Protein AF-A0A9D5D7T6-F1 (afdb_monomer_lite)

pLDDT: mean 80.76, std 10.68, range [31.17, 95.69]

InterPro domains:
  IPR004648 Tetrapeptide transporter, OPT1/isp4 [PTHR22601] (1-317)
  IPR004813 Oligopeptide transporter, OPT superfamily [PF03169] (2-299)
  IPR004813 Oligopeptide transporter, OPT superfamily [PF03169] (346-567)
  IPR004813 Oligopeptide transporter, OPT superfamily [TIGR00728] (2-317)
  IPR004813 Oligopeptide transporter, OPT superfamily [TIGR00728] (330-561)

Secondary structure (DSSP, 8-state):
-HHHIIIIIIIHHHHHHTTGGGGGGS-SS-SSEE-TTSSBP-GGGTB-TTT--B-HHHHHTT---EE-HHHHHHHHHHHHHHHHHHHHIIIIIHHHHHHHHHHHHHT----HHHHHHTTSPPPPHHHHHHHHHHHHHHHHHHHHSTTTTT---HHHHHHHHHHHHHHHHHHHHHHHHHS-----HHHHHHHHHHHSTT-HHHHHHHHHHHHHHHHHHHHHHHHHHHHHHHT--HHHHHHHHHHHHHHHHHHHHHHHHHHHHHSTTTT-TTTSPTT-S---HHHHHHHHHHIIIIII-HHHHHSTTSTTGGGGGGGG---------SS-HHHHHHS-S---TTS--S-HHHHHHHHHHHHHHHHHHHHHHTSSS-----HHHHHHHHHHHHHHHHHHS---EEEPTTSS-EEES--SS--HHHHHHHHHHHT----THHHHHHIIIIIS-----HHHHHHHHHHHHHHHHHHHHHHHHHHTS-SS---HHHHHHHHHHHHHHSPP-PPTTSPPHHHHHHHHHHHHHHHHHIIIII-GGGGG-BHHHHH-TT-HHHHHHH-TTTS--TTBS--

Structure (mmCIF, N/CA/C/O backbone):
data_AF-A0A9D5D7T6-F1
#
_entry.id   AF-A0A9D5D7T6-F1
#
loop_
_atom_site.group_PDB
_atom_site.id
_atom_site.type_symbol
_atom_site.label_atom_id
_atom_site.label_alt_id
_atom_site.label_comp_id
_atom_site.label_asym_id
_atom_site.label_entity_id
_atom_site.label_seq_id
_atom_site.pdbx_PDB_ins_code
_atom_site.Cartn_x
_atom_site.Cartn_y
_atom_site.Cartn_z
_atom_site.occupancy
_atom_site.B_iso_or_equiv
_atom_site.auth_seq_id
_atom_site.auth_comp_id
_atom_site.auth_asym_id
_atom_site.auth_atom_id
_atom_site.pdbx_PDB_model_num
ATOM 1 N N . MET A 1 1 ? 3.610 -22.141 -1.947 1.00 58.44 1 MET A N 1
ATOM 2 C CA . MET A 1 1 ? 4.982 -22.700 -2.086 1.00 58.44 1 MET A CA 1
ATOM 3 C C . MET A 1 1 ? 5.173 -23.552 -3.341 1.00 58.44 1 MET A C 1
ATOM 5 O O . MET A 1 1 ? 6.182 -23.364 -4.003 1.00 58.44 1 MET A O 1
ATOM 9 N N . ILE A 1 2 ? 4.242 -24.441 -3.713 1.00 73.94 2 ILE A N 1
ATOM 10 C CA . ILE A 1 2 ? 4.387 -25.305 -4.907 1.00 73.94 2 ILE A CA 1
ATOM 11 C C . ILE A 1 2 ? 4.622 -24.488 -6.192 1.00 73.94 2 ILE A C 1
ATOM 13 O O . ILE A 1 2 ? 5.580 -24.748 -6.914 1.00 73.94 2 ILE A O 1
ATOM 17 N N . GLY A 1 3 ? 3.829 -23.435 -6.426 1.00 74.00 3 GLY A N 1
ATOM 18 C CA . GLY A 1 3 ? 4.012 -22.554 -7.588 1.00 74.00 3 GLY A CA 1
ATOM 19 C C . GLY A 1 3 ? 5.385 -21.871 -7.646 1.00 74.00 3 GLY A C 1
ATOM 20 O O . GLY A 1 3 ? 5.964 -21.753 -8.721 1.00 74.00 3 GLY A O 1
ATOM 21 N N . PHE A 1 4 ? 5.956 -21.500 -6.493 1.00 75.00 4 PHE A N 1
ATOM 22 C CA . PHE A 1 4 ? 7.307 -20.931 -6.418 1.00 75.00 4 PHE A CA 1
ATOM 23 C C . PHE A 1 4 ? 8.368 -21.944 -6.865 1.00 75.00 4 PHE A C 1
ATOM 25 O O . PHE A 1 4 ? 9.220 -21.609 -7.680 1.00 75.00 4 PHE A O 1
ATOM 32 N N . ILE A 1 5 ? 8.277 -23.193 -6.396 1.00 79.00 5 ILE A N 1
ATOM 33 C CA . ILE A 1 5 ? 9.196 -24.271 -6.795 1.00 79.00 5 ILE A CA 1
ATOM 34 C C . ILE A 1 5 ? 9.110 -24.506 -8.307 1.00 79.00 5 ILE A C 1
ATOM 36 O O . ILE A 1 5 ? 10.134 -24.555 -8.983 1.00 79.00 5 ILE A O 1
ATOM 40 N N . ILE A 1 6 ? 7.897 -24.594 -8.856 1.00 82.31 6 ILE A N 1
ATOM 41 C CA . ILE A 1 6 ? 7.699 -24.829 -10.290 1.00 82.31 6 ILE A CA 1
ATOM 42 C C . ILE A 1 6 ? 8.279 -23.676 -11.120 1.00 82.31 6 ILE A C 1
ATOM 44 O O . ILE A 1 6 ? 9.035 -23.909 -12.059 1.00 82.31 6 ILE A O 1
ATOM 48 N N . LEU A 1 7 ? 7.980 -22.424 -10.777 1.00 78.69 7 LEU A N 1
ATOM 49 C CA . LEU A 1 7 ? 8.418 -21.279 -11.579 1.00 78.69 7 LEU A CA 1
ATOM 50 C C . LEU A 1 7 ? 9.917 -21.002 -11.444 1.00 78.69 7 LEU A C 1
ATOM 52 O O . LEU A 1 7 ? 10.622 -20.840 -12.443 1.00 78.69 7 LEU A O 1
ATOM 56 N N . VAL A 1 8 ? 10.408 -20.936 -10.210 1.00 79.94 8 VAL A N 1
ATOM 57 C CA . VAL A 1 8 ? 11.763 -20.463 -9.916 1.00 79.94 8 VAL A CA 1
ATOM 58 C C . VAL A 1 8 ? 12.787 -21.591 -10.007 1.00 79.94 8 VAL A C 1
ATOM 60 O O . VAL A 1 8 ? 13.888 -21.357 -10.495 1.00 79.94 8 VAL A O 1
ATOM 63 N N . TYR A 1 9 ? 12.445 -22.815 -9.590 1.00 78.94 9 TYR A N 1
ATOM 64 C CA . TYR A 1 9 ? 13.394 -23.936 -9.571 1.00 78.94 9 TYR A CA 1
ATOM 65 C C . TYR A 1 9 ? 13.268 -24.890 -10.760 1.00 78.94 9 TYR A C 1
ATOM 67 O O . TYR A 1 9 ? 14.207 -25.643 -11.007 1.00 78.94 9 TYR A O 1
ATOM 75 N N . ILE A 1 10 ? 12.163 -24.859 -11.512 1.00 83.88 10 ILE A N 1
ATOM 76 C CA . ILE A 1 10 ? 11.979 -25.724 -12.688 1.00 83.88 10 ILE A CA 1
ATOM 77 C C . ILE A 1 10 ? 11.969 -24.891 -13.975 1.00 83.88 10 ILE A C 1
ATOM 79 O O . ILE A 1 10 ? 12.885 -25.007 -14.786 1.00 83.88 10 ILE A O 1
ATOM 83 N N . ILE A 1 11 ? 10.977 -24.015 -14.157 1.00 86.12 11 ILE A N 1
ATOM 84 C CA . ILE A 1 11 ? 10.759 -23.293 -15.422 1.00 86.12 11 ILE A CA 1
ATOM 85 C C . ILE A 1 11 ? 11.903 -22.320 -15.723 1.00 86.12 11 ILE A C 1
ATOM 87 O O . ILE A 1 11 ? 12.458 -22.354 -16.821 1.00 86.12 11 ILE A O 1
ATOM 91 N N . THR A 1 12 ? 12.290 -21.476 -14.762 1.00 85.50 12 THR A N 1
ATOM 92 C CA . THR A 1 12 ? 13.326 -20.449 -14.978 1.00 85.50 12 THR A CA 1
ATOM 93 C C . THR A 1 12 ? 14.675 -21.072 -15.385 1.00 85.50 12 THR A C 1
ATOM 95 O O . THR A 1 12 ? 15.209 -20.675 -16.423 1.00 85.50 12 THR A O 1
ATOM 98 N N . PRO A 1 13 ? 15.201 -22.089 -14.667 1.00 84.38 13 PRO A N 1
ATOM 99 C CA . PRO A 1 13 ? 16.330 -22.905 -15.105 1.00 84.38 13 PRO A CA 1
ATOM 100 C C . PRO A 1 13 ? 16.214 -23.440 -16.530 1.00 84.38 13 PRO A C 1
ATOM 102 O O . PRO A 1 13 ? 17.063 -23.138 -17.368 1.00 84.38 13 PRO A O 1
ATOM 105 N N . ILE A 1 14 ? 15.170 -24.225 -16.814 1.00 87.19 14 ILE A N 1
ATOM 106 C CA . ILE A 1 14 ? 15.025 -24.920 -18.099 1.00 87.19 14 ILE A CA 1
ATOM 107 C C . ILE A 1 14 ? 15.088 -23.917 -19.250 1.00 87.19 14 ILE A C 1
ATOM 109 O O . ILE A 1 14 ? 15.861 -24.115 -20.181 1.00 87.19 14 ILE A O 1
ATOM 113 N N . SER A 1 15 ? 14.359 -22.812 -19.118 1.00 85.88 15 SER A N 1
ATOM 114 C CA . SER A 1 15 ? 14.234 -21.780 -20.151 1.00 85.88 15 SER A CA 1
ATOM 115 C C . SER A 1 15 ? 15.538 -21.001 -20.359 1.00 85.88 15 SER A C 1
ATOM 117 O O . SER A 1 15 ? 15.887 -20.648 -21.486 1.00 85.88 15 SER A O 1
ATOM 119 N N . TYR A 1 16 ? 16.304 -20.767 -19.284 1.00 85.06 16 TYR A N 1
ATOM 120 C CA . TYR A 1 16 ? 17.612 -20.118 -19.380 1.00 85.06 16 TYR A CA 1
ATOM 121 C C . TYR A 1 16 ? 18.643 -21.002 -20.096 1.00 85.06 16 TYR A C 1
ATOM 123 O O . TYR A 1 16 ? 19.351 -20.543 -20.998 1.00 85.06 16 TYR A O 1
ATOM 131 N N . TRP A 1 17 ? 18.723 -22.282 -19.719 1.00 84.75 17 TRP A N 1
ATOM 132 C CA . TRP A 1 17 ? 19.686 -23.223 -20.297 1.00 84.75 17 TRP A CA 1
ATOM 133 C C . TRP A 1 17 ? 19.292 -23.713 -21.694 1.00 84.75 17 TRP A C 1
ATOM 135 O O . TRP A 1 17 ? 20.184 -23.992 -22.492 1.00 84.75 17 TRP A O 1
ATOM 145 N N . SER A 1 18 ? 18.003 -23.714 -22.044 1.00 86.38 18 SER A N 1
ATOM 146 C CA . SER A 1 18 ? 17.534 -23.921 -23.421 1.00 86.38 18 SER A CA 1
ATOM 147 C C . SER A 1 18 ? 17.729 -22.697 -24.326 1.00 86.38 18 SER A C 1
ATOM 149 O O . SER A 1 18 ? 17.362 -22.750 -25.499 1.00 86.38 18 SER A O 1
ATOM 151 N N . ASN A 1 19 ? 18.306 -21.608 -23.800 1.00 85.56 19 ASN A N 1
ATOM 152 C CA . ASN A 1 19 ? 18.523 -20.337 -24.492 1.00 85.56 19 ASN A CA 1
ATOM 153 C C . ASN A 1 19 ? 17.232 -19.737 -25.081 1.00 85.56 19 ASN A C 1
ATOM 155 O O . ASN A 1 19 ? 17.234 -19.146 -26.166 1.00 85.56 19 ASN A O 1
ATOM 159 N N . GLU A 1 20 ? 16.111 -19.891 -24.373 1.00 82.75 20 GLU A N 1
ATOM 160 C CA . GLU A 1 20 ? 14.858 -19.264 -24.777 1.00 82.75 20 GLU A CA 1
ATOM 161 C C . GLU A 1 20 ? 14.982 -17.733 -24.661 1.00 82.75 20 GLU A C 1
ATOM 163 O O . GLU A 1 20 ? 15.614 -17.209 -23.748 1.00 82.75 20 GLU A O 1
ATOM 168 N N . PHE A 1 21 ? 14.430 -16.986 -25.622 1.00 82.56 21 PHE A N 1
ATOM 169 C CA . PHE A 1 21 ? 14.551 -15.518 -25.696 1.00 82.56 21 PHE A CA 1
ATOM 170 C C . PHE A 1 21 ? 15.993 -14.970 -25.777 1.00 82.56 21 PHE A C 1
ATOM 172 O O . PHE A 1 21 ? 16.219 -13.807 -25.446 1.00 82.56 21 PHE A O 1
ATOM 179 N N . ASN A 1 22 ? 16.969 -15.773 -26.231 1.00 83.56 22 ASN A N 1
ATOM 180 C CA . ASN A 1 22 ? 18.402 -15.425 -26.224 1.00 83.56 22 ASN A CA 1
ATOM 181 C C . ASN A 1 22 ? 18.936 -15.089 -24.818 1.00 83.56 22 ASN A C 1
ATOM 183 O O . ASN A 1 22 ? 19.819 -14.243 -24.653 1.00 83.56 22 ASN A O 1
ATOM 187 N N . SER A 1 23 ? 18.392 -15.759 -23.802 1.00 81.12 23 SER A N 1
ATOM 188 C CA . SER A 1 23 ? 18.611 -15.448 -22.394 1.00 81.12 23 SER A CA 1
ATOM 189 C C . SER A 1 23 ? 20.041 -15.550 -21.893 1.00 81.12 23 SER A C 1
ATOM 191 O O . SER A 1 23 ? 20.399 -14.872 -20.935 1.00 81.12 23 SER A O 1
ATOM 193 N N . GLN A 1 24 ? 20.874 -16.383 -22.519 1.00 83.19 24 GLN A N 1
ATOM 194 C CA . GLN A 1 24 ? 22.235 -16.648 -22.041 1.00 83.19 24 GLN A CA 1
ATOM 195 C C . GLN A 1 24 ? 23.164 -15.428 -22.128 1.00 83.19 24 GLN A C 1
ATOM 197 O O . GLN A 1 24 ? 24.239 -15.427 -21.534 1.00 83.19 24 GLN A O 1
ATOM 202 N N . ARG A 1 25 ? 22.756 -14.377 -22.852 1.00 82.81 25 ARG A N 1
ATOM 203 C CA . ARG A 1 25 ? 23.530 -13.136 -23.013 1.00 82.81 25 ARG A CA 1
ATOM 204 C C . ARG A 1 25 ? 23.470 -12.217 -21.793 1.00 82.81 25 ARG A C 1
ATOM 206 O O . ARG A 1 25 ? 24.279 -11.302 -21.691 1.00 82.81 25 ARG A O 1
ATOM 213 N N . PHE A 1 26 ? 22.526 -12.439 -20.882 1.00 82.31 26 PHE A N 1
ATOM 214 C CA . PHE A 1 26 ? 22.301 -11.595 -19.710 1.00 82.31 26 PHE A CA 1
ATOM 215 C C . PHE A 1 26 ? 22.081 -12.438 -18.438 1.00 82.31 26 PHE A C 1
ATOM 217 O O . PHE A 1 26 ? 21.927 -13.662 -18.510 1.00 82.31 26 PHE A O 1
ATOM 224 N N . PRO A 1 27 ? 22.123 -11.819 -17.242 1.00 81.19 27 PRO A N 1
ATOM 225 C CA . PRO A 1 27 ? 21.933 -12.531 -15.981 1.00 81.19 27 PRO A CA 1
ATOM 226 C C . PRO A 1 27 ? 20.563 -13.221 -15.880 1.00 81.19 27 PRO A C 1
ATOM 228 O O . PRO A 1 27 ? 19.553 -12.681 -16.333 1.00 81.19 27 PRO A O 1
ATOM 231 N N . ILE A 1 28 ? 20.516 -14.381 -15.208 1.00 78.44 28 ILE A N 1
ATOM 232 C CA . ILE A 1 28 ? 19.266 -15.117 -14.915 1.00 78.44 28 ILE A CA 1
ATOM 233 C C . ILE A 1 28 ? 18.291 -14.227 -14.124 1.00 78.44 28 ILE A C 1
ATOM 235 O O . ILE A 1 28 ? 17.088 -14.204 -14.402 1.00 78.44 28 ILE A O 1
ATOM 239 N N . PHE A 1 29 ? 18.829 -13.462 -13.166 1.00 75.00 29 PHE A N 1
ATOM 240 C CA . PHE A 1 29 ? 18.102 -12.520 -12.319 1.00 75.00 29 PHE A CA 1
ATOM 241 C C . PHE A 1 29 ? 18.517 -11.089 -12.638 1.00 75.00 29 PHE A C 1
ATOM 243 O O . PHE A 1 29 ? 19.684 -10.723 -12.514 1.00 75.00 29 PHE A O 1
ATOM 250 N N . GLY A 1 30 ? 17.543 -10.264 -13.001 1.00 71.19 30 GLY A N 1
ATOM 251 C CA . GLY A 1 30 ? 17.748 -8.838 -13.208 1.00 71.19 30 GLY A CA 1
ATOM 252 C C . GLY A 1 30 ? 16.435 -8.143 -13.527 1.00 71.19 30 GLY A C 1
ATOM 253 O O . GLY A 1 30 ? 15.628 -8.666 -14.290 1.00 71.19 30 GLY A O 1
ATOM 254 N N . THR A 1 31 ? 16.219 -6.967 -12.947 1.00 69.50 31 THR A N 1
ATOM 255 C CA . THR A 1 31 ? 15.055 -6.106 -13.225 1.00 69.50 31 THR A CA 1
ATOM 256 C C . THR A 1 31 ? 15.332 -5.062 -14.311 1.00 69.50 31 THR A C 1
ATOM 258 O O . THR A 1 31 ? 14.450 -4.272 -14.637 1.00 69.50 31 THR A O 1
ATOM 261 N N . GLY A 1 32 ? 16.560 -5.032 -14.841 1.00 70.75 32 GLY A N 1
ATOM 262 C CA . GLY A 1 32 ? 16.986 -4.107 -15.887 1.00 70.75 32 GLY A CA 1
ATOM 263 C C . GLY A 1 32 ? 16.596 -4.560 -17.295 1.00 70.75 32 GLY A C 1
ATOM 264 O O . GLY A 1 32 ? 16.201 -5.705 -17.520 1.00 70.75 32 GLY A O 1
ATOM 265 N N . LEU A 1 33 ? 16.737 -3.634 -18.243 1.00 81.69 33 LEU A N 1
ATOM 266 C CA .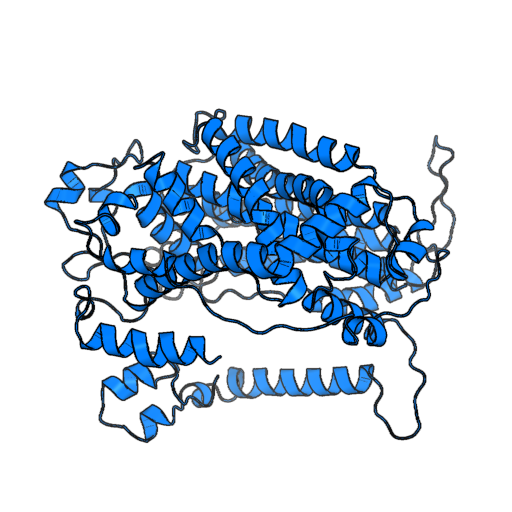 LEU A 1 33 ? 16.546 -3.862 -19.675 1.00 81.69 33 LEU A CA 1
ATOM 267 C C . LEU A 1 33 ? 17.905 -4.068 -20.355 1.00 81.69 33 LEU A C 1
ATOM 269 O O . LEU A 1 33 ? 18.861 -3.352 -20.041 1.00 81.69 33 LEU A O 1
ATOM 273 N N . TYR A 1 34 ? 17.970 -4.992 -21.313 1.00 85.00 34 TYR A N 1
ATOM 274 C CA . TYR A 1 34 ? 19.192 -5.348 -22.037 1.00 85.00 34 TYR A CA 1
ATOM 275 C C . TYR A 1 34 ? 19.049 -5.131 -23.545 1.00 85.00 34 TYR A C 1
ATOM 277 O O . TYR A 1 34 ? 17.950 -5.229 -24.098 1.00 85.00 34 TYR A O 1
ATOM 285 N N . ASP A 1 35 ? 20.164 -4.829 -24.207 1.00 85.69 35 ASP A N 1
ATOM 286 C CA . ASP A 1 35 ? 20.267 -4.836 -25.666 1.00 85.69 35 ASP A CA 1
ATOM 287 C C . ASP A 1 35 ? 20.676 -6.219 -26.207 1.00 85.69 35 ASP A C 1
ATOM 289 O O . ASP A 1 35 ? 20.935 -7.162 -25.458 1.00 85.69 35 ASP A O 1
ATOM 293 N N . GLU A 1 36 ? 20.727 -6.357 -27.531 1.00 85.00 36 GLU A N 1
ATOM 294 C CA . GLU A 1 36 ? 21.096 -7.606 -28.209 1.00 85.00 36 GLU A CA 1
ATOM 295 C C . GLU A 1 36 ? 22.495 -8.127 -27.840 1.00 85.00 36 GLU A C 1
ATOM 297 O O . GLU A 1 36 ? 22.731 -9.337 -27.902 1.00 85.00 36 GLU A O 1
ATOM 302 N N . ASN A 1 37 ? 23.401 -7.244 -27.409 1.00 83.31 37 ASN A N 1
ATOM 303 C CA . ASN A 1 37 ? 24.762 -7.588 -27.001 1.00 83.31 37 ASN A CA 1
ATOM 304 C C . ASN A 1 37 ? 24.863 -7.932 -25.503 1.00 83.31 37 ASN A C 1
ATOM 306 O O . ASN A 1 37 ? 25.960 -8.209 -25.016 1.00 83.31 37 ASN A O 1
ATOM 310 N N . GLY A 1 38 ? 23.745 -7.911 -24.768 1.00 77.62 38 GLY A N 1
ATOM 311 C CA . GLY A 1 38 ? 23.696 -8.182 -23.330 1.00 77.62 38 GLY A CA 1
ATOM 312 C C . GLY A 1 38 ? 24.135 -7.004 -22.454 1.00 77.62 38 GLY A C 1
ATOM 313 O O . GLY A 1 38 ? 24.317 -7.176 -21.249 1.00 77.62 38 GLY A O 1
ATOM 314 N N . GLN A 1 39 ? 24.309 -5.808 -23.025 1.00 83.81 39 GLN A N 1
ATOM 315 C CA . GLN A 1 39 ? 24.634 -4.597 -22.271 1.00 83.81 39 GLN A CA 1
ATOM 316 C C . GLN A 1 39 ? 23.362 -3.920 -21.752 1.00 83.81 39 GLN A C 1
ATOM 318 O O . GLN A 1 39 ? 22.258 -4.174 -22.235 1.00 83.81 39 GLN A O 1
ATOM 323 N N . ALA A 1 40 ? 23.513 -3.046 -20.753 1.00 79.00 40 ALA A N 1
ATOM 324 C CA . ALA A 1 40 ? 22.400 -2.252 -20.240 1.00 79.00 40 ALA A CA 1
ATOM 325 C C . ALA A 1 40 ? 21.807 -1.367 -21.351 1.00 79.00 40 ALA A C 1
ATOM 327 O O . ALA A 1 40 ? 22.533 -0.657 -22.051 1.00 79.00 40 ALA A O 1
ATOM 328 N N . TYR A 1 41 ? 20.483 -1.403 -21.502 1.00 80.94 41 TYR A N 1
ATOM 329 C CA . TYR A 1 41 ? 19.794 -0.746 -22.608 1.00 80.94 41 TYR A CA 1
ATOM 330 C C . TYR A 1 41 ? 19.918 0.784 -22.542 1.00 80.94 41 TYR A C 1
ATOM 332 O O . TYR A 1 41 ? 19.482 1.422 -21.579 1.00 80.94 41 TYR A O 1
ATOM 340 N N . ASN A 1 42 ? 20.483 1.399 -23.586 1.00 78.56 42 ASN A N 1
ATOM 341 C CA . ASN A 1 42 ? 20.706 2.844 -23.607 1.00 78.56 42 ASN A CA 1
ATOM 342 C C . ASN A 1 42 ? 19.439 3.625 -24.009 1.00 78.56 42 ASN A C 1
ATOM 344 O O . ASN A 1 42 ? 19.134 3.804 -25.191 1.00 78.56 42 ASN A O 1
ATOM 348 N N . LEU A 1 43 ? 18.732 4.146 -23.003 1.00 74.00 43 LEU A N 1
ATOM 349 C CA . LEU A 1 43 ? 17.485 4.899 -23.171 1.00 74.00 43 LEU A CA 1
ATOM 350 C C . LEU A 1 43 ? 17.653 6.207 -23.966 1.00 74.00 43 LEU A C 1
ATOM 352 O O . LEU A 1 43 ? 16.747 6.582 -24.712 1.00 74.00 43 LEU A O 1
ATOM 356 N N . SER A 1 44 ? 18.808 6.877 -23.890 1.00 72.81 44 SER A N 1
ATOM 357 C CA . SER A 1 44 ? 19.055 8.151 -24.590 1.00 72.81 44 SER A CA 1
ATOM 358 C C . SER A 1 44 ? 19.051 8.016 -26.116 1.00 72.81 44 SER A C 1
ATOM 360 O O . SER A 1 44 ? 18.790 8.985 -26.824 1.00 72.81 44 SER A O 1
ATOM 362 N N . ARG A 1 45 ? 19.298 6.811 -26.651 1.00 74.44 45 ARG A N 1
ATOM 363 C CA . ARG A 1 45 ? 19.226 6.547 -28.101 1.00 74.44 45 ARG A CA 1
ATOM 364 C C . ARG A 1 45 ? 17.789 6.455 -28.620 1.00 74.44 45 ARG A C 1
ATOM 366 O O . ARG A 1 45 ? 17.539 6.718 -29.793 1.00 74.44 45 ARG A O 1
ATOM 373 N N . VAL A 1 46 ? 16.850 6.119 -27.738 1.00 74.06 46 VAL A N 1
ATOM 374 C CA . VAL A 1 46 ? 15.452 5.803 -28.072 1.00 74.06 46 VAL A CA 1
ATOM 375 C C . VAL A 1 46 ? 14.490 6.914 -27.633 1.00 74.06 46 VAL A C 1
ATOM 377 O O . VAL A 1 46 ? 13.364 6.997 -28.119 1.00 74.06 46 VAL A O 1
ATOM 380 N N . LEU A 1 47 ? 14.939 7.823 -26.765 1.00 73.69 47 LEU A N 1
ATOM 381 C CA . LEU A 1 47 ? 14.194 9.002 -26.324 1.00 73.69 47 LEU A CA 1
ATOM 382 C C . LEU A 1 47 ? 14.683 10.279 -27.013 1.00 73.69 47 LEU A C 1
ATOM 384 O O . LEU A 1 47 ? 15.852 10.442 -27.363 1.00 73.69 47 LEU A O 1
ATOM 388 N N . LYS A 1 48 ? 13.780 11.239 -27.206 1.00 71.75 48 LYS A N 1
ATOM 389 C CA . LYS A 1 48 ? 14.155 12.629 -27.491 1.00 71.75 48 LYS A CA 1
ATOM 390 C C . LYS A 1 48 ? 14.453 13.350 -26.174 1.00 71.75 48 LYS A C 1
ATOM 392 O O . LYS A 1 48 ? 13.538 13.559 -25.379 1.00 71.75 48 LYS A O 1
ATOM 397 N N . ASP A 1 49 ? 15.692 13.808 -25.986 1.00 62.38 49 ASP A N 1
ATOM 398 C CA . ASP A 1 49 ? 16.167 14.453 -24.742 1.00 62.38 49 ASP A CA 1
ATOM 399 C C . ASP A 1 49 ? 15.243 15.573 -24.225 1.00 62.38 49 ASP A C 1
ATOM 401 O O . ASP A 1 49 ? 15.030 15.737 -23.021 1.00 62.38 49 ASP A O 1
ATOM 405 N N . LYS A 1 50 ? 14.646 16.356 -25.136 1.00 59.47 50 LYS A N 1
ATOM 406 C CA . LYS A 1 50 ? 13.835 17.528 -24.777 1.00 59.47 50 LYS A CA 1
ATOM 407 C C . LYS A 1 50 ? 12.335 17.266 -24.595 1.00 59.47 50 LYS A C 1
ATOM 409 O O . LYS A 1 50 ? 11.726 18.030 -23.847 1.00 59.47 50 LYS A O 1
ATOM 414 N N . SER A 1 51 ? 11.751 16.228 -25.193 1.00 58.59 51 SER A N 1
ATOM 415 C CA . SER A 1 51 ? 10.303 15.953 -25.097 1.00 58.59 51 SER A CA 1
ATOM 416 C C . SER A 1 51 ? 9.950 14.663 -24.347 1.00 58.59 51 SER A C 1
ATOM 418 O O . SER A 1 51 ? 8.784 14.479 -24.008 1.00 58.59 51 SER A O 1
ATOM 420 N N . LEU A 1 52 ? 10.935 13.804 -24.034 1.00 66.56 52 LEU A N 1
ATOM 421 C CA . LEU A 1 52 ? 10.721 12.448 -23.493 1.00 66.56 52 LEU A CA 1
ATOM 422 C C . LEU A 1 52 ? 9.791 11.592 -24.370 1.00 66.56 52 LEU A C 1
ATOM 424 O O . LEU A 1 52 ? 9.176 10.643 -23.897 1.00 66.56 52 LEU A O 1
ATOM 428 N N . GLU A 1 53 ? 9.702 11.929 -25.654 1.00 71.25 53 GLU A N 1
ATOM 429 C CA . GLU A 1 53 ? 8.946 11.162 -26.634 1.00 71.25 53 GLU A CA 1
ATOM 430 C C . GLU A 1 53 ? 9.822 10.071 -27.242 1.00 71.25 53 GLU A C 1
ATOM 432 O O . GLU A 1 53 ? 11.023 10.261 -27.476 1.00 71.25 53 GLU A O 1
ATOM 437 N N . PHE A 1 54 ? 9.188 8.942 -27.538 1.00 76.94 54 PHE A N 1
ATOM 438 C CA . PHE A 1 54 ? 9.804 7.821 -28.235 1.00 76.94 54 PHE A CA 1
ATOM 439 C C . PHE A 1 54 ? 10.246 8.192 -29.662 1.00 76.94 54 PHE A C 1
ATOM 441 O O . PHE A 1 54 ? 9.522 8.854 -30.411 1.00 76.94 54 PHE A O 1
ATOM 448 N N . ARG A 1 55 ? 11.442 7.739 -30.055 1.00 74.56 55 ARG A N 1
ATOM 449 C CA . ARG A 1 55 ? 12.031 7.909 -31.390 1.00 74.56 55 ARG A CA 1
ATOM 450 C C . ARG A 1 55 ? 12.125 6.552 -32.088 1.00 74.56 55 ARG A C 1
ATOM 452 O O . ARG A 1 55 ? 12.951 5.727 -31.708 1.00 74.56 55 ARG A O 1
ATOM 459 N N . LEU A 1 56 ? 11.310 6.347 -33.125 1.00 76.81 56 LEU A N 1
ATOM 460 C CA . LEU A 1 56 ? 11.235 5.071 -33.847 1.00 76.81 56 LEU A CA 1
ATOM 461 C C . LEU A 1 56 ? 12.550 4.727 -34.568 1.00 76.81 56 LEU A C 1
ATOM 463 O O . LEU A 1 56 ? 13.069 3.633 -34.378 1.00 76.81 56 LEU A O 1
ATOM 467 N N . ASP A 1 57 ? 13.148 5.685 -35.280 1.00 75.81 57 ASP A N 1
ATOM 468 C CA . ASP A 1 57 ? 14.388 5.466 -36.046 1.00 75.81 57 ASP A CA 1
ATOM 469 C C . ASP A 1 57 ? 15.564 5.037 -35.151 1.00 75.81 57 ASP A C 1
ATOM 471 O O . ASP A 1 57 ? 16.398 4.214 -35.528 1.00 75.81 57 ASP A O 1
ATOM 475 N N . GLY A 1 58 ? 15.619 5.578 -33.928 1.00 72.56 58 GLY A N 1
ATOM 476 C CA . GLY A 1 58 ? 16.640 5.234 -32.936 1.00 72.56 58 GLY A CA 1
ATOM 477 C C . GLY A 1 58 ? 16.437 3.852 -32.313 1.00 72.56 58 GLY A C 1
ATOM 478 O O . GLY A 1 58 ? 17.397 3.253 -31.844 1.00 72.56 58 GLY A O 1
ATOM 479 N N . TYR A 1 59 ? 15.206 3.335 -32.320 1.00 79.81 59 TYR A N 1
ATOM 480 C CA . TYR A 1 59 ? 14.889 1.985 -31.856 1.00 79.81 59 TYR A CA 1
ATOM 481 C C . TYR A 1 59 ? 15.253 0.936 -32.909 1.00 79.81 59 TYR A C 1
ATOM 483 O O . TYR A 1 59 ? 15.970 -0.014 -32.604 1.00 79.81 59 TYR A O 1
ATOM 491 N N . GLU A 1 60 ? 14.809 1.135 -34.153 1.00 80.50 60 GLU A N 1
ATOM 492 C CA . GLU A 1 60 ? 15.035 0.179 -35.245 1.00 80.50 60 GLU A CA 1
ATOM 493 C C . GLU A 1 60 ? 16.516 0.050 -35.621 1.00 80.50 60 GLU A C 1
ATOM 495 O O . GLU A 1 60 ? 16.964 -1.040 -35.966 1.00 80.50 60 GLU A O 1
ATOM 500 N N . SER A 1 61 ? 17.291 1.134 -35.503 1.00 82.19 61 SER A N 1
ATOM 501 C CA . SER A 1 61 ? 18.733 1.126 -35.787 1.00 82.19 61 SER A CA 1
ATOM 502 C C . SER A 1 61 ? 19.612 0.641 -34.630 1.00 82.19 61 SER A C 1
ATOM 504 O O . SER A 1 61 ? 20.777 0.317 -34.862 1.00 82.19 61 SER A O 1
ATOM 506 N N . TYR A 1 62 ? 19.101 0.618 -33.392 1.00 81.44 62 TYR A N 1
ATOM 507 C CA . TYR A 1 62 ? 19.894 0.254 -32.215 1.00 81.44 62 TYR A CA 1
ATOM 508 C C . TYR A 1 62 ? 19.742 -1.219 -31.846 1.00 81.44 62 TYR A C 1
ATOM 510 O O . TYR A 1 62 ? 20.694 -1.980 -31.997 1.00 81.44 62 TYR A O 1
ATOM 518 N N . SER A 1 63 ? 18.593 -1.610 -31.291 1.00 80.62 63 SER A N 1
ATOM 519 C CA . SER A 1 63 ? 18.370 -2.978 -30.826 1.00 80.62 63 SER A CA 1
ATOM 520 C C . SER A 1 63 ? 16.933 -3.202 -30.359 1.00 80.62 63 SER A C 1
ATOM 522 O O . SER A 1 63 ? 16.278 -2.288 -29.855 1.00 80.62 63 SER A O 1
ATOM 524 N N . LYS A 1 64 ? 16.471 -4.457 -30.437 1.00 82.38 64 LYS A N 1
ATOM 525 C CA . LYS A 1 64 ? 15.283 -4.901 -29.696 1.00 82.38 64 LYS A CA 1
ATOM 526 C C . LYS A 1 64 ? 15.596 -4.958 -28.198 1.00 82.38 64 LYS A C 1
ATOM 528 O O . LYS A 1 64 ? 16.745 -5.084 -27.788 1.00 82.38 64 LYS A O 1
ATOM 533 N N . VAL A 1 65 ? 14.551 -4.883 -27.381 1.00 83.75 65 VAL A N 1
ATOM 534 C CA . VAL A 1 65 ? 14.688 -4.908 -25.919 1.00 83.75 65 VAL A CA 1
ATOM 535 C C . VAL A 1 65 ? 14.594 -6.341 -25.432 1.00 83.75 65 VAL A C 1
ATOM 537 O O . VAL A 1 65 ? 13.641 -7.048 -25.765 1.00 83.75 65 VAL A O 1
ATOM 540 N N . TYR A 1 66 ? 15.562 -6.732 -24.615 1.00 84.69 66 TYR A N 1
ATOM 541 C CA . TYR A 1 66 ? 15.624 -8.031 -23.968 1.00 84.69 66 TYR A CA 1
ATOM 542 C C . TYR A 1 66 ? 15.469 -7.883 -22.451 1.00 84.69 66 TYR A C 1
ATOM 544 O O . TYR A 1 66 ? 15.915 -6.914 -21.834 1.00 84.69 66 TYR A O 1
ATOM 552 N N . LEU A 1 67 ? 14.798 -8.859 -21.856 1.00 85.00 67 LEU A N 1
ATOM 553 C CA . LEU A 1 67 ? 14.476 -8.979 -20.440 1.00 85.00 67 LEU A CA 1
ATOM 554 C C . LEU A 1 67 ? 15.109 -10.259 -19.899 1.00 85.00 67 LEU A C 1
ATOM 556 O O . LEU A 1 67 ? 15.132 -11.274 -20.599 1.00 85.00 67 LEU A O 1
ATOM 560 N N . SER A 1 68 ? 15.542 -10.238 -18.635 1.00 84.56 68 SER A N 1
ATOM 561 C CA . SER A 1 68 ? 15.958 -11.469 -17.953 1.00 84.56 68 SER A CA 1
ATOM 562 C C . SER A 1 68 ? 14.819 -12.497 -17.934 1.00 84.56 68 SER A C 1
ATOM 564 O O . SER A 1 68 ? 13.640 -12.136 -17.909 1.00 84.56 68 SER A O 1
ATOM 566 N N . VAL A 1 69 ? 15.161 -13.788 -17.917 1.00 84.81 69 VAL A N 1
ATOM 567 C CA . VAL A 1 69 ? 14.174 -14.888 -17.940 1.00 84.81 69 VAL A CA 1
ATOM 568 C C . VAL A 1 69 ? 13.233 -14.805 -16.745 1.00 84.81 69 VAL A C 1
ATOM 570 O O . VAL A 1 69 ? 12.018 -14.911 -16.898 1.00 84.81 69 VAL A O 1
ATOM 573 N N . THR A 1 70 ? 13.786 -14.532 -15.562 1.00 82.62 70 THR A N 1
ATOM 574 C CA . THR A 1 70 ? 12.996 -14.361 -14.337 1.00 82.62 70 THR A CA 1
ATOM 575 C C . THR A 1 70 ? 12.016 -13.200 -14.472 1.00 82.62 70 THR A C 1
ATOM 577 O O . THR A 1 70 ? 10.846 -13.321 -14.111 1.00 82.62 70 THR A O 1
ATOM 580 N N . PHE A 1 71 ? 12.472 -12.073 -15.025 1.00 82.00 71 PHE A N 1
ATOM 581 C CA . PHE A 1 71 ? 11.622 -10.905 -15.205 1.00 82.00 71 PHE A CA 1
ATOM 582 C C . PHE A 1 71 ? 10.536 -11.166 -16.252 1.00 82.00 71 PHE A C 1
ATOM 584 O O . PHE A 1 71 ? 9.386 -10.805 -16.031 1.00 82.00 71 PHE A O 1
ATOM 591 N N . ALA A 1 72 ? 10.849 -11.861 -17.345 1.00 84.12 72 ALA A N 1
ATOM 592 C CA . ALA A 1 72 ? 9.877 -12.239 -18.365 1.00 84.12 72 ALA A CA 1
ATOM 593 C C . ALA A 1 72 ? 8.759 -13.143 -17.798 1.00 84.12 72 ALA A C 1
ATOM 595 O O . ALA A 1 72 ? 7.578 -12.825 -17.951 1.00 84.12 72 ALA A O 1
ATOM 596 N N . TYR A 1 73 ? 9.102 -14.210 -17.064 1.00 84.75 73 TYR A N 1
ATOM 597 C CA . TYR A 1 73 ? 8.100 -15.091 -16.443 1.00 84.75 73 TYR A CA 1
ATOM 598 C C . TYR A 1 73 ? 7.302 -14.425 -15.326 1.00 84.75 73 TYR A C 1
ATOM 600 O O . TYR A 1 73 ? 6.116 -14.717 -15.175 1.00 84.75 73 TYR A O 1
ATOM 608 N N . GLN A 1 74 ? 7.908 -13.500 -14.576 1.00 82.19 74 GLN A N 1
ATOM 609 C CA . GLN A 1 74 ? 7.174 -12.694 -13.604 1.00 82.19 74 GLN A CA 1
ATOM 610 C C . GLN A 1 74 ? 6.012 -11.940 -14.273 1.00 82.19 74 GLN A C 1
ATOM 612 O O . GLN A 1 74 ? 4.905 -11.943 -13.740 1.00 82.19 74 GLN A O 1
ATOM 617 N N . HIS A 1 75 ? 6.228 -11.351 -15.455 1.00 82.19 75 HIS A N 1
ATOM 618 C CA . HIS A 1 75 ? 5.155 -10.678 -16.195 1.00 82.19 75 HIS A CA 1
ATOM 619 C C . HIS A 1 75 ? 4.090 -11.657 -16.691 1.00 82.19 75 HIS A C 1
ATOM 621 O O . HIS A 1 75 ? 2.901 -11.391 -16.531 1.00 82.19 75 HIS A O 1
ATOM 627 N N . ALA A 1 76 ? 4.507 -12.802 -17.235 1.00 82.19 76 ALA A N 1
ATOM 628 C CA . ALA A 1 76 ? 3.588 -13.837 -17.707 1.00 82.19 76 ALA A CA 1
ATOM 629 C C . ALA A 1 76 ? 2.643 -14.322 -16.593 1.00 82.19 76 ALA A C 1
ATOM 631 O O . ALA A 1 76 ? 1.437 -14.448 -16.802 1.00 82.19 76 ALA A O 1
ATOM 632 N N . PHE A 1 77 ? 3.174 -14.529 -15.385 1.00 80.88 77 PHE A N 1
ATOM 633 C CA . PHE A 1 77 ? 2.372 -14.920 -14.229 1.00 80.88 77 PHE A CA 1
ATOM 634 C C . PHE A 1 77 ? 1.403 -13.818 -13.790 1.00 80.88 77 PHE A C 1
ATOM 636 O O . PHE A 1 77 ? 0.246 -14.109 -13.504 1.00 80.88 77 PHE A O 1
ATOM 643 N N . CYS A 1 78 ? 1.836 -12.553 -13.775 1.00 80.38 78 CYS A N 1
ATOM 644 C CA . CYS A 1 78 ? 0.940 -11.439 -13.464 1.00 80.38 78 CYS A CA 1
ATOM 645 C C . CYS A 1 78 ? -0.254 -11.370 -14.429 1.00 80.38 78 CYS A C 1
ATOM 647 O O . CYS A 1 78 ? -1.365 -11.075 -13.994 1.00 80.38 78 CYS A O 1
ATOM 649 N N . PHE A 1 79 ? -0.054 -11.688 -15.712 1.00 81.69 79 PHE A N 1
ATOM 650 C CA . PHE A 1 79 ? -1.140 -11.753 -16.693 1.00 81.69 79 PHE A CA 1
ATOM 651 C C . PHE A 1 79 ? -2.133 -12.880 -16.404 1.00 81.69 79 PHE A C 1
ATOM 653 O O . PHE A 1 79 ? -3.337 -12.629 -16.399 1.00 81.69 79 PHE A O 1
ATOM 660 N N . ALA A 1 80 ? -1.632 -14.082 -16.107 1.00 82.06 80 ALA A N 1
ATOM 661 C CA . ALA A 1 80 ? -2.468 -15.225 -15.744 1.00 82.06 80 ALA A CA 1
ATOM 662 C C . ALA A 1 80 ? -3.262 -14.969 -14.455 1.00 82.06 80 ALA A C 1
ATOM 664 O O . ALA A 1 80 ? -4.472 -15.160 -14.412 1.00 82.06 80 ALA A O 1
ATOM 665 N N . ALA A 1 81 ? -2.594 -14.477 -13.408 1.00 80.50 81 ALA A N 1
ATOM 666 C CA . ALA A 1 81 ? -3.227 -14.197 -12.123 1.00 80.50 81 ALA A CA 1
ATOM 667 C C . ALA A 1 81 ? -4.338 -13.141 -12.246 1.00 80.50 81 ALA A C 1
ATOM 669 O O . ALA A 1 81 ? -5.396 -13.271 -11.627 1.00 80.50 81 ALA A O 1
ATOM 670 N N . PHE A 1 82 ? -4.124 -12.108 -13.067 1.00 83.06 82 PHE A N 1
ATOM 671 C CA . PHE A 1 82 ? -5.115 -11.057 -13.275 1.00 83.06 82 PHE A CA 1
ATOM 672 C C . PHE A 1 82 ? -6.385 -11.583 -13.958 1.00 83.06 82 PHE A C 1
ATOM 674 O O . PHE A 1 82 ? -7.477 -11.313 -13.467 1.00 83.06 82 PHE A O 1
ATOM 681 N N . SER A 1 83 ? -6.279 -12.356 -15.046 1.00 82.81 83 SER A N 1
ATOM 682 C CA . SER A 1 83 ? -7.460 -12.927 -15.716 1.00 82.81 83 SER A CA 1
ATOM 683 C C . SER A 1 83 ? -8.151 -13.999 -14.873 1.00 82.81 83 SER A C 1
ATOM 685 O O . SER A 1 83 ? -9.377 -13.954 -14.739 1.00 82.81 83 SER A O 1
ATOM 687 N N . ALA A 1 84 ? -7.385 -14.892 -14.239 1.00 82.75 84 ALA A N 1
ATOM 688 C CA . ALA A 1 84 ? -7.915 -15.930 -13.354 1.00 82.75 84 ALA A CA 1
ATOM 689 C C . ALA A 1 84 ? -8.735 -15.332 -12.200 1.00 82.75 84 ALA A C 1
ATOM 691 O O . ALA A 1 84 ? -9.780 -15.863 -11.845 1.00 82.75 84 ALA A O 1
ATOM 692 N N . THR A 1 85 ? -8.337 -14.168 -11.673 1.00 81.56 85 THR A N 1
ATOM 693 C CA . THR A 1 85 ? -9.094 -13.458 -10.624 1.00 81.56 85 THR A CA 1
ATOM 694 C C . THR A 1 85 ? -10.535 -13.174 -11.037 1.00 81.56 85 THR A C 1
ATOM 696 O O . THR A 1 85 ? -11.467 -13.432 -10.274 1.00 81.56 85 THR A O 1
ATOM 699 N N . PHE A 1 86 ? -10.741 -12.645 -12.245 1.00 82.88 86 PHE A N 1
ATOM 700 C CA . PHE A 1 86 ? -12.085 -12.323 -12.724 1.00 82.88 86 PHE A CA 1
ATOM 701 C C . PHE A 1 86 ? -12.928 -13.574 -12.919 1.00 82.88 86 PHE A C 1
ATOM 703 O O . PHE A 1 86 ? -14.104 -13.573 -12.554 1.00 82.88 86 PHE A O 1
ATOM 710 N N . VAL A 1 87 ? -12.330 -14.633 -13.466 1.00 83.75 87 VAL A N 1
ATOM 711 C CA . VAL A 1 87 ? -13.018 -15.907 -13.686 1.00 83.75 87 VAL A CA 1
ATOM 712 C C . VAL A 1 87 ? -13.387 -16.551 -12.350 1.00 83.75 87 VAL A C 1
ATOM 714 O O . VAL A 1 87 ? -14.555 -16.872 -12.131 1.00 83.75 87 VAL A O 1
ATOM 717 N N . HIS A 1 88 ? -12.440 -16.622 -11.414 1.00 79.06 88 HIS A N 1
ATOM 718 C CA . HIS A 1 88 ? -12.645 -17.155 -10.071 1.00 79.06 88 HIS A CA 1
ATOM 719 C C . HIS A 1 88 ? -13.759 -16.406 -9.326 1.00 79.06 88 HIS A C 1
ATOM 721 O O . HIS A 1 88 ? -14.718 -17.007 -8.838 1.00 79.06 88 HIS A O 1
ATOM 727 N N . VAL A 1 89 ? -13.703 -15.071 -9.302 1.00 78.25 89 VAL A N 1
ATOM 728 C CA . VAL A 1 89 ? -14.736 -14.264 -8.642 1.00 78.25 89 VAL A CA 1
ATOM 729 C C . VAL A 1 89 ? -16.091 -14.422 -9.325 1.00 78.25 89 VAL A C 1
ATOM 731 O O . VAL A 1 89 ? -17.102 -14.525 -8.631 1.00 78.25 89 VAL A O 1
ATOM 734 N N . ALA A 1 90 ? -16.146 -14.468 -10.657 1.00 80.06 90 ALA A N 1
ATOM 735 C CA . ALA A 1 90 ? -17.402 -14.626 -11.384 1.00 80.06 90 ALA A CA 1
ATOM 736 C C . ALA A 1 90 ? -18.058 -15.995 -11.136 1.00 80.06 90 ALA A C 1
ATOM 738 O O . ALA A 1 90 ? -19.273 -16.054 -10.926 1.00 80.06 90 ALA A O 1
ATOM 739 N N . LEU A 1 91 ? -17.273 -17.077 -11.136 1.00 80.38 91 LEU A N 1
ATOM 740 C CA . LEU A 1 91 ? -17.772 -18.445 -10.990 1.00 80.38 91 LEU A CA 1
ATOM 741 C C . LEU A 1 91 ? -18.156 -18.782 -9.546 1.00 80.38 91 LEU A C 1
ATOM 743 O O . LEU A 1 91 ? -19.257 -19.288 -9.316 1.00 80.38 91 LEU A O 1
ATOM 747 N N . PHE A 1 92 ? -17.283 -18.480 -8.583 1.00 72.38 92 PHE A N 1
ATOM 748 C CA . PHE A 1 92 ? -17.456 -18.910 -7.194 1.00 72.38 92 PHE A CA 1
ATOM 749 C C . PHE A 1 92 ? -18.203 -17.870 -6.363 1.00 72.38 92 PHE A C 1
ATOM 751 O O . PHE A 1 92 ? -19.229 -18.168 -5.752 1.00 72.38 92 PHE A O 1
ATOM 758 N N . HIS A 1 93 ? -17.750 -16.618 -6.394 1.00 72.81 93 HIS A N 1
ATOM 759 C CA . HIS A 1 93 ? -18.325 -15.568 -5.553 1.00 72.81 93 HIS A CA 1
ATOM 760 C C . HIS A 1 93 ? -19.456 -14.786 -6.229 1.00 72.81 93 HIS A C 1
ATOM 762 O O . HIS A 1 93 ? -20.216 -14.097 -5.548 1.00 72.81 93 HIS A O 1
ATOM 768 N N . GLY A 1 94 ? -19.628 -14.895 -7.549 1.00 74.19 94 GLY A N 1
ATOM 769 C CA . GLY A 1 94 ? -20.584 -14.090 -8.310 1.00 74.19 94 GLY A CA 1
ATOM 770 C C . GLY A 1 94 ? -22.027 -14.260 -7.831 1.00 74.19 94 GLY A C 1
ATOM 771 O O . GLY A 1 94 ? -22.768 -13.281 -7.709 1.00 74.19 94 GLY A O 1
ATOM 772 N N . ARG A 1 95 ? -22.424 -15.490 -7.474 1.00 75.50 95 ARG A N 1
ATOM 773 C CA . ARG A 1 95 ? -23.762 -15.778 -6.926 1.00 75.50 95 ARG A CA 1
ATOM 774 C C . ARG A 1 95 ? -23.962 -15.157 -5.545 1.00 75.50 95 ARG A C 1
ATOM 776 O O . ARG A 1 95 ? -25.027 -14.594 -5.283 1.00 75.50 95 ARG A O 1
ATOM 783 N N . ASP A 1 96 ? -22.949 -15.224 -4.686 1.00 70.69 96 ASP A N 1
ATOM 784 C CA . ASP A 1 96 ? -22.995 -14.635 -3.348 1.00 70.69 96 ASP A CA 1
ATOM 785 C C . ASP A 1 96 ? -22.989 -13.109 -3.406 1.00 70.69 96 ASP A C 1
ATOM 787 O O . ASP A 1 96 ? -23.776 -12.474 -2.702 1.00 70.69 96 ASP A O 1
ATOM 791 N N . PHE A 1 97 ? -22.199 -12.512 -4.302 1.00 72.06 97 PHE A N 1
ATOM 792 C CA . PHE A 1 97 ? -22.236 -11.078 -4.575 1.00 72.06 97 PHE A CA 1
ATOM 793 C C . PHE A 1 97 ? -23.603 -10.632 -5.066 1.00 72.06 97 PHE A C 1
ATOM 795 O O . PHE A 1 97 ? -24.139 -9.641 -4.573 1.00 72.06 97 PHE A O 1
ATOM 802 N N . TRP A 1 98 ? -24.210 -11.377 -5.989 1.00 72.75 98 TRP A N 1
ATOM 803 C CA . TRP A 1 98 ? -25.543 -11.059 -6.491 1.00 72.75 98 TRP A CA 1
ATOM 804 C C . TRP A 1 98 ? -26.615 -11.168 -5.399 1.00 72.75 98 TRP A C 1
ATOM 806 O O . TRP A 1 98 ? -27.489 -10.300 -5.287 1.00 72.75 98 TRP A O 1
ATOM 816 N N . ARG A 1 99 ? -26.530 -12.198 -4.545 1.00 72.31 99 ARG A N 1
ATOM 817 C CA . ARG A 1 99 ? -27.410 -12.361 -3.379 1.00 72.31 99 ARG A CA 1
ATOM 818 C C . ARG A 1 99 ? -27.243 -11.194 -2.406 1.00 72.31 99 ARG A C 1
ATOM 820 O O . ARG A 1 99 ? -28.236 -10.546 -2.079 1.00 72.31 99 ARG A O 1
ATOM 827 N N . GLN A 1 100 ? -26.009 -10.856 -2.038 1.00 67.69 100 GLN A N 1
ATOM 828 C CA . GLN A 1 100 ? -25.700 -9.730 -1.153 1.00 67.69 100 GLN A CA 1
ATOM 829 C C . GLN A 1 100 ? -26.121 -8.387 -1.749 1.00 67.69 100 GLN A C 1
ATOM 831 O O . GLN A 1 100 ? -26.650 -7.544 -1.033 1.00 67.69 100 GLN A O 1
ATOM 836 N N . PHE A 1 101 ? -25.965 -8.175 -3.056 1.00 70.56 101 PHE A N 1
ATOM 837 C CA . PHE A 1 101 ? -26.443 -6.972 -3.735 1.00 70.56 101 PHE A CA 1
ATOM 838 C C . PHE A 1 101 ? -27.971 -6.843 -3.634 1.00 70.56 101 PHE A C 1
ATOM 840 O O . PHE A 1 101 ? -28.501 -5.779 -3.297 1.00 70.56 101 PHE A O 1
ATOM 847 N N . LYS A 1 102 ? -28.695 -7.950 -3.841 1.00 71.19 102 LYS A N 1
ATOM 848 C CA . LYS A 1 102 ? -30.159 -8.006 -3.723 1.00 71.19 102 LYS A CA 1
ATOM 849 C C . LYS A 1 102 ? -30.639 -7.820 -2.278 1.00 71.19 102 LYS A C 1
ATOM 851 O O . LYS A 1 102 ? -31.638 -7.137 -2.056 1.00 71.19 102 LYS A O 1
ATOM 856 N N . GLU A 1 103 ? -29.934 -8.389 -1.305 1.00 68.50 103 GLU A N 1
ATOM 857 C CA . GLU A 1 103 ? -30.225 -8.263 0.130 1.00 68.50 103 GLU A CA 1
ATOM 858 C C . GLU A 1 103 ? -29.851 -6.885 0.685 1.00 68.50 103 GLU A C 1
ATOM 860 O O . GLU A 1 103 ? -30.593 -6.310 1.476 1.00 68.50 103 GLU A O 1
ATOM 865 N N . SER A 1 104 ? -28.762 -6.291 0.203 1.00 61.50 104 SER A N 1
ATOM 866 C CA . SER A 1 104 ? -28.348 -4.915 0.489 1.00 61.50 104 SER A CA 1
ATOM 867 C C . SER A 1 104 ? -29.446 -3.920 0.095 1.00 61.50 104 SER A C 1
ATOM 869 O O . SER A 1 104 ? -29.797 -3.024 0.868 1.00 61.50 104 SER A O 1
ATOM 871 N N . LYS A 1 105 ? -30.104 -4.132 -1.050 1.00 62.75 105 LYS A N 1
ATOM 872 C CA . LYS A 1 105 ? -31.259 -3.319 -1.460 1.00 62.75 105 LYS A CA 1
ATOM 873 C C . LYS A 1 105 ? -32.502 -3.532 -0.578 1.00 62.75 105 LYS A C 1
ATOM 875 O O . LYS A 1 105 ? -33.346 -2.646 -0.508 1.00 62.75 105 LYS A O 1
ATOM 880 N N . LYS A 1 106 ? -32.611 -4.680 0.100 1.00 56.75 106 LYS A N 1
ATOM 881 C CA . LYS A 1 106 ? -33.750 -5.067 0.954 1.00 56.75 106 LYS A CA 1
ATOM 882 C C . LYS A 1 106 ? -33.500 -4.913 2.463 1.00 56.75 106 LYS A C 1
ATOM 884 O O . LYS A 1 106 ? -34.393 -5.225 3.240 1.00 56.75 106 LYS A O 1
ATOM 889 N N . GLY A 1 107 ? -32.323 -4.433 2.876 1.00 57.62 107 GLY A N 1
ATOM 890 C CA . GLY A 1 107 ? -31.966 -4.271 4.292 1.00 57.62 107 GLY A CA 1
ATOM 891 C C . GLY A 1 107 ? -31.637 -5.590 5.006 1.00 57.62 107 GLY A C 1
ATOM 892 O O . GLY A 1 107 ? -32.128 -5.802 6.107 1.00 57.62 107 GLY A O 1
ATOM 893 N N . GLY A 1 108 ? -30.857 -6.465 4.353 1.00 54.69 108 GLY A N 1
ATOM 894 C CA . GLY A 1 108 ? -30.563 -7.860 4.727 1.00 54.69 108 GLY A CA 1
ATOM 895 C C . GLY A 1 108 ? -30.165 -8.156 6.182 1.00 54.69 108 GLY A C 1
ATOM 896 O O . GLY A 1 108 ? -29.916 -7.260 6.981 1.00 54.69 108 GLY A O 1
ATOM 897 N N . THR A 1 109 ? -30.099 -9.448 6.525 1.00 52.59 109 THR A N 1
ATOM 898 C CA . THR A 1 109 ? -29.854 -9.946 7.889 1.00 52.59 109 THR A CA 1
ATOM 899 C C . THR A 1 109 ? -28.447 -9.591 8.380 1.00 52.59 109 THR A C 1
ATOM 901 O O . THR A 1 109 ? -27.474 -10.158 7.881 1.00 52.59 109 THR A O 1
ATOM 904 N N . PRO A 1 110 ? -28.304 -8.689 9.366 1.00 61.59 110 PRO A N 1
ATOM 905 C CA . PRO A 1 110 ? -26.991 -8.269 9.826 1.00 61.59 110 PRO A CA 1
ATOM 906 C C . PRO A 1 110 ? -26.332 -9.366 10.672 1.00 61.59 110 PRO A C 1
ATOM 908 O O . PRO A 1 110 ? -26.976 -9.967 11.540 1.00 61.59 110 PRO A O 1
ATOM 911 N N . ASP A 1 111 ? -25.039 -9.588 10.430 1.00 69.69 111 ASP A N 1
ATOM 912 C CA . ASP A 1 111 ? -24.163 -10.397 11.283 1.00 69.69 111 ASP A CA 1
ATOM 913 C C . ASP A 1 111 ? -24.177 -9.885 12.738 1.00 69.69 111 ASP A C 1
ATOM 915 O O . ASP A 1 111 ? -24.509 -8.725 12.999 1.00 69.69 111 ASP A O 1
ATOM 919 N N . ILE A 1 112 ? -23.817 -10.733 13.703 1.00 74.62 112 ILE A N 1
ATOM 920 C CA . ILE A 1 112 ? -23.744 -10.375 15.121 1.00 74.62 112 ILE A CA 1
ATOM 921 C C . ILE A 1 112 ? -22.821 -9.171 15.345 1.00 74.62 112 ILE A C 1
ATOM 923 O O . ILE A 1 112 ? -23.164 -8.278 16.122 1.00 74.62 112 ILE A O 1
ATOM 927 N N . HIS A 1 113 ? -21.707 -9.080 14.608 1.00 78.12 113 HIS A N 1
ATOM 928 C CA . HIS A 1 113 ? -20.802 -7.936 14.685 1.00 78.12 113 HIS A CA 1
ATOM 929 C C . HIS A 1 113 ? -21.438 -6.673 14.106 1.00 78.12 113 HIS A C 1
ATOM 931 O O . HIS A 1 113 ? -21.403 -5.625 14.748 1.00 78.12 113 HIS A O 1
ATOM 937 N N . SER A 1 114 ? -22.119 -6.772 12.965 1.00 76.19 114 SER A N 1
ATOM 938 C CA . SER A 1 114 ? -22.872 -5.654 12.381 1.00 76.19 114 SER A CA 1
ATOM 939 C C . SER A 1 114 ? -24.017 -5.180 13.288 1.00 76.19 114 SER A C 1
ATOM 941 O O . SER A 1 114 ? -24.211 -3.979 13.454 1.00 76.19 114 SER A O 1
ATOM 943 N N . LYS A 1 115 ? -24.726 -6.097 13.963 1.00 78.06 115 LYS A N 1
ATOM 944 C CA . LYS A 1 115 ? -25.768 -5.767 14.952 1.00 78.06 115 LYS A CA 1
ATOM 945 C C . LYS A 1 115 ? -25.214 -4.991 16.141 1.00 78.06 115 LYS A C 1
ATOM 947 O O . LYS A 1 115 ? -25.831 -4.017 16.559 1.00 78.06 115 LYS A O 1
ATOM 952 N N . MET A 1 116 ? -24.058 -5.394 16.670 1.00 79.44 116 MET A N 1
ATOM 953 C CA . MET A 1 116 ? -23.393 -4.654 17.750 1.00 79.44 116 MET A CA 1
ATOM 954 C C . MET A 1 116 ? -22.953 -3.261 17.293 1.00 79.44 116 MET A C 1
ATOM 956 O O . MET A 1 116 ? -23.084 -2.292 18.042 1.00 79.44 116 MET A O 1
ATOM 960 N N . MET A 1 117 ? -22.496 -3.140 16.045 1.00 84.06 117 MET A N 1
ATOM 961 C CA . MET A 1 117 ? -22.073 -1.860 15.481 1.00 84.06 117 MET A CA 1
ATOM 962 C C . MET A 1 117 ? -23.214 -0.855 15.285 1.00 84.06 117 MET A C 1
ATOM 964 O O . MET A 1 117 ? -22.932 0.339 15.244 1.00 84.06 117 MET A O 1
ATOM 968 N N . ASN A 1 118 ? -24.484 -1.285 15.266 1.00 82.25 118 ASN A N 1
ATOM 969 C CA . ASN A 1 118 ? -25.644 -0.382 15.181 1.00 82.25 118 ASN A CA 1
ATOM 970 C C . ASN A 1 118 ? -25.748 0.603 16.358 1.00 82.25 118 ASN A C 1
ATOM 972 O O . ASN A 1 118 ? -26.462 1.598 16.258 1.00 82.25 118 ASN A O 1
ATOM 976 N N . LYS A 1 119 ? -25.052 0.347 17.476 1.00 85.50 119 LYS A N 1
ATOM 977 C CA . LYS A 1 119 ? -24.983 1.289 18.601 1.00 85.50 119 LYS A CA 1
ATOM 978 C C . LYS A 1 119 ? -24.133 2.528 18.292 1.00 85.50 119 LYS A C 1
ATOM 980 O O . LYS A 1 119 ? -24.291 3.552 18.954 1.00 85.50 119 LYS A O 1
ATOM 985 N N . TYR A 1 120 ? -23.241 2.445 17.308 1.00 87.12 120 TYR A N 1
ATOM 986 C CA . TYR A 1 120 ? -22.418 3.562 16.867 1.00 87.12 120 TYR A CA 1
ATOM 987 C C . TYR A 1 120 ? -23.023 4.218 15.634 1.00 87.12 120 TYR A C 1
ATOM 989 O O . TYR A 1 120 ? -23.518 3.552 14.728 1.00 87.12 120 TYR A O 1
ATOM 997 N N . GLU A 1 121 ? -22.911 5.541 15.555 1.00 86.38 121 GLU A N 1
ATOM 998 C CA . GLU A 1 121 ? -23.311 6.260 14.353 1.00 86.38 121 GLU A CA 1
ATOM 999 C C . GLU A 1 121 ? -22.413 5.862 13.176 1.00 86.38 121 GLU A C 1
ATOM 1001 O O . GLU A 1 121 ? -21.191 6.052 13.199 1.00 86.38 121 GLU A O 1
ATOM 1006 N N . SER A 1 122 ? -23.031 5.324 12.125 1.00 85.62 122 SER A N 1
ATOM 1007 C CA . SER A 1 122 ? -22.344 4.999 10.880 1.00 85.62 122 SER A CA 1
ATOM 1008 C C . SER A 1 122 ? -21.798 6.257 10.204 1.00 85.62 122 SER A C 1
ATOM 1010 O O . SER A 1 122 ? -22.380 7.341 10.307 1.00 85.62 122 SER A O 1
ATOM 1012 N N . VAL A 1 123 ? -20.702 6.107 9.459 1.00 89.06 123 VAL A N 1
ATOM 1013 C CA . VAL A 1 123 ? -20.178 7.181 8.606 1.00 89.06 123 VAL A CA 1
ATOM 1014 C C . VAL A 1 123 ? -21.168 7.430 7.461 1.00 89.06 123 VAL A C 1
ATOM 1016 O O . VAL A 1 123 ? -21.478 6.487 6.729 1.00 89.06 123 VAL A O 1
ATOM 1019 N N . PRO A 1 124 ? -21.681 8.661 7.290 1.00 90.50 124 PRO A N 1
ATOM 1020 C CA . PRO A 1 124 ? -22.556 8.981 6.170 1.00 90.50 124 PRO A CA 1
ATOM 1021 C C . PRO A 1 124 ? -21.839 8.796 4.829 1.00 90.50 124 PRO A C 1
ATOM 1023 O O . PRO A 1 124 ? -20.698 9.228 4.675 1.00 90.50 124 PRO A O 1
ATOM 1026 N N . GLN A 1 125 ? -22.526 8.238 3.827 1.00 87.56 125 GLN A N 1
ATOM 1027 C CA . GLN A 1 125 ? -21.939 8.019 2.495 1.00 87.56 125 GLN A CA 1
ATOM 1028 C C . GLN A 1 125 ? -21.447 9.315 1.827 1.00 87.56 125 GLN A C 1
ATOM 1030 O O . GLN A 1 125 ? -20.448 9.321 1.113 1.00 87.56 125 GLN A O 1
ATOM 1035 N N . TRP A 1 126 ? -22.087 10.449 2.125 1.00 91.25 126 TRP A N 1
ATOM 1036 C CA . TRP A 1 126 ? -21.673 11.738 1.577 1.00 91.25 126 TRP A CA 1
ATOM 1037 C C . TRP A 1 126 ? -20.270 12.176 2.027 1.00 91.25 126 TRP A C 1
ATOM 1039 O O . TRP A 1 126 ? -19.644 12.932 1.295 1.00 91.25 126 TRP A O 1
ATOM 1049 N N . TRP A 1 127 ? -19.737 11.687 3.160 1.00 94.19 127 TRP A N 1
ATOM 1050 C CA . TRP A 1 127 ? -18.353 11.986 3.578 1.00 94.19 127 TRP A CA 1
ATOM 1051 C C . TRP A 1 127 ? -17.345 11.434 2.568 1.00 94.19 127 TRP A C 1
ATOM 1053 O O . TRP A 1 127 ? -16.382 12.111 2.221 1.00 94.19 127 TRP A O 1
ATOM 1063 N N . PHE A 1 128 ? -17.601 10.234 2.046 1.00 92.94 128 PHE A N 1
ATOM 1064 C CA . PHE A 1 128 ? -16.753 9.603 1.038 1.00 92.94 128 PHE A CA 1
ATOM 1065 C C . PHE A 1 128 ? -16.840 10.332 -0.301 1.00 92.94 128 PHE A C 1
ATOM 1067 O O . PHE A 1 128 ? -15.811 10.635 -0.900 1.00 92.94 128 PHE A O 1
ATOM 1074 N N . HIS A 1 129 ? -18.046 10.709 -0.736 1.00 92.12 129 HIS A N 1
ATOM 1075 C CA . HIS A 1 129 ? -18.221 11.511 -1.951 1.00 92.12 129 HIS A CA 1
ATOM 1076 C C . HIS A 1 129 ? -17.616 12.917 -1.828 1.00 92.12 129 HIS A C 1
ATOM 1078 O O . HIS A 1 129 ? -17.066 13.430 -2.801 1.00 92.12 129 HIS A O 1
ATOM 1084 N N . ALA A 1 130 ? -17.657 13.517 -0.635 1.00 93.56 130 ALA A N 1
ATOM 1085 C CA . ALA A 1 130 ? -17.043 14.812 -0.356 1.00 93.56 130 ALA A CA 1
ATOM 1086 C C . ALA A 1 130 ? -15.508 14.774 -0.414 1.00 93.56 130 ALA A C 1
ATOM 1088 O O . ALA A 1 130 ? -14.901 15.806 -0.673 1.00 93.56 130 ALA A O 1
ATOM 1089 N N . ILE A 1 131 ? -14.877 13.612 -0.215 1.00 93.12 131 ILE A N 1
ATOM 1090 C CA . ILE A 1 131 ? -13.442 13.420 -0.474 1.00 93.12 131 ILE A CA 1
ATOM 1091 C C . ILE A 1 131 ? -13.211 13.092 -1.952 1.00 93.12 131 ILE A C 1
ATOM 1093 O O . ILE A 1 131 ? -12.338 13.676 -2.592 1.00 93.12 131 ILE A O 1
ATOM 1097 N N . TRP A 1 132 ? -14.010 12.190 -2.517 1.00 94.25 132 TRP A N 1
ATOM 1098 C CA . TRP A 1 132 ? -13.798 11.650 -3.859 1.00 94.25 132 TRP A CA 1
ATOM 1099 C C . TRP A 1 132 ? -13.983 12.688 -4.976 1.00 94.25 132 TRP A C 1
ATOM 1101 O O . TRP A 1 132 ? -13.140 12.800 -5.860 1.00 94.25 132 TRP A O 1
ATOM 1111 N N . ILE A 1 133 ? -15.048 13.497 -4.933 1.00 94.94 133 ILE A N 1
ATOM 1112 C CA . ILE A 1 133 ? -15.338 14.465 -6.005 1.00 94.94 133 ILE A CA 1
ATOM 1113 C C . ILE A 1 133 ? -14.242 15.548 -6.099 1.00 94.94 133 ILE A C 1
ATOM 1115 O O . ILE A 1 133 ? -13.719 15.764 -7.196 1.00 94.94 133 ILE A O 1
ATOM 1119 N N . PRO A 1 134 ? -13.824 16.212 -4.998 1.00 95.56 134 PRO A N 1
ATOM 1120 C CA . PRO A 1 134 ? -12.752 17.204 -5.072 1.00 95.56 134 PRO A CA 1
ATOM 1121 C C . PRO A 1 134 ? -11.400 16.600 -5.453 1.00 95.56 134 PRO A C 1
ATOM 1123 O O . PRO A 1 134 ? -10.637 17.231 -6.178 1.00 95.56 134 PRO A O 1
ATOM 1126 N N . THR A 1 135 ? -11.095 15.381 -5.004 1.00 94.50 135 THR A N 1
ATOM 1127 C CA . THR A 1 135 ? -9.818 14.717 -5.322 1.00 94.50 135 THR A CA 1
ATOM 1128 C C . THR A 1 135 ? -9.746 14.280 -6.782 1.00 94.50 135 THR A C 1
ATOM 1130 O O . THR A 1 135 ? -8.688 14.398 -7.402 1.00 94.50 135 THR A O 1
ATOM 1133 N N . LEU A 1 136 ? -10.876 13.903 -7.386 1.00 95.69 136 LEU A N 1
ATOM 1134 C CA . LEU A 1 136 ? -10.982 13.708 -8.830 1.00 95.69 136 LEU A CA 1
ATOM 1135 C C . LEU A 1 136 ? -10.752 15.022 -9.600 1.00 95.69 136 LEU A C 1
ATOM 1137 O O . LEU A 1 136 ? -10.006 15.058 -10.574 1.00 95.69 136 LEU A O 1
ATOM 1141 N N . GLY A 1 137 ? -11.327 16.134 -9.133 1.00 95.62 137 GLY A N 1
ATOM 1142 C CA . GLY A 1 137 ? -11.070 17.457 -9.715 1.00 95.62 137 GLY A CA 1
ATOM 1143 C C . GLY A 1 137 ? -9.595 17.870 -9.631 1.00 95.62 137 GLY A C 1
ATOM 1144 O O . GLY A 1 137 ? -9.003 18.310 -10.618 1.00 95.62 137 GLY A O 1
ATOM 1145 N N . LEU A 1 138 ? -8.978 17.681 -8.463 1.00 95.12 138 LEU A N 1
ATOM 1146 C CA . LEU A 1 138 ? -7.571 18.002 -8.227 1.00 95.12 138 LEU A CA 1
ATOM 1147 C C . LEU A 1 138 ? -6.619 17.093 -9.012 1.00 95.12 138 LEU A C 1
ATOM 1149 O O . LEU A 1 138 ? -5.603 17.580 -9.494 1.00 95.12 138 LEU A O 1
ATOM 1153 N N . SER A 1 139 ? -6.931 15.808 -9.194 1.00 94.44 139 SER A N 1
ATOM 1154 C CA . SER A 1 139 ? -6.100 14.911 -10.016 1.00 94.44 139 SER A CA 1
ATOM 1155 C C . SER A 1 139 ? -6.097 15.324 -11.490 1.00 94.44 139 SER A C 1
ATOM 1157 O O . SER A 1 139 ? -5.036 15.371 -12.114 1.00 94.44 139 SER A O 1
ATOM 1159 N N . MET A 1 140 ? -7.248 15.740 -12.032 1.00 94.69 140 MET A N 1
ATOM 1160 C CA . MET A 1 140 ? -7.315 16.330 -13.375 1.00 94.69 140 MET A CA 1
ATOM 1161 C C . MET A 1 140 ? -6.512 17.638 -13.468 1.00 94.69 140 MET A C 1
ATOM 1163 O O . MET A 1 140 ? -5.774 17.835 -14.435 1.00 94.69 140 MET A O 1
ATOM 1167 N N . LEU A 1 141 ? -6.592 18.504 -12.447 1.00 94.56 141 LEU A N 1
ATOM 1168 C CA . LEU A 1 141 ? -5.793 19.734 -12.361 1.00 94.56 141 LEU A CA 1
ATOM 1169 C C . LEU A 1 141 ? -4.287 19.438 -12.328 1.00 94.56 141 LEU A C 1
ATOM 1171 O O . LEU A 1 141 ? -3.515 20.140 -12.969 1.00 94.56 141 LEU A O 1
ATOM 1175 N N . VAL A 1 142 ? -3.849 18.418 -11.593 1.00 93.12 142 VAL A N 1
ATOM 1176 C CA . VAL A 1 142 ? -2.433 18.028 -11.511 1.00 93.12 142 VAL A CA 1
ATOM 1177 C C . VAL A 1 142 ? -1.912 17.527 -12.860 1.00 93.12 142 VAL A C 1
ATOM 1179 O O . VAL A 1 142 ? -0.777 17.827 -13.227 1.00 93.12 142 VAL A O 1
ATOM 1182 N N . CYS A 1 143 ? -2.746 16.808 -13.613 1.00 91.12 143 CYS A N 1
ATOM 1183 C CA . CYS A 1 143 ? -2.383 16.227 -14.903 1.00 91.12 143 CYS A CA 1
ATOM 1184 C C . CYS A 1 143 ? -2.343 17.256 -16.050 1.00 91.12 143 CYS A C 1
ATOM 1186 O O . CYS A 1 143 ? -1.367 17.309 -16.800 1.00 91.12 143 CYS A O 1
ATOM 1188 N N . GLU A 1 144 ? -3.371 18.104 -16.175 1.00 91.19 144 GLU A N 1
ATOM 1189 C CA . GLU A 1 144 ? -3.459 19.123 -17.240 1.00 91.19 144 GLU A CA 1
ATOM 1190 C C . GLU A 1 144 ? -2.809 20.461 -16.855 1.00 91.19 144 GLU A C 1
ATOM 1192 O O . GLU A 1 144 ? -2.363 21.225 -17.716 1.00 91.19 144 GLU A O 1
ATOM 1197 N N . GLY A 1 145 ? -2.752 20.761 -15.559 1.00 88.94 145 GLY A N 1
ATOM 1198 C CA . GLY A 1 145 ? -2.137 21.963 -15.014 1.00 88.94 145 GLY A CA 1
ATOM 1199 C C . GLY A 1 145 ? -0.614 21.873 -14.944 1.00 88.94 145 GLY A C 1
ATOM 1200 O O . GLY A 1 145 ? 0.024 20.983 -15.504 1.00 88.94 145 GLY A O 1
ATOM 1201 N N . PHE A 1 146 ? -0.002 22.861 -14.285 1.00 89.19 146 PHE A N 1
ATOM 1202 C CA . PHE A 1 146 ? 1.453 22.947 -14.076 1.00 89.19 146 PHE A CA 1
ATOM 1203 C C . PHE A 1 146 ? 2.308 22.805 -15.354 1.00 89.19 146 PHE A C 1
ATOM 1205 O O . PHE A 1 146 ? 3.478 22.437 -15.281 1.00 89.19 146 PHE A O 1
ATOM 1212 N N . GLY A 1 147 ? 1.745 23.114 -16.528 1.00 83.88 147 GLY A N 1
ATOM 1213 C CA . GLY A 1 147 ? 2.428 22.977 -17.816 1.00 83.88 147 GLY A CA 1
ATOM 1214 C C . GLY A 1 147 ? 2.524 21.536 -18.333 1.00 83.88 147 GLY A C 1
ATOM 1215 O O . GLY A 1 147 ? 3.473 21.229 -19.050 1.00 83.88 147 GLY A O 1
ATOM 1216 N N . LYS A 1 148 ? 1.577 20.655 -17.971 1.00 85.56 148 LYS A N 1
ATOM 1217 C CA . LYS A 1 148 ? 1.501 19.248 -18.418 1.00 85.56 148 LYS A CA 1
ATOM 1218 C C . LYS A 1 148 ? 2.764 18.434 -18.117 1.00 85.56 148 LYS A C 1
ATOM 1220 O O . LYS A 1 148 ? 3.188 17.599 -18.917 1.00 85.56 148 LYS A O 1
ATOM 1225 N N . GLN A 1 149 ? 3.356 18.660 -16.943 1.00 84.25 149 GLN A N 1
ATOM 1226 C CA . GLN A 1 149 ? 4.592 17.996 -16.506 1.00 84.25 149 GLN A CA 1
ATOM 1227 C C . GLN A 1 149 ? 4.479 16.463 -16.487 1.00 84.25 149 GLN A C 1
ATOM 1229 O O . GLN A 1 149 ? 5.446 15.789 -16.827 1.00 84.25 149 GLN A O 1
ATOM 1234 N N . LEU A 1 150 ? 3.304 15.920 -16.147 1.00 84.19 150 LEU A N 1
ATOM 1235 C CA . LEU A 1 150 ? 3.049 14.474 -16.091 1.00 84.19 150 LEU A CA 1
ATOM 1236 C C . LEU A 1 150 ? 2.676 13.858 -17.444 1.00 84.19 150 LEU A C 1
ATOM 1238 O O . LEU A 1 150 ? 2.637 12.641 -17.563 1.00 84.19 150 LEU A O 1
ATOM 1242 N N . GLN A 1 151 ? 2.391 14.675 -18.464 1.00 87.19 151 GLN A N 1
ATOM 1243 C CA . GLN A 1 151 ? 1.987 14.255 -19.813 1.00 87.19 151 GLN A CA 1
ATOM 1244 C C . GLN A 1 151 ? 0.696 13.415 -19.909 1.00 87.19 151 GLN A C 1
ATOM 1246 O O . GLN A 1 151 ? 0.262 13.137 -21.028 1.00 87.19 151 GLN A O 1
ATOM 1251 N N . LEU A 1 152 ? 0.079 13.022 -18.789 1.00 91.56 152 LEU A N 1
ATOM 1252 C CA . LEU A 1 152 ? -1.187 12.296 -18.754 1.00 91.56 152 LEU A CA 1
ATOM 1253 C C . LEU A 1 152 ? -2.350 13.270 -19.013 1.00 91.56 152 LEU A C 1
ATOM 1255 O O . LEU A 1 152 ? -2.482 14.250 -18.285 1.00 91.56 152 LEU A O 1
ATOM 1259 N N . PRO A 1 153 ? -3.197 13.036 -20.024 1.00 93.19 153 PRO A N 1
ATOM 1260 C CA . PRO A 1 153 ? -4.394 13.843 -20.241 1.00 93.19 153 PRO A CA 1
ATOM 1261 C C . PRO A 1 153 ? -5.519 13.491 -19.255 1.00 93.19 153 PRO A C 1
ATOM 1263 O O . PRO A 1 153 ? -5.544 12.394 -18.693 1.00 93.19 153 PRO A O 1
ATOM 1266 N N . PHE A 1 154 ? -6.507 14.379 -19.100 1.00 93.31 154 PHE A N 1
ATOM 1267 C CA . PHE A 1 154 ? -7.628 14.179 -18.160 1.00 93.31 154 PHE A CA 1
ATOM 1268 C C . PHE A 1 154 ? -8.389 12.853 -18.369 1.00 93.31 154 PHE A C 1
ATOM 1270 O O . PHE A 1 154 ? -8.817 12.224 -17.401 1.00 93.31 154 PHE A O 1
ATOM 1277 N N . TRP A 1 155 ? -8.529 12.388 -19.617 1.00 94.31 155 TRP A N 1
ATOM 1278 C CA . TRP A 1 155 ? -9.205 11.121 -19.918 1.00 94.31 155 TRP A CA 1
ATOM 1279 C C . TRP A 1 155 ? -8.442 9.906 -19.381 1.00 94.31 155 TRP A C 1
ATOM 1281 O O . TRP A 1 155 ? -9.066 8.906 -19.038 1.00 94.31 155 TRP A O 1
ATOM 1291 N N . GLY A 1 156 ? -7.113 9.998 -19.255 1.00 93.69 156 GLY A N 1
ATOM 1292 C CA . GLY A 1 156 ? -6.289 8.951 -18.657 1.00 93.69 156 GLY A CA 1
ATOM 1293 C C . GLY A 1 156 ? -6.591 8.777 -17.168 1.00 93.69 156 GLY A C 1
ATOM 1294 O O . GLY A 1 156 ? -6.712 7.652 -16.698 1.00 93.69 156 GLY A O 1
ATOM 1295 N N . VAL A 1 157 ? -6.814 9.879 -16.443 1.00 94.31 157 VAL A N 1
ATOM 1296 C CA . VAL A 1 157 ? -7.247 9.839 -15.034 1.00 94.31 157 VAL A CA 1
ATOM 1297 C C . VAL A 1 157 ? -8.627 9.193 -14.911 1.00 94.31 157 VAL A C 1
ATOM 1299 O O . VAL A 1 157 ? -8.821 8.301 -14.090 1.00 94.31 157 VAL A O 1
ATOM 1302 N N . LEU A 1 158 ? -9.581 9.591 -15.761 1.00 95.12 158 LEU A N 1
ATOM 1303 C CA . LEU A 1 158 ? -10.927 9.007 -15.763 1.00 95.12 158 LEU A CA 1
ATOM 1304 C C . LEU A 1 158 ? -10.903 7.507 -16.079 1.00 95.12 158 LEU A C 1
ATOM 1306 O O . LEU A 1 158 ? -11.619 6.738 -15.442 1.00 95.12 158 LEU A O 1
ATOM 1310 N N . LEU A 1 159 ? -10.058 7.087 -17.023 1.00 94.88 159 LEU A N 1
ATOM 1311 C CA . LEU A 1 159 ? -9.871 5.679 -17.354 1.00 94.88 159 LEU A CA 1
ATOM 1312 C C . LEU A 1 159 ? -9.269 4.893 -16.180 1.00 94.88 159 LEU A C 1
ATOM 1314 O O . LEU A 1 159 ? -9.742 3.795 -15.895 1.00 94.88 159 LEU A O 1
ATOM 1318 N N . ALA A 1 160 ? -8.272 5.446 -15.478 1.00 93.88 160 ALA A N 1
ATOM 1319 C CA . ALA A 1 160 ? -7.686 4.806 -14.298 1.00 93.88 160 ALA A CA 1
ATOM 1320 C C . ALA A 1 160 ? -8.743 4.611 -13.203 1.00 93.88 160 ALA A C 1
ATOM 1322 O O . ALA A 1 160 ? -8.935 3.503 -12.710 1.00 93.88 160 ALA A O 1
ATOM 1323 N N . VAL A 1 161 ? -9.502 5.663 -12.891 1.00 94.00 161 VAL A N 1
ATOM 1324 C CA . VAL A 1 161 ? -10.591 5.642 -11.902 1.00 94.00 161 VAL A CA 1
ATOM 1325 C C . VAL A 1 161 ? -11.681 4.636 -12.290 1.00 94.00 161 VAL A C 1
ATOM 1327 O O . VAL A 1 161 ? -12.159 3.882 -11.443 1.00 94.00 161 VAL A O 1
ATOM 1330 N N . PHE A 1 162 ? -12.052 4.575 -13.569 1.00 94.00 162 PHE A N 1
ATOM 1331 C CA . PHE A 1 162 ? -13.013 3.595 -14.075 1.00 94.00 162 PHE A CA 1
ATOM 1332 C C . PHE A 1 162 ? -12.508 2.155 -13.931 1.00 94.00 162 PHE A C 1
ATOM 1334 O O . PHE A 1 162 ? -13.256 1.278 -13.500 1.00 94.00 162 PHE A O 1
ATOM 1341 N N . MET A 1 163 ? -11.233 1.910 -14.232 1.00 91.56 163 MET A N 1
ATOM 1342 C CA . MET A 1 163 ? -10.630 0.592 -14.043 1.00 91.56 163 MET A CA 1
ATOM 1343 C C . MET A 1 163 ? -10.595 0.186 -12.578 1.00 91.56 163 MET A C 1
ATOM 1345 O O . MET A 1 163 ? -10.989 -0.929 -12.244 1.00 91.56 163 MET A O 1
ATOM 1349 N N . VAL A 1 164 ? -10.199 1.102 -11.695 1.00 93.00 164 VAL A N 1
ATOM 1350 C CA . VAL A 1 164 ? -10.213 0.847 -10.255 1.00 93.00 164 VAL A CA 1
ATOM 1351 C C . VAL A 1 164 ? -11.608 0.455 -9.782 1.00 93.00 164 VAL A C 1
ATOM 1353 O O . VAL A 1 164 ? -11.751 -0.525 -9.058 1.00 93.00 164 VAL A O 1
ATOM 1356 N N . PHE A 1 165 ? -12.646 1.151 -10.246 1.00 92.25 165 PHE A N 1
ATOM 1357 C CA . PHE A 1 165 ? -14.029 0.830 -9.900 1.00 92.25 165 PHE A CA 1
ATOM 1358 C C . PHE A 1 165 ? -14.435 -0.607 -10.276 1.00 92.25 165 PHE A C 1
ATOM 1360 O O . PHE A 1 165 ? -15.164 -1.248 -9.521 1.00 92.25 165 PHE A O 1
ATOM 1367 N N . ILE A 1 166 ? -13.967 -1.124 -11.416 1.00 90.00 166 ILE A N 1
ATOM 1368 C CA . ILE A 1 166 ? -14.258 -2.497 -11.861 1.00 90.00 166 ILE A CA 1
ATOM 1369 C C . ILE A 1 166 ? -13.455 -3.524 -11.059 1.00 90.00 166 ILE A C 1
ATOM 1371 O O . ILE A 1 166 ? -13.975 -4.577 -10.697 1.00 90.00 166 ILE A O 1
ATOM 1375 N N . VAL A 1 167 ? -12.180 -3.229 -10.815 1.00 89.88 167 VAL A N 1
ATOM 1376 C CA . VAL A 1 167 ? -11.191 -4.204 -10.344 1.00 89.88 167 VAL A CA 1
ATOM 1377 C C . VAL A 1 167 ? -11.152 -4.306 -8.813 1.00 89.88 167 VAL A C 1
ATOM 1379 O O . VAL A 1 167 ? -10.808 -5.358 -8.279 1.00 89.88 167 VAL A O 1
ATOM 1382 N N . ILE A 1 168 ? -11.542 -3.256 -8.086 1.00 90.69 168 ILE A N 1
ATOM 1383 C CA . ILE A 1 168 ? -11.469 -3.230 -6.618 1.00 90.69 168 ILE A CA 1
ATOM 1384 C C . ILE A 1 168 ? -12.291 -4.345 -5.964 1.00 90.69 168 ILE A C 1
ATOM 1386 O O . ILE A 1 168 ? -11.782 -5.062 -5.113 1.00 90.69 168 ILE A O 1
ATOM 1390 N N . LEU A 1 169 ? -13.543 -4.547 -6.390 1.00 87.81 169 LEU A N 1
ATOM 1391 C CA . LEU A 1 169 ? -14.409 -5.566 -5.801 1.00 87.81 169 LEU A CA 1
ATOM 1392 C C . LEU A 1 169 ? -13.842 -6.989 -5.964 1.00 87.81 169 LEU A C 1
ATOM 1394 O O . LEU A 1 169 ? -13.757 -7.674 -4.948 1.00 87.81 169 LEU A O 1
ATOM 1398 N N . PRO A 1 170 ? -13.464 -7.466 -7.170 1.00 87.56 170 PRO A N 1
ATOM 1399 C CA . PRO A 1 170 ? -12.931 -8.816 -7.320 1.00 87.56 170 PRO A CA 1
ATOM 1400 C C . PRO A 1 170 ? -11.591 -9.013 -6.606 1.00 87.56 170 PRO A C 1
ATOM 1402 O O . PRO A 1 170 ? -11.415 -10.038 -5.951 1.00 87.56 170 PRO A O 1
ATOM 1405 N N . LEU A 1 171 ? -10.667 -8.049 -6.673 1.00 87.56 171 LEU A N 1
ATOM 1406 C CA . LEU A 1 171 ? -9.373 -8.213 -6.007 1.00 87.56 171 LEU A CA 1
ATOM 1407 C C . LEU A 1 171 ? -9.499 -8.215 -4.485 1.00 87.56 171 LEU A C 1
ATOM 1409 O O . LEU A 1 171 ? -8.954 -9.099 -3.824 1.00 87.56 171 LEU A O 1
ATOM 1413 N N . ASP A 1 172 ? -10.244 -7.260 -3.928 1.00 87.69 172 ASP A N 1
ATOM 1414 C CA . ASP A 1 172 ? -10.402 -7.155 -2.481 1.00 87.69 172 ASP A CA 1
ATOM 1415 C C . ASP A 1 172 ? -11.212 -8.332 -1.934 1.00 87.69 172 ASP A C 1
ATOM 1417 O O . ASP A 1 172 ? -10.982 -8.757 -0.808 1.00 87.69 172 ASP A O 1
ATOM 1421 N N . ALA A 1 173 ? -12.126 -8.901 -2.722 1.00 83.75 173 ALA A N 1
ATOM 1422 C CA . ALA A 1 173 ? -12.855 -10.111 -2.361 1.00 83.75 173 ALA A CA 1
ATOM 1423 C C . ALA A 1 173 ? -11.950 -11.338 -2.229 1.00 83.75 173 ALA A C 1
ATOM 1425 O O . ALA A 1 173 ? -12.054 -12.075 -1.245 1.00 83.75 173 ALA A O 1
ATOM 1426 N N . ILE A 1 174 ? -11.053 -11.549 -3.198 1.00 82.88 174 ILE A N 1
ATOM 1427 C CA . ILE A 1 174 ? -10.063 -12.630 -3.127 1.00 82.88 174 ILE A CA 1
ATOM 1428 C C . ILE A 1 174 ? -9.168 -12.408 -1.918 1.00 82.88 174 ILE A C 1
ATOM 1430 O O . ILE A 1 174 ? -8.971 -13.319 -1.120 1.00 82.88 174 ILE A O 1
ATOM 1434 N N . ALA A 1 175 ? -8.670 -11.195 -1.711 1.00 84.06 175 ALA A N 1
ATOM 1435 C CA . ALA A 1 175 ? -7.817 -10.913 -0.568 1.00 84.06 175 ALA A CA 1
ATOM 1436 C C . ALA A 1 175 ? -8.553 -11.038 0.781 1.00 84.06 175 ALA A C 1
ATOM 1438 O O . ALA A 1 175 ? -7.967 -11.491 1.766 1.00 84.06 175 ALA A O 1
ATOM 1439 N N . ALA A 1 176 ? -9.845 -10.708 0.833 1.00 82.62 176 ALA A N 1
ATOM 1440 C CA . ALA A 1 176 ? -10.683 -10.861 2.019 1.00 82.62 176 ALA A CA 1
ATOM 1441 C C . ALA A 1 176 ? -10.983 -12.323 2.379 1.00 82.62 176 ALA A C 1
ATOM 1443 O O . ALA A 1 176 ? -11.315 -12.601 3.532 1.00 82.62 176 ALA A O 1
ATOM 1444 N N . THR A 1 177 ? -10.896 -13.242 1.418 1.00 76.88 177 THR A N 1
ATOM 1445 C CA . THR A 1 177 ? -11.209 -14.669 1.598 1.00 76.88 177 THR A CA 1
ATOM 1446 C C . THR A 1 177 ? -9.945 -15.517 1.717 1.00 76.88 177 THR A C 1
ATOM 1448 O O . THR A 1 177 ? -9.819 -16.287 2.665 1.00 76.88 177 THR A O 1
ATOM 1451 N N . THR A 1 178 ? -8.987 -15.323 0.811 1.00 75.88 178 THR A N 1
ATOM 1452 C CA . THR A 1 178 ? -7.729 -16.086 0.723 1.00 75.88 178 THR A CA 1
ATOM 1453 C C . THR A 1 178 ? -6.600 -15.496 1.565 1.00 75.88 178 THR A C 1
ATOM 1455 O O . THR A 1 178 ? -5.649 -16.193 1.914 1.00 75.88 178 THR A O 1
ATOM 1458 N N . GLY A 1 179 ? -6.661 -14.196 1.876 1.00 74.38 179 GLY A N 1
ATOM 1459 C CA . GLY A 1 179 ? -5.529 -13.495 2.476 1.00 74.38 179 GLY A CA 1
ATOM 1460 C C . GLY A 1 179 ? -4.346 -13.373 1.521 1.00 74.38 179 GLY A C 1
ATOM 1461 O O . GLY A 1 179 ? -3.210 -13.358 1.972 1.00 74.38 179 GLY A O 1
ATOM 1462 N N . GLN A 1 180 ? -4.564 -13.322 0.209 1.00 77.38 180 GLN A N 1
ATOM 1463 C CA . GLN A 1 180 ? -3.515 -13.025 -0.768 1.00 77.38 180 GLN A CA 1
ATOM 1464 C C . GLN A 1 180 ? -3.921 -11.825 -1.623 1.00 77.38 180 GLN A C 1
ATOM 1466 O O . GLN A 1 180 ? -5.065 -11.714 -2.054 1.00 77.38 180 GLN A O 1
ATOM 1471 N N . GLY A 1 181 ? -2.981 -10.905 -1.840 1.00 73.19 181 GLY A N 1
ATOM 1472 C CA . GLY A 1 181 ? -3.174 -9.725 -2.683 1.00 73.19 181 GLY A CA 1
ATOM 1473 C C . GLY A 1 181 ? -2.578 -9.926 -4.073 1.00 73.19 181 GLY A C 1
ATOM 1474 O O . GLY A 1 181 ? -1.554 -10.592 -4.226 1.00 73.19 181 GLY A O 1
ATOM 1475 N N . ILE A 1 182 ? -3.193 -9.316 -5.084 1.00 79.62 182 ILE A N 1
ATOM 1476 C CA . ILE A 1 182 ? -2.744 -9.382 -6.479 1.00 79.62 182 ILE A CA 1
ATOM 1477 C C . ILE A 1 182 ? -2.339 -7.975 -6.924 1.00 79.62 182 ILE A C 1
ATOM 1479 O O . ILE A 1 182 ? -3.098 -7.025 -6.742 1.00 79.62 182 ILE A O 1
ATOM 1483 N N . SER A 1 183 ? -1.132 -7.829 -7.483 1.00 77.06 183 SER A N 1
ATOM 1484 C CA . SER A 1 183 ? -0.639 -6.533 -7.975 1.00 77.06 183 SER A CA 1
ATOM 1485 C C . SER A 1 183 ? -1.200 -6.204 -9.362 1.00 77.06 183 SER A C 1
ATOM 1487 O O . SER A 1 183 ? -1.312 -7.072 -10.229 1.00 77.06 183 SER A O 1
ATOM 1489 N N . LEU A 1 184 ? -1.502 -4.920 -9.569 1.00 79.50 184 LEU A N 1
ATOM 1490 C CA . LEU A 1 184 ? -2.029 -4.353 -10.812 1.00 79.50 184 LEU A CA 1
ATOM 1491 C C . LEU A 1 184 ? -1.030 -3.527 -11.615 1.00 79.50 184 LEU A C 1
ATOM 1493 O O . LEU A 1 184 ? -1.405 -3.007 -12.666 1.00 79.50 184 LEU A O 1
ATOM 1497 N N . ASP A 1 185 ? 0.217 -3.425 -11.156 1.00 82.12 185 ASP A N 1
ATOM 1498 C CA . ASP A 1 185 ? 1.208 -2.536 -11.768 1.00 82.12 185 ASP A CA 1
ATOM 1499 C C . ASP A 1 185 ? 1.360 -2.819 -13.273 1.00 82.12 185 ASP A C 1
ATOM 1501 O O . ASP A 1 185 ? 1.173 -1.952 -14.125 1.00 82.12 185 ASP A O 1
ATOM 1505 N N . ILE A 1 186 ? 1.608 -4.086 -13.605 1.00 82.62 186 ILE A N 1
ATOM 1506 C CA . ILE A 1 186 ? 1.880 -4.528 -14.974 1.00 82.62 186 ILE A CA 1
ATOM 1507 C C . ILE A 1 186 ? 0.640 -4.404 -15.886 1.00 82.62 186 ILE A C 1
ATOM 1509 O O . ILE A 1 186 ? 0.775 -3.842 -16.976 1.00 82.62 186 ILE A O 1
ATOM 1513 N N . PRO A 1 187 ? -0.567 -4.889 -15.508 1.00 85.56 187 PRO A N 1
ATOM 1514 C CA . PRO A 1 187 ? -1.766 -4.709 -16.329 1.00 85.56 187 PRO A CA 1
ATOM 1515 C C . PRO A 1 187 ? -2.085 -3.245 -16.664 1.00 85.56 187 PRO A C 1
ATOM 1517 O O . PRO A 1 187 ? -2.444 -2.944 -17.806 1.00 85.56 187 PRO A O 1
ATOM 1520 N N . LEU A 1 188 ? -1.942 -2.332 -15.696 1.00 87.94 188 LEU A N 1
ATOM 1521 C CA . LEU A 1 188 ? -2.251 -0.912 -15.885 1.00 87.94 188 LEU A CA 1
ATOM 1522 C C . LEU A 1 188 ? -1.268 -0.238 -16.843 1.00 87.94 188 LEU A C 1
ATOM 1524 O O . LEU A 1 188 ? -1.693 0.446 -17.776 1.00 87.94 188 LEU A O 1
ATOM 1528 N N . GLU A 1 189 ? 0.030 -0.460 -16.643 1.00 86.44 189 GLU A N 1
ATOM 1529 C CA . GLU A 1 189 ? 1.086 0.075 -17.506 1.00 86.44 189 GLU A CA 1
ATOM 1530 C C . GLU A 1 189 ? 1.002 -0.489 -18.922 1.00 86.44 189 GLU A C 1
ATOM 1532 O O . GLU A 1 189 ? 1.124 0.238 -19.906 1.00 86.44 189 GLU A O 1
ATOM 1537 N N . MET A 1 190 ? 0.717 -1.783 -19.055 1.00 85.00 190 MET A N 1
ATOM 1538 C CA . MET A 1 190 ? 0.524 -2.388 -20.364 1.00 85.00 190 MET A CA 1
ATOM 1539 C C . MET A 1 190 ? -0.662 -1.748 -21.096 1.00 85.00 190 MET A C 1
ATOM 1541 O O . MET A 1 190 ? -0.553 -1.400 -22.270 1.00 85.00 190 MET A O 1
ATOM 1545 N N . MET A 1 191 ? -1.797 -1.558 -20.424 1.00 86.75 191 MET A N 1
ATOM 1546 C CA . MET A 1 191 ? -2.978 -0.989 -21.064 1.00 86.75 191 MET A CA 1
ATOM 1547 C C . MET A 1 191 ? -2.746 0.449 -21.541 1.00 86.75 191 MET A C 1
ATOM 1549 O O . MET A 1 191 ? -3.019 0.764 -22.703 1.00 86.75 191 MET A O 1
ATOM 1553 N N . ILE A 1 192 ? -2.243 1.332 -20.673 1.00 89.94 192 ILE A N 1
ATOM 1554 C CA . ILE A 1 192 ? -1.985 2.720 -21.074 1.00 89.94 192 ILE A CA 1
ATOM 1555 C C . ILE A 1 192 ? -0.838 2.803 -22.086 1.00 89.94 192 ILE A C 1
ATOM 1557 O O . ILE A 1 192 ? -0.891 3.641 -22.978 1.00 89.94 192 ILE A O 1
ATOM 1561 N N . GLY A 1 193 ? 0.137 1.892 -22.036 1.00 83.50 193 GLY A N 1
ATOM 1562 C CA . GLY A 1 193 ? 1.176 1.763 -23.055 1.00 83.50 193 GLY A CA 1
ATOM 1563 C C . GLY A 1 193 ? 0.629 1.416 -24.446 1.00 83.50 193 GLY A C 1
ATOM 1564 O O . GLY A 1 193 ? 1.218 1.828 -25.443 1.00 83.50 193 GLY A O 1
ATOM 1565 N N . TYR A 1 194 ? -0.503 0.705 -24.545 1.00 84.19 194 TYR A N 1
ATOM 1566 C CA . TYR A 1 194 ? -1.210 0.484 -25.817 1.00 84.19 194 TYR A CA 1
ATOM 1567 C C . TYR A 1 194 ? -2.030 1.702 -26.257 1.00 84.19 194 TYR A C 1
ATOM 1569 O O . TYR A 1 194 ? -2.028 2.045 -27.438 1.00 84.19 194 TYR A O 1
ATOM 1577 N N . LEU A 1 195 ? -2.739 2.347 -25.327 1.00 86.69 195 LEU A N 1
ATOM 1578 C CA . LEU A 1 195 ? -3.653 3.456 -25.630 1.00 86.69 195 LEU A CA 1
ATOM 1579 C C . LEU A 1 195 ? -2.932 4.794 -25.847 1.00 86.69 195 LEU A C 1
ATOM 1581 O O . LEU A 1 195 ? -3.406 5.647 -26.595 1.00 86.69 195 LEU A O 1
ATOM 1585 N N . TYR A 1 196 ? -1.799 4.990 -25.179 1.00 86.75 196 TYR A N 1
ATOM 1586 C CA . TYR A 1 196 ? -1.027 6.227 -25.176 1.00 86.75 196 TYR A CA 1
ATOM 1587 C C . TYR A 1 196 ? 0.491 5.954 -25.200 1.00 86.75 196 TYR A C 1
ATOM 1589 O O . TYR A 1 196 ? 1.212 6.301 -24.259 1.00 86.75 196 TYR A O 1
ATOM 1597 N N . PRO A 1 197 ? 0.996 5.316 -26.277 1.00 83.88 197 PRO A N 1
ATOM 1598 C CA . PRO A 1 197 ? 2.384 4.875 -26.371 1.00 83.88 197 PRO A CA 1
ATOM 1599 C C . PRO A 1 197 ? 3.383 6.036 -26.443 1.00 83.88 197 PRO A C 1
ATOM 1601 O O . PRO A 1 197 ? 3.096 7.111 -26.972 1.00 83.88 197 PRO A O 1
ATOM 1604 N N . GLY A 1 198 ? 4.614 5.774 -25.997 1.00 77.75 198 GLY A N 1
ATOM 1605 C CA . GLY A 1 198 ? 5.763 6.665 -26.180 1.00 77.75 198 GLY A CA 1
ATOM 1606 C C . GLY A 1 198 ? 5.844 7.826 -25.190 1.00 77.75 198 GLY A C 1
ATOM 1607 O O . GLY A 1 198 ? 6.604 8.766 -25.432 1.00 77.75 198 GLY A O 1
ATOM 1608 N N . LYS A 1 199 ? 5.068 7.769 -24.100 1.00 83.62 199 LYS A N 1
ATOM 1609 C CA . LYS A 1 199 ? 5.017 8.769 -23.029 1.00 83.62 199 LYS A CA 1
ATOM 1610 C C . LYS A 1 199 ? 5.229 8.113 -21.657 1.00 83.62 199 LYS A C 1
ATOM 1612 O O . LYS A 1 199 ? 4.259 7.703 -21.016 1.00 83.62 199 LYS A O 1
ATOM 1617 N N . PRO A 1 200 ? 6.482 8.037 -21.169 1.00 83.06 200 PRO A N 1
ATOM 1618 C CA . PRO A 1 200 ? 6.810 7.359 -19.912 1.00 83.06 200 PRO A CA 1
ATOM 1619 C C . PRO A 1 200 ? 6.107 7.962 -18.699 1.00 83.06 200 PRO A C 1
ATOM 1621 O O . PRO A 1 200 ? 5.590 7.236 -17.857 1.00 83.06 200 PRO A O 1
ATOM 1624 N N . LEU A 1 201 ? 6.059 9.294 -18.620 1.00 84.81 201 LEU A N 1
ATOM 1625 C CA . LEU A 1 201 ? 5.473 9.987 -17.472 1.00 84.81 201 LEU A CA 1
ATOM 1626 C C . LEU A 1 201 ? 3.958 9.790 -17.404 1.00 84.81 201 LEU A C 1
ATOM 1628 O O . LEU A 1 201 ? 3.420 9.607 -16.315 1.00 84.81 201 LEU A O 1
ATOM 1632 N N . ALA A 1 202 ? 3.291 9.745 -18.561 1.00 88.38 202 ALA A N 1
ATOM 1633 C CA . ALA A 1 202 ? 1.868 9.443 -18.621 1.00 88.38 202 ALA A CA 1
ATOM 1634 C C . ALA A 1 202 ? 1.597 8.002 -18.167 1.00 88.38 202 ALA A C 1
ATOM 1636 O O . ALA A 1 202 ? 0.697 7.773 -17.364 1.00 88.38 202 ALA A O 1
ATOM 1637 N N . ASN A 1 203 ? 2.416 7.047 -18.618 1.00 89.69 203 ASN A N 1
ATOM 1638 C CA . ASN A 1 203 ? 2.329 5.649 -18.203 1.00 89.69 203 ASN A CA 1
ATOM 1639 C C . ASN A 1 203 ? 2.493 5.486 -16.685 1.00 89.69 203 ASN A C 1
ATOM 1641 O O . ASN A 1 203 ? 1.679 4.836 -16.035 1.00 89.69 203 ASN A O 1
ATOM 1645 N N . GLN A 1 204 ? 3.512 6.128 -16.113 1.00 87.31 204 GLN A N 1
ATOM 1646 C CA . GLN A 1 204 ? 3.790 6.052 -14.682 1.00 87.31 204 GLN A CA 1
ATOM 1647 C C . GLN A 1 204 ? 2.708 6.746 -13.840 1.00 87.31 204 GLN A C 1
ATOM 1649 O O . GLN A 1 204 ? 2.288 6.207 -12.820 1.00 87.31 204 GLN A O 1
ATOM 1654 N N . ALA A 1 205 ? 2.217 7.913 -14.276 1.00 90.62 205 ALA A N 1
ATOM 1655 C CA . ALA A 1 205 ? 1.120 8.617 -13.613 1.00 90.62 205 ALA A CA 1
ATOM 1656 C C . ALA A 1 205 ? -0.184 7.807 -13.648 1.00 90.62 205 ALA A C 1
ATOM 1658 O O . ALA A 1 205 ? -0.870 7.712 -12.633 1.00 90.62 205 ALA A O 1
ATOM 1659 N N . PHE A 1 206 ? -0.506 7.187 -14.787 1.00 92.75 206 PHE A N 1
ATOM 1660 C CA . PHE A 1 206 ? -1.664 6.304 -14.917 1.00 92.75 206 PHE A CA 1
ATOM 1661 C C . PHE A 1 206 ? -1.559 5.100 -13.976 1.00 92.75 206 PHE A C 1
ATOM 1663 O O . PHE A 1 206 ? -2.515 4.800 -13.262 1.00 92.75 206 PHE A O 1
ATOM 1670 N N . ASN A 1 207 ? -0.388 4.455 -13.933 1.00 89.81 207 ASN A N 1
ATOM 1671 C CA . ASN A 1 207 ? -0.145 3.343 -13.023 1.00 89.81 207 ASN A CA 1
ATOM 1672 C C . ASN A 1 207 ? -0.319 3.770 -11.560 1.00 89.81 207 ASN A C 1
ATOM 1674 O O . ASN A 1 207 ? -1.055 3.128 -10.819 1.00 89.81 207 ASN A O 1
ATOM 1678 N N . ALA A 1 208 ? 0.260 4.909 -11.165 1.00 90.25 208 ALA A N 1
ATOM 1679 C CA . ALA A 1 208 ? 0.131 5.420 -9.804 1.00 90.25 208 ALA A CA 1
ATOM 1680 C C . ALA A 1 208 ? -1.324 5.724 -9.414 1.00 90.25 208 ALA A C 1
ATOM 1682 O O . ALA A 1 208 ? -1.748 5.352 -8.324 1.00 90.25 208 ALA A O 1
ATOM 1683 N N . TYR A 1 209 ? -2.117 6.337 -10.301 1.00 92.38 209 TYR A N 1
ATOM 1684 C CA . TYR A 1 209 ? -3.549 6.552 -10.052 1.00 92.38 209 TYR A CA 1
ATOM 1685 C C . TYR A 1 209 ? -4.354 5.251 -9.965 1.00 92.38 209 TYR A C 1
ATOM 1687 O O . TYR A 1 209 ? -5.399 5.240 -9.328 1.00 92.38 209 TYR A O 1
ATOM 1695 N N . GLY A 1 210 ? -3.904 4.157 -10.578 1.00 91.75 210 GLY A N 1
ATOM 1696 C CA . GLY A 1 210 ? -4.555 2.860 -10.423 1.00 91.75 210 GLY A CA 1
ATOM 1697 C C . GLY A 1 210 ? -4.125 2.131 -9.147 1.00 91.75 210 GLY A C 1
ATOM 1698 O O . GLY A 1 210 ? -4.965 1.798 -8.309 1.00 91.75 210 GLY A O 1
ATOM 1699 N N . THR A 1 211 ? -2.822 1.894 -8.975 1.00 88.25 211 THR A N 1
ATOM 1700 C CA . THR A 1 211 ? -2.305 1.052 -7.886 1.00 88.25 211 THR A CA 1
ATOM 1701 C C . THR A 1 211 ? -2.345 1.713 -6.526 1.00 88.25 211 THR A C 1
ATOM 1703 O O . THR A 1 211 ? -2.742 1.051 -5.569 1.00 88.25 211 THR A O 1
ATOM 1706 N N . ALA A 1 212 ? -2.010 3.003 -6.416 1.00 88.94 212 ALA A N 1
ATOM 1707 C CA . ALA A 1 212 ? -2.111 3.694 -5.134 1.00 88.94 212 ALA A CA 1
ATOM 1708 C C . ALA A 1 212 ? -3.575 3.771 -4.694 1.00 88.94 212 ALA A C 1
ATOM 1710 O O . ALA A 1 212 ? -3.897 3.376 -3.585 1.00 88.94 212 ALA A O 1
ATOM 1711 N N . THR A 1 213 ? -4.492 4.155 -5.588 1.00 91.44 213 THR A N 1
ATOM 1712 C CA . THR A 1 213 ? -5.922 4.243 -5.260 1.00 91.44 213 THR A CA 1
ATOM 1713 C C . THR A 1 213 ? -6.495 2.905 -4.780 1.00 91.44 213 THR A C 1
ATOM 1715 O O . THR A 1 213 ? -7.223 2.893 -3.787 1.00 91.44 213 THR A O 1
ATOM 1718 N N . ILE A 1 214 ? -6.155 1.778 -5.416 1.00 89.19 214 ILE A N 1
ATOM 1719 C CA . ILE A 1 214 ? -6.573 0.454 -4.924 1.00 89.19 214 ILE A CA 1
ATOM 1720 C C . ILE A 1 214 ? -5.885 0.108 -3.606 1.00 89.19 214 ILE A C 1
ATOM 1722 O O . ILE A 1 214 ? -6.563 -0.319 -2.679 1.00 89.19 214 ILE A O 1
ATOM 1726 N N . GLY A 1 215 ? -4.578 0.338 -3.476 1.00 88.00 215 GLY A N 1
ATOM 1727 C CA . GLY A 1 215 ? -3.833 0.054 -2.247 1.00 88.00 215 GLY A CA 1
ATOM 1728 C C . GLY A 1 215 ? -4.355 0.827 -1.030 1.00 88.00 215 GLY A C 1
ATOM 1729 O O . GLY A 1 215 ? -4.526 0.249 0.050 1.00 88.00 215 GLY A O 1
ATOM 1730 N N . SER A 1 216 ? -4.677 2.112 -1.198 1.00 89.25 216 SER A N 1
ATOM 1731 C CA . SER A 1 216 ? -5.280 2.936 -0.147 1.00 89.25 216 SER A CA 1
ATOM 1732 C C . SER A 1 216 ? -6.701 2.474 0.161 1.00 89.25 216 SER A C 1
ATOM 1734 O O . SER A 1 216 ? -7.074 2.419 1.331 1.00 89.25 216 SER A O 1
ATOM 1736 N N . ALA A 1 217 ? -7.496 2.115 -0.856 1.00 91.44 217 ALA A N 1
ATOM 1737 C CA . ALA A 1 217 ? -8.854 1.619 -0.648 1.00 91.44 217 ALA A CA 1
ATOM 1738 C C . ALA A 1 217 ? -8.865 0.284 0.114 1.00 91.44 217 ALA A C 1
ATOM 1740 O O . ALA A 1 217 ? -9.584 0.143 1.103 1.00 91.44 217 ALA A O 1
ATOM 1741 N N . PHE A 1 218 ? -8.004 -0.644 -0.295 1.00 89.19 218 PHE A N 1
ATOM 1742 C CA . PHE A 1 218 ? -7.767 -1.932 0.343 1.00 89.19 218 PHE A CA 1
ATOM 1743 C C . PHE A 1 218 ? -7.386 -1.764 1.817 1.00 89.19 218 PHE A C 1
ATOM 1745 O O . PHE A 1 218 ? -8.041 -2.310 2.708 1.00 89.19 218 PHE A O 1
ATOM 1752 N N . SER A 1 219 ? -6.371 -0.936 2.089 1.00 88.31 219 SER A N 1
ATOM 1753 C CA . SER A 1 219 ? -5.897 -0.664 3.451 1.00 88.31 219 SER A CA 1
ATOM 1754 C C . SER A 1 219 ? -6.996 -0.054 4.322 1.00 88.31 219 SER A C 1
ATOM 1756 O O . SER A 1 219 ? -7.162 -0.449 5.475 1.00 88.31 219 SER A O 1
ATOM 1758 N N . PHE A 1 220 ? -7.785 0.859 3.754 1.00 91.00 220 PHE A N 1
ATOM 1759 C CA . PHE A 1 220 ? -8.906 1.507 4.427 1.00 91.00 220 PHE A CA 1
ATOM 1760 C C . PHE A 1 220 ? -10.012 0.500 4.782 1.00 91.00 220 PHE A C 1
ATOM 1762 O O . PHE A 1 220 ? -10.499 0.467 5.913 1.00 91.00 220 PHE A O 1
ATOM 1769 N N . ILE A 1 221 ? -10.396 -0.369 3.842 1.00 92.06 221 ILE A N 1
ATOM 1770 C CA . ILE A 1 221 ? -11.404 -1.422 4.048 1.00 92.06 221 ILE A CA 1
ATOM 1771 C C . ILE A 1 221 ? -10.959 -2.397 5.145 1.00 92.06 221 ILE A C 1
ATOM 1773 O O . ILE A 1 221 ? -11.754 -2.710 6.038 1.00 92.06 221 ILE A O 1
ATOM 1777 N N . GLN A 1 222 ? -9.691 -2.819 5.128 1.00 90.19 222 GLN A N 1
ATOM 1778 C CA . GLN A 1 222 ? -9.106 -3.662 6.174 1.00 90.19 222 GLN A CA 1
ATOM 1779 C C . GLN A 1 222 ? -9.227 -3.025 7.558 1.00 90.19 222 GLN A C 1
ATOM 1781 O O . GLN A 1 222 ? -9.691 -3.668 8.499 1.00 90.19 222 GLN A O 1
ATOM 1786 N N . ASP A 1 223 ? -8.879 -1.747 7.685 1.00 91.69 223 ASP A N 1
ATOM 1787 C CA . ASP A 1 223 ? -8.913 -1.046 8.968 1.00 91.69 223 ASP A CA 1
ATOM 1788 C C . ASP A 1 223 ? -10.359 -0.858 9.469 1.00 91.69 223 ASP A C 1
ATOM 1790 O O . ASP A 1 223 ? -10.641 -0.974 10.665 1.00 91.69 223 ASP A O 1
ATOM 1794 N N . PHE A 1 224 ? -11.326 -0.657 8.565 1.00 92.19 224 PHE A N 1
ATOM 1795 C CA . PHE A 1 224 ? -12.748 -0.689 8.926 1.00 92.19 224 PHE A CA 1
ATOM 1796 C C . PHE A 1 224 ? -13.199 -2.070 9.407 1.00 92.19 224 PHE A C 1
ATOM 1798 O O . PHE A 1 224 ? -14.018 -2.143 10.329 1.00 92.19 224 PHE A O 1
ATOM 1805 N N . LYS A 1 225 ? -12.655 -3.153 8.838 1.00 91.00 225 LYS A N 1
ATOM 1806 C CA . LYS A 1 225 ? -12.911 -4.518 9.311 1.00 91.00 225 LYS A CA 1
ATOM 1807 C C . LYS A 1 225 ? -12.306 -4.758 10.699 1.00 91.00 225 LYS A C 1
ATOM 1809 O O . LYS A 1 225 ? -13.012 -5.256 11.576 1.00 91.00 225 LYS A O 1
ATOM 1814 N N . VAL A 1 226 ? -11.069 -4.311 10.953 1.00 91.50 226 VAL A N 1
ATOM 1815 C CA . VAL A 1 226 ? -10.466 -4.302 12.305 1.00 91.50 226 VAL A CA 1
ATOM 1816 C C . VAL A 1 226 ? -11.384 -3.551 13.276 1.00 91.50 226 VAL A C 1
ATOM 1818 O O . VAL A 1 226 ? -11.707 -4.051 14.356 1.00 91.50 226 VAL A O 1
ATOM 1821 N N . GLY A 1 227 ? -11.862 -2.369 12.875 1.00 91.56 227 GLY A N 1
ATOM 1822 C CA . GLY A 1 227 ? -12.787 -1.550 13.654 1.00 91.56 227 GLY A CA 1
ATOM 1823 C C . GLY A 1 227 ? -14.107 -2.251 13.967 1.00 91.56 227 GLY A C 1
ATOM 1824 O O . GLY A 1 227 ? -14.581 -2.163 15.096 1.00 91.56 227 GLY A O 1
ATOM 1825 N N . GLN A 1 228 ? -14.674 -2.992 13.015 1.00 90.19 228 GLN A N 1
ATOM 1826 C CA . GLN A 1 228 ? -15.885 -3.790 13.217 1.00 90.19 228 GLN A CA 1
ATOM 1827 C C . GLN A 1 228 ? -15.646 -4.940 14.211 1.00 90.19 228 GLN A C 1
ATOM 1829 O O . GLN A 1 228 ? -16.453 -5.155 15.119 1.00 90.19 228 GLN A O 1
ATOM 1834 N N . TYR A 1 229 ? -14.518 -5.648 14.101 1.00 89.81 229 TYR A N 1
ATOM 1835 C CA . TYR A 1 229 ? -14.177 -6.748 15.007 1.00 89.81 229 TYR A CA 1
ATOM 1836 C C . TYR A 1 229 ? -13.812 -6.290 16.421 1.00 89.81 229 TYR A C 1
ATOM 1838 O O . TYR A 1 229 ? -14.121 -6.999 17.380 1.00 89.81 229 TYR A O 1
ATOM 1846 N N . LEU A 1 230 ? -13.220 -5.105 16.582 1.00 90.31 230 LEU A N 1
ATOM 1847 C CA . LEU A 1 230 ? -12.854 -4.522 17.884 1.00 90.31 230 LEU A CA 1
ATOM 1848 C C . LEU A 1 230 ? -13.848 -3.471 18.400 1.00 90.31 230 LEU A C 1
ATOM 1850 O O . LEU A 1 230 ? -13.655 -2.916 19.481 1.00 90.31 230 LEU A O 1
ATOM 1854 N N . LYS A 1 231 ? -14.935 -3.238 17.657 1.00 91.50 231 LYS A N 1
ATOM 1855 C CA . LYS A 1 231 ? -16.057 -2.352 17.997 1.00 91.50 231 LYS A CA 1
ATOM 1856 C C . LYS A 1 231 ? -15.606 -0.918 18.268 1.00 91.50 231 LYS A C 1
ATOM 1858 O O . LYS A 1 231 ? -16.027 -0.247 19.213 1.00 91.50 231 LYS A O 1
ATOM 1863 N N . VAL A 1 232 ? -14.708 -0.448 17.409 1.00 92.69 232 VAL A N 1
ATOM 1864 C CA . VAL A 1 232 ? -14.237 0.934 17.384 1.00 92.69 232 VAL A CA 1
ATOM 1865 C C . VAL A 1 232 ? -15.266 1.788 16.630 1.00 92.69 232 VAL A C 1
ATOM 1867 O O . VAL A 1 232 ? -15.684 1.398 15.538 1.00 92.69 232 VAL A O 1
ATOM 1870 N N . PRO A 1 233 ? -15.673 2.961 17.156 1.00 93.31 233 PRO A N 1
ATOM 1871 C CA . PRO A 1 233 ? -16.637 3.832 16.490 1.00 93.31 233 PRO A CA 1
ATOM 1872 C C . PRO A 1 233 ? -16.224 4.171 15.039 1.00 93.31 233 PRO A C 1
ATOM 1874 O O . PRO A 1 233 ? -15.129 4.709 14.838 1.00 93.31 233 PRO A O 1
ATOM 1877 N N . PRO A 1 234 ? -17.090 3.946 14.027 1.00 91.69 234 PRO A N 1
ATOM 1878 C CA . PRO A 1 234 ? -16.734 4.123 12.615 1.00 91.69 234 PRO A CA 1
ATOM 1879 C C . PRO A 1 234 ? -16.312 5.550 12.242 1.00 91.69 234 PRO A C 1
ATOM 1881 O O . PRO A 1 234 ? -15.410 5.734 11.431 1.00 91.69 234 PRO A O 1
ATOM 1884 N N . LYS A 1 235 ? -16.932 6.575 12.845 1.00 93.25 235 LYS A N 1
ATOM 1885 C CA . LYS A 1 235 ? -16.565 7.986 12.616 1.00 93.25 235 LYS A CA 1
ATOM 1886 C C . LYS A 1 235 ? -15.162 8.318 13.120 1.00 93.25 235 LYS A C 1
ATOM 1888 O O . LYS A 1 235 ? -14.426 9.032 12.446 1.00 93.25 235 LYS A O 1
ATOM 1893 N N . SER A 1 236 ? -14.781 7.778 14.277 1.00 92.62 236 SER A N 1
ATOM 1894 C CA . SER A 1 236 ? -13.431 7.944 14.825 1.00 92.62 236 SER A CA 1
ATOM 1895 C C . SER A 1 236 ? -12.397 7.233 13.959 1.00 92.62 236 SER A C 1
ATOM 1897 O O . SER A 1 236 ? -11.327 7.782 13.721 1.00 92.62 236 SER A O 1
ATOM 1899 N N . MET A 1 237 ? -12.745 6.046 13.454 1.00 92.38 237 MET A N 1
ATOM 1900 C CA . MET A 1 237 ? -11.911 5.279 12.531 1.00 92.38 237 MET A CA 1
ATOM 1901 C C . MET A 1 237 ? -11.661 6.049 11.226 1.00 92.38 237 MET A C 1
ATOM 1903 O O . MET A 1 237 ? -10.514 6.244 10.835 1.00 92.38 237 MET A O 1
ATOM 1907 N N . PHE A 1 238 ? -12.725 6.582 10.617 1.00 93.56 238 PHE A N 1
ATOM 1908 C CA . PHE A 1 238 ? -12.638 7.441 9.433 1.00 93.56 238 PHE A CA 1
ATOM 1909 C C . PHE A 1 238 ? -11.712 8.643 9.660 1.00 93.56 238 PHE A C 1
ATOM 1911 O O . PHE A 1 238 ? -10.809 8.896 8.868 1.00 93.56 238 PHE A O 1
ATOM 1918 N N . ALA A 1 239 ? -11.920 9.379 10.758 1.00 92.88 239 ALA A N 1
ATOM 1919 C CA . ALA A 1 239 ? -11.132 10.567 11.065 1.00 92.88 239 ALA A CA 1
ATOM 1920 C C . ALA A 1 239 ? -9.649 10.234 11.288 1.00 92.88 239 ALA A C 1
ATOM 1922 O O . ALA A 1 239 ? -8.785 10.939 10.772 1.00 92.88 239 ALA A O 1
ATOM 1923 N N . ALA A 1 240 ? -9.352 9.153 12.017 1.00 92.12 240 ALA A N 1
ATOM 1924 C CA . ALA A 1 240 ? -7.985 8.699 12.257 1.00 92.12 240 ALA A CA 1
ATOM 1925 C C . ALA A 1 240 ? -7.260 8.352 10.948 1.00 92.12 240 ALA A C 1
ATOM 1927 O O . ALA A 1 240 ? -6.131 8.795 10.749 1.00 92.12 240 ALA A O 1
ATOM 1928 N N . GLN A 1 241 ? -7.920 7.641 10.032 1.00 92.06 241 GLN A N 1
ATOM 1929 C CA . GLN A 1 241 ? -7.336 7.269 8.740 1.00 92.06 241 GLN A CA 1
ATOM 1930 C C . GLN A 1 241 ? -7.097 8.483 7.837 1.00 92.06 241 GLN A C 1
ATOM 1932 O O . GLN A 1 241 ? -5.998 8.648 7.316 1.00 92.06 241 GLN A O 1
ATOM 1937 N N . VAL A 1 242 ? -8.082 9.380 7.697 1.00 91.88 242 VAL A N 1
ATOM 1938 C CA . VAL A 1 242 ? -7.939 10.584 6.857 1.00 91.88 242 VAL A CA 1
ATOM 1939 C C . VAL A 1 242 ? -6.836 11.503 7.387 1.00 91.88 242 VAL A C 1
ATOM 1941 O O . VAL A 1 242 ? -5.975 11.941 6.625 1.00 91.88 242 VAL A O 1
ATOM 1944 N N . VAL A 1 243 ? -6.821 11.770 8.697 1.00 92.44 243 VAL A N 1
ATOM 1945 C CA . VAL A 1 243 ? -5.789 12.614 9.319 1.00 92.44 243 VAL A CA 1
ATOM 1946 C C . VAL A 1 243 ? -4.416 11.950 9.232 1.00 92.44 243 VAL A C 1
ATOM 1948 O O . VAL A 1 243 ? -3.447 12.612 8.863 1.00 92.44 243 VAL A O 1
ATOM 1951 N N . GLY A 1 244 ? -4.330 10.651 9.533 1.00 90.88 244 GLY A N 1
ATOM 1952 C CA . GLY A 1 244 ? -3.091 9.883 9.434 1.00 90.88 244 GLY A CA 1
ATOM 1953 C C . GLY A 1 244 ? -2.522 9.899 8.017 1.00 90.88 244 GLY A C 1
ATOM 1954 O O . GLY A 1 244 ? -1.338 10.163 7.836 1.00 90.88 244 GLY A O 1
ATOM 1955 N N . ALA A 1 245 ? -3.356 9.718 6.996 1.00 91.12 245 ALA A N 1
ATOM 1956 C CA . ALA A 1 245 ? -2.913 9.720 5.608 1.00 91.12 245 ALA A CA 1
ATOM 1957 C C . ALA A 1 245 ? -2.378 11.085 5.157 1.00 91.12 245 ALA A C 1
ATOM 1959 O O . ALA A 1 245 ? -1.281 11.155 4.608 1.00 91.12 245 ALA A O 1
ATOM 1960 N N . ILE A 1 246 ? -3.087 12.181 5.455 1.00 91.88 246 ILE A N 1
ATOM 1961 C CA . ILE A 1 246 ? -2.626 13.536 5.108 1.00 91.88 246 ILE A CA 1
ATOM 1962 C C . ILE A 1 246 ? -1.264 13.825 5.756 1.00 91.88 246 ILE A C 1
ATOM 1964 O O . ILE A 1 246 ? -0.345 14.308 5.095 1.00 91.88 246 ILE A O 1
ATOM 1968 N N . VAL A 1 247 ? -1.112 13.499 7.041 1.00 92.75 247 VAL A N 1
ATOM 1969 C CA . VAL A 1 247 ? 0.136 13.731 7.783 1.00 92.75 247 VAL A CA 1
ATOM 1970 C C . VAL A 1 247 ? 1.265 12.835 7.271 1.00 92.75 247 VAL A C 1
ATOM 1972 O O . VAL A 1 247 ? 2.395 13.304 7.124 1.00 92.75 247 VAL A O 1
ATOM 1975 N N . SER A 1 248 ? 0.958 11.583 6.925 1.00 90.75 248 SER A N 1
ATOM 1976 C CA . SER A 1 248 ? 1.925 10.646 6.344 1.00 90.75 248 SER A CA 1
ATOM 1977 C C . SER A 1 248 ? 2.484 11.167 5.030 1.00 90.75 248 SER A C 1
ATOM 1979 O O . SER A 1 248 ? 3.701 11.216 4.879 1.00 90.75 248 SER A O 1
ATOM 1981 N N . ILE A 1 249 ? 1.607 11.623 4.131 1.00 91.56 249 ILE A N 1
ATOM 1982 C CA . ILE A 1 249 ? 1.960 12.144 2.805 1.00 91.56 249 ILE A CA 1
ATOM 1983 C C . ILE A 1 249 ? 2.831 13.395 2.923 1.00 91.56 249 ILE A C 1
ATOM 1985 O O . ILE A 1 249 ? 3.822 13.530 2.206 1.00 91.56 249 ILE A O 1
ATOM 1989 N N . ILE A 1 250 ? 2.511 14.296 3.857 1.00 91.75 250 ILE A N 1
ATOM 1990 C CA . ILE A 1 250 ? 3.336 15.482 4.123 1.00 91.75 250 ILE A CA 1
ATOM 1991 C C . ILE A 1 250 ? 4.729 15.070 4.624 1.00 91.75 250 ILE A C 1
ATOM 1993 O O . ILE A 1 250 ? 5.729 15.618 4.158 1.00 91.75 250 ILE A O 1
ATOM 1997 N N . GLY A 1 251 ? 4.809 14.099 5.540 1.00 90.75 251 GLY A N 1
ATOM 1998 C CA . GLY A 1 251 ? 6.080 13.568 6.042 1.00 90.75 251 GLY A CA 1
ATOM 1999 C C . GLY A 1 251 ? 6.914 12.896 4.947 1.00 90.75 251 GLY A C 1
ATOM 2000 O O . GLY A 1 251 ? 8.095 13.204 4.786 1.00 90.75 251 GLY A O 1
ATOM 2001 N N . GLU A 1 252 ? 6.287 12.045 4.134 1.00 88.62 252 GLU A N 1
ATOM 2002 C CA . GLU A 1 252 ? 6.925 11.354 3.011 1.00 88.62 252 GLU A CA 1
ATOM 2003 C C . GLU A 1 252 ? 7.448 12.342 1.961 1.00 88.62 252 GLU A C 1
ATOM 2005 O O . GLU A 1 252 ? 8.600 12.244 1.519 1.00 88.62 252 GLU A O 1
ATOM 2010 N N . PHE A 1 253 ? 6.625 13.323 1.586 1.00 91.44 253 PHE A N 1
ATOM 2011 C CA . PHE A 1 253 ? 7.018 14.394 0.679 1.00 91.44 253 PHE A CA 1
ATOM 2012 C C . PHE A 1 253 ? 8.193 15.192 1.252 1.00 91.44 253 PHE A C 1
ATOM 2014 O O . PHE A 1 253 ? 9.173 15.431 0.545 1.00 91.44 253 PHE A O 1
ATOM 2021 N N . GLY A 1 254 ? 8.131 15.550 2.538 1.00 91.81 254 GLY A N 1
ATOM 2022 C CA . GLY A 1 254 ? 9.187 16.277 3.239 1.00 91.81 254 GLY A CA 1
ATOM 2023 C C . GLY A 1 254 ? 10.527 15.544 3.204 1.00 91.81 254 GLY A C 1
ATOM 2024 O O . GLY A 1 254 ? 11.532 16.132 2.803 1.00 91.81 254 GLY A O 1
ATOM 2025 N N . VAL A 1 255 ? 10.546 14.249 3.539 1.00 91.38 255 VAL A N 1
ATOM 2026 C CA . VAL A 1 255 ? 11.764 13.420 3.488 1.00 91.38 255 VAL A CA 1
ATOM 2027 C C . VAL A 1 255 ? 12.276 13.263 2.063 1.00 91.38 255 VAL A C 1
ATOM 2029 O O . VAL A 1 255 ? 13.474 13.416 1.823 1.00 91.38 255 VAL A O 1
ATOM 2032 N N . THR A 1 256 ? 11.385 13.006 1.105 1.00 89.56 256 THR A N 1
ATOM 2033 C CA . THR A 1 256 ? 11.753 12.883 -0.311 1.00 89.56 256 THR A CA 1
ATOM 2034 C C . THR A 1 256 ? 12.411 14.169 -0.805 1.00 89.56 256 THR A C 1
ATOM 2036 O O . THR A 1 256 ? 13.496 14.140 -1.386 1.00 89.56 256 THR A O 1
ATOM 2039 N N . TRP A 1 257 ? 11.796 15.321 -0.533 1.00 89.75 257 TRP A N 1
ATOM 2040 C CA . TRP A 1 257 ? 12.322 16.616 -0.953 1.00 89.75 257 TRP A CA 1
ATOM 2041 C C . TRP A 1 257 ? 13.649 16.950 -0.267 1.00 89.75 257 TRP A C 1
ATOM 2043 O O . TRP A 1 257 ? 14.593 17.392 -0.927 1.00 89.75 257 TRP A O 1
ATOM 2053 N N . TRP A 1 258 ? 13.745 16.678 1.037 1.00 91.81 258 TRP A N 1
ATOM 2054 C CA . TRP A 1 258 ? 14.960 16.861 1.824 1.00 91.81 258 TRP A CA 1
ATOM 2055 C C . TRP A 1 258 ? 16.130 16.026 1.290 1.00 91.81 258 TRP A C 1
ATOM 2057 O O . TRP A 1 258 ? 17.218 16.573 1.080 1.00 91.81 258 TRP A O 1
ATOM 2067 N N . LEU A 1 259 ? 15.913 14.741 0.991 1.00 89.38 259 LEU A N 1
ATOM 2068 C CA . LEU A 1 259 ? 16.946 13.854 0.447 1.00 89.38 259 LEU A CA 1
ATOM 2069 C C . LEU A 1 259 ? 17.478 14.354 -0.898 1.00 89.38 259 LEU A C 1
ATOM 2071 O O . LEU A 1 259 ? 18.693 14.438 -1.074 1.00 89.38 259 LEU A O 1
ATOM 2075 N N . PHE A 1 260 ? 16.592 14.773 -1.806 1.00 86.81 260 PHE A N 1
ATOM 2076 C CA . PHE A 1 260 ? 16.995 15.339 -3.098 1.00 86.81 260 PHE A CA 1
ATOM 2077 C C . PHE A 1 260 ? 17.754 16.665 -2.981 1.00 86.81 260 PHE A C 1
ATOM 2079 O O . PHE A 1 260 ? 18.585 16.964 -3.833 1.00 86.81 260 PHE A O 1
ATOM 2086 N N . SER A 1 261 ? 17.476 17.468 -1.950 1.00 86.94 261 SER A N 1
ATOM 2087 C CA . SER A 1 261 ? 18.215 18.714 -1.702 1.00 86.94 261 SER A CA 1
ATOM 2088 C C . SER A 1 261 ? 19.574 18.498 -1.025 1.00 86.94 261 SER A C 1
ATOM 2090 O O . SER A 1 261 ? 20.487 19.295 -1.228 1.00 86.94 261 SER A O 1
ATOM 2092 N N . SER A 1 262 ? 19.725 17.420 -0.247 1.00 88.94 262 SER A N 1
ATOM 2093 C CA . SER A 1 262 ? 20.913 17.185 0.586 1.00 88.94 262 SER A CA 1
ATOM 2094 C C . SER A 1 262 ? 21.943 16.264 -0.073 1.00 88.94 262 SER A C 1
ATOM 2096 O O . SER A 1 262 ? 23.146 16.475 0.076 1.00 88.94 262 SER A O 1
ATOM 2098 N N . VAL A 1 263 ? 21.497 15.227 -0.792 1.00 84.25 263 VAL A N 1
ATOM 2099 C CA . VAL A 1 263 ? 22.369 14.190 -1.364 1.00 84.25 263 VAL A CA 1
ATOM 2100 C C . VAL A 1 263 ? 22.530 14.416 -2.865 1.00 84.25 263 VAL A C 1
ATOM 2102 O O . VAL A 1 263 ? 21.616 14.173 -3.652 1.00 84.25 263 VAL A O 1
ATOM 2105 N N . LYS A 1 264 ? 23.722 14.861 -3.281 1.00 81.06 264 LYS A N 1
ATOM 2106 C CA . LYS A 1 264 ? 24.062 15.022 -4.703 1.00 81.06 264 LYS A CA 1
ATOM 2107 C C . LYS A 1 264 ? 24.113 13.656 -5.402 1.00 81.06 264 LYS A C 1
ATOM 2109 O O . LYS A 1 264 ? 24.680 12.713 -4.857 1.00 81.06 264 LYS A O 1
ATOM 2114 N N . ASN A 1 265 ? 23.563 13.576 -6.616 1.00 80.69 265 ASN A N 1
ATOM 2115 C CA . ASN A 1 265 ? 23.541 12.375 -7.468 1.00 80.69 265 ASN A CA 1
ATOM 2116 C C . ASN A 1 265 ? 22.905 11.133 -6.810 1.00 80.69 265 ASN A C 1
ATOM 2118 O O . ASN A 1 265 ? 23.315 10.002 -7.075 1.00 80.69 265 ASN A O 1
ATOM 2122 N N . ILE A 1 266 ? 21.903 11.333 -5.946 1.00 81.56 266 ILE A N 1
ATOM 2123 C CA . ILE A 1 266 ? 21.136 10.234 -5.348 1.00 81.56 266 ILE A CA 1
ATOM 2124 C C . ILE A 1 266 ? 20.584 9.297 -6.441 1.00 81.56 266 ILE A C 1
ATOM 2126 O O . ILE A 1 266 ? 20.177 9.759 -7.504 1.00 81.56 266 ILE A O 1
ATOM 2130 N N . CYS A 1 267 ? 20.593 7.986 -6.186 1.00 78.12 267 CYS A N 1
ATOM 2131 C CA . CYS A 1 267 ? 20.178 6.927 -7.116 1.00 78.12 267 CYS A CA 1
ATOM 2132 C C . CYS A 1 267 ? 21.114 6.636 -8.313 1.00 78.12 267 CYS A C 1
ATOM 2134 O O . CYS A 1 267 ? 20.878 5.649 -9.007 1.00 78.12 267 CYS A O 1
ATOM 2136 N N . HIS A 1 268 ? 22.207 7.386 -8.527 1.00 76.50 268 HIS A N 1
ATOM 2137 C CA . HIS A 1 268 ? 23.199 7.082 -9.573 1.00 76.50 268 HIS A CA 1
ATOM 2138 C C . HIS A 1 268 ? 24.380 6.279 -9.026 1.00 76.50 268 HIS A C 1
ATOM 2140 O O . HIS A 1 268 ? 25.337 6.846 -8.501 1.00 76.50 268 HIS A O 1
ATOM 2146 N N . ALA A 1 269 ? 24.341 4.954 -9.174 1.00 68.25 269 ALA A N 1
ATOM 2147 C CA . ALA A 1 269 ? 25.383 4.073 -8.644 1.00 68.25 269 ALA A CA 1
ATOM 2148 C C . ALA A 1 269 ? 26.803 4.414 -9.151 1.00 68.25 269 ALA A C 1
ATOM 2150 O O . ALA A 1 269 ? 27.752 4.282 -8.381 1.00 68.25 269 ALA A O 1
ATOM 2151 N N . ASP A 1 270 ? 26.934 4.911 -10.387 1.00 68.31 270 ASP A N 1
ATOM 2152 C CA . ASP A 1 270 ? 28.227 5.193 -11.035 1.00 68.31 270 ASP A CA 1
ATOM 2153 C C . ASP A 1 270 ? 28.870 6.516 -10.593 1.00 68.31 270 ASP A C 1
ATOM 2155 O O . ASP A 1 270 ? 30.091 6.663 -10.610 1.00 68.31 270 ASP A O 1
ATOM 2159 N N . LEU A 1 271 ? 28.047 7.491 -10.192 1.00 74.38 271 LEU A N 1
ATOM 2160 C CA . LEU A 1 271 ? 28.482 8.831 -9.772 1.00 74.38 271 LEU A CA 1
ATOM 2161 C C . LEU A 1 271 ? 28.605 8.958 -8.249 1.00 74.38 271 LEU A C 1
ATOM 2163 O O . LEU A 1 271 ? 29.035 9.997 -7.740 1.00 74.38 271 LEU A O 1
ATOM 2167 N N . LEU A 1 272 ? 28.190 7.926 -7.518 1.00 78.81 272 LEU A N 1
ATOM 2168 C CA . LEU A 1 272 ? 28.267 7.873 -6.069 1.00 78.81 272 LEU A CA 1
ATOM 2169 C C . LEU A 1 272 ? 29.627 7.319 -5.610 1.00 78.81 272 LEU A C 1
ATOM 2171 O O . LEU A 1 272 ? 30.229 6.483 -6.286 1.00 78.81 272 LEU A O 1
ATOM 2175 N N . PRO A 1 273 ? 30.112 7.723 -4.420 1.00 76.88 273 PRO A N 1
ATOM 2176 C CA . PRO A 1 273 ? 31.287 7.107 -3.815 1.00 76.88 273 PRO A CA 1
ATOM 2177 C C . PRO A 1 273 ? 31.119 5.585 -3.710 1.00 76.88 273 PRO A C 1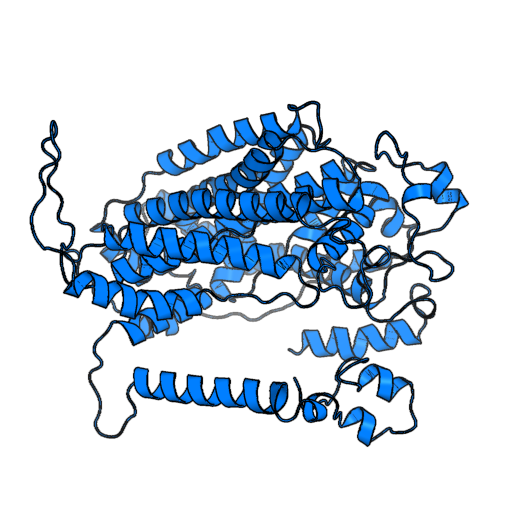
ATOM 2179 O O . PRO A 1 273 ? 30.038 5.098 -3.359 1.00 76.88 273 PRO A O 1
ATOM 2182 N N . LYS A 1 274 ? 32.190 4.824 -3.980 1.00 72.19 274 LYS A N 1
ATOM 2183 C CA . LYS A 1 274 ? 32.181 3.357 -3.857 1.00 72.19 274 LYS A CA 1
ATOM 2184 C C . LYS A 1 274 ? 31.708 2.959 -2.453 1.00 72.19 274 LYS A C 1
ATOM 2186 O O . LYS A 1 274 ? 32.289 3.382 -1.461 1.00 72.19 274 LYS A O 1
ATOM 2191 N N . GLY A 1 275 ? 30.640 2.161 -2.382 1.00 69.81 275 GLY A N 1
ATOM 2192 C CA . GLY A 1 275 ? 30.009 1.752 -1.118 1.00 69.81 275 GLY A CA 1
ATOM 2193 C C . GLY A 1 275 ? 28.868 2.654 -0.631 1.00 69.81 275 GLY A C 1
ATOM 2194 O O . GLY A 1 275 ? 28.329 2.410 0.445 1.00 69.81 275 GLY A O 1
ATOM 2195 N N . SER A 1 276 ? 28.456 3.663 -1.409 1.00 77.62 276 SER A N 1
ATOM 2196 C CA . SER A 1 276 ? 27.309 4.503 -1.055 1.00 77.62 276 SER A CA 1
ATOM 2197 C C . SER A 1 276 ? 26.028 3.671 -0.895 1.00 77.62 276 SER A C 1
ATOM 2199 O O . SER A 1 276 ? 25.705 2.848 -1.761 1.00 77.62 276 SER A O 1
ATOM 2201 N N . PRO A 1 277 ? 25.257 3.901 0.179 1.00 80.31 277 PRO A N 1
ATOM 2202 C CA . PRO A 1 277 ? 24.039 3.155 0.440 1.00 80.31 277 PRO A CA 1
ATOM 2203 C C . PRO A 1 277 ? 22.843 3.661 -0.378 1.00 80.31 277 PRO A C 1
ATOM 2205 O O . PRO A 1 277 ? 21.787 3.053 -0.298 1.00 80.31 277 PRO A O 1
ATOM 2208 N N . TRP A 1 278 ? 22.964 4.748 -1.144 1.00 82.62 278 TRP A N 1
ATOM 2209 C CA . TRP A 1 278 ? 21.842 5.460 -1.774 1.00 82.62 278 TRP A CA 1
ATOM 2210 C C . TRP A 1 278 ? 21.560 5.020 -3.217 1.00 82.62 278 TRP A C 1
ATOM 2212 O O . TRP A 1 278 ? 21.606 5.830 -4.143 1.00 82.62 278 TRP A O 1
ATOM 2222 N N . THR A 1 279 ? 21.311 3.724 -3.421 1.00 75.88 279 THR A N 1
ATOM 2223 C CA . THR A 1 279 ? 21.132 3.142 -4.766 1.00 75.88 279 THR A CA 1
ATOM 2224 C C . THR A 1 279 ? 19.681 3.008 -5.227 1.00 75.88 279 THR A C 1
ATOM 2226 O O . THR A 1 279 ? 19.473 2.576 -6.352 1.00 75.88 279 THR A O 1
ATOM 2229 N N . CYS A 1 280 ? 18.684 3.351 -4.403 1.00 79.56 280 CYS A N 1
ATOM 2230 C CA . CYS A 1 280 ? 17.262 3.415 -4.790 1.00 79.56 280 CYS A CA 1
ATOM 2231 C C . CYS A 1 280 ? 16.753 2.189 -5.585 1.00 79.56 280 CYS A C 1
ATOM 2233 O O . CYS A 1 280 ? 16.324 2.325 -6.735 1.00 79.56 280 CYS A O 1
ATOM 2235 N N . PRO A 1 281 ? 16.829 0.971 -5.022 1.00 72.81 281 PRO A N 1
ATOM 2236 C CA . PRO A 1 281 ? 16.529 -0.261 -5.757 1.00 72.81 281 PRO A CA 1
ATOM 2237 C C . PRO A 1 281 ? 15.080 -0.323 -6.271 1.00 72.81 281 PRO A C 1
ATOM 2239 O O . PRO A 1 281 ? 14.848 -0.768 -7.394 1.00 72.81 281 PRO A O 1
ATOM 2242 N N . ILE A 1 282 ? 14.116 0.168 -5.483 1.00 73.75 282 ILE A N 1
ATOM 2243 C CA . ILE A 1 282 ? 12.688 0.166 -5.838 1.00 73.75 282 ILE A CA 1
ATOM 2244 C C . ILE A 1 282 ? 12.438 1.091 -7.033 1.00 73.75 282 ILE A C 1
ATOM 2246 O O . ILE A 1 282 ? 11.928 0.650 -8.061 1.00 73.75 282 ILE A O 1
ATOM 2250 N N . SER A 1 283 ? 12.884 2.347 -6.957 1.00 72.56 283 SER A N 1
ATOM 2251 C CA . SER A 1 283 ? 12.669 3.316 -8.034 1.00 72.56 283 SER A CA 1
ATOM 2252 C C . SER A 1 283 ? 13.427 2.946 -9.322 1.00 72.56 283 SER A C 1
ATOM 2254 O O . SER A 1 283 ? 12.946 3.234 -10.413 1.00 72.56 283 SER A O 1
ATOM 2256 N N . ASN A 1 284 ? 14.558 2.233 -9.229 1.00 71.19 284 ASN A N 1
ATOM 2257 C CA . ASN A 1 284 ? 15.243 1.651 -10.393 1.00 71.19 284 ASN A CA 1
ATOM 2258 C C . ASN A 1 284 ? 14.385 0.602 -11.121 1.00 71.19 284 ASN A C 1
ATOM 2260 O O . ASN A 1 284 ? 14.311 0.601 -12.354 1.00 71.19 284 ASN A O 1
ATOM 2264 N N . LYS A 1 285 ? 13.709 -0.276 -10.366 1.00 70.75 285 LYS A N 1
ATOM 2265 C CA . LYS A 1 285 ? 12.753 -1.240 -10.929 1.00 70.75 285 LYS A CA 1
ATOM 2266 C C . LYS A 1 285 ? 11.603 -0.505 -11.620 1.00 70.75 285 LYS A C 1
ATOM 2268 O O . LYS A 1 285 ? 11.333 -0.781 -12.784 1.00 70.75 285 LYS A O 1
ATOM 2273 N N . VAL A 1 286 ? 10.983 0.461 -10.937 1.00 68.25 286 VAL A N 1
ATOM 2274 C CA . VAL A 1 286 ? 9.869 1.258 -11.486 1.00 68.25 286 VAL A CA 1
ATOM 2275 C C . VAL A 1 286 ? 10.283 2.000 -12.763 1.00 68.25 286 VAL A C 1
ATOM 2277 O O . VAL A 1 286 ? 9.541 2.000 -13.740 1.00 68.25 286 VAL A O 1
ATOM 2280 N N . SER A 1 287 ? 11.488 2.573 -12.806 1.00 68.19 287 SER A N 1
ATOM 2281 C CA . SER A 1 287 ? 12.030 3.256 -13.990 1.00 68.19 287 SER A CA 1
ATOM 2282 C C . SER A 1 287 ? 12.250 2.305 -15.180 1.00 68.19 287 SER A C 1
ATOM 2284 O O . SER A 1 287 ? 11.885 2.622 -16.318 1.00 68.19 287 SER A O 1
ATOM 2286 N N . SER A 1 288 ? 12.778 1.102 -14.926 1.00 69.12 288 SER A N 1
ATOM 2287 C CA . SER A 1 288 ? 12.980 0.071 -15.960 1.00 69.12 288 SER A CA 1
ATOM 2288 C C . SER A 1 288 ? 11.646 -0.389 -16.554 1.00 69.12 288 SER A C 1
ATOM 2290 O O . SER A 1 288 ? 11.484 -0.458 -17.772 1.00 69.12 288 SER A O 1
ATOM 2292 N N . VAL A 1 289 ? 10.661 -0.619 -15.688 1.00 67.56 289 VAL A N 1
ATOM 2293 C CA . VAL A 1 289 ? 9.295 -0.998 -16.057 1.00 67.56 289 VAL A CA 1
ATOM 2294 C C . VAL A 1 289 ? 8.586 0.130 -16.832 1.00 67.56 289 VAL A C 1
ATOM 2296 O O . VAL A 1 289 ? 8.026 -0.103 -17.903 1.00 67.56 289 VAL A O 1
ATOM 2299 N N . THR A 1 290 ? 8.695 1.377 -16.365 1.00 71.12 290 THR A N 1
ATOM 2300 C CA . THR A 1 290 ? 8.150 2.567 -17.048 1.00 71.12 290 THR A CA 1
ATOM 2301 C C . THR A 1 290 ? 8.760 2.744 -18.439 1.00 71.12 290 THR A C 1
ATOM 2303 O O . THR A 1 290 ? 8.077 3.148 -19.379 1.00 71.12 290 THR A O 1
ATOM 2306 N N . SER A 1 291 ? 10.040 2.413 -18.601 1.00 73.56 291 SER A N 1
ATOM 2307 C CA . SER A 1 291 ? 10.702 2.443 -19.904 1.00 73.56 291 SER A CA 1
ATOM 2308 C C . SER A 1 291 ? 10.176 1.350 -20.837 1.00 73.56 291 SER A C 1
ATOM 2310 O O . SER A 1 291 ? 9.909 1.620 -22.010 1.00 73.56 291 SER A O 1
ATOM 2312 N N . LEU A 1 292 ? 9.952 0.140 -20.321 1.00 74.12 292 LEU A N 1
ATOM 2313 C CA . LEU A 1 292 ? 9.390 -0.970 -21.090 1.00 74.12 292 LEU A CA 1
ATOM 2314 C C . LEU A 1 292 ? 7.988 -0.639 -21.627 1.00 74.12 292 LEU A C 1
ATOM 2316 O O . LEU A 1 292 ? 7.748 -0.718 -22.833 1.00 74.12 292 LEU A O 1
ATOM 2320 N N . TRP A 1 293 ? 7.076 -0.224 -20.749 1.00 73.56 293 TRP A N 1
ATOM 2321 C CA . TRP A 1 293 ? 5.668 -0.034 -21.106 1.00 73.56 293 TRP A CA 1
ATOM 2322 C C . TRP A 1 293 ? 5.346 1.359 -21.636 1.00 73.56 293 TRP A C 1
ATOM 2324 O O . TRP A 1 293 ? 4.586 1.495 -22.592 1.00 73.56 293 TRP A O 1
ATOM 2334 N N . GLY A 1 294 ? 5.957 2.393 -21.064 1.00 56.81 294 GLY A N 1
ATOM 2335 C CA . GLY A 1 294 ? 5.680 3.779 -21.422 1.00 56.81 294 GLY A CA 1
ATOM 2336 C C . GLY A 1 294 ? 6.481 4.290 -22.617 1.00 56.81 294 GLY A C 1
ATOM 2337 O O . GLY A 1 294 ? 5.961 5.095 -23.385 1.00 56.81 294 GLY A O 1
ATOM 2338 N N . ILE A 1 295 ? 7.729 3.838 -22.802 1.00 71.88 295 ILE A N 1
ATOM 2339 C CA . ILE A 1 295 ? 8.615 4.338 -23.873 1.00 71.88 295 ILE A CA 1
ATOM 2340 C C . ILE A 1 295 ? 8.562 3.409 -25.080 1.00 71.88 295 ILE A C 1
ATOM 2342 O O . ILE A 1 295 ? 8.159 3.833 -26.160 1.00 71.88 295 ILE A O 1
ATOM 2346 N N . ILE A 1 296 ? 8.947 2.144 -24.902 1.00 75.56 296 ILE A N 1
ATOM 2347 C CA . ILE A 1 296 ? 9.000 1.157 -25.993 1.00 75.56 296 ILE A CA 1
ATOM 2348 C C . ILE A 1 296 ? 7.586 0.732 -26.397 1.00 75.56 296 ILE A C 1
ATOM 2350 O O . ILE A 1 296 ? 7.269 0.650 -27.588 1.00 75.56 296 ILE A O 1
ATOM 2354 N N . GLY A 1 297 ? 6.728 0.518 -25.402 1.00 67.00 297 GLY A N 1
ATOM 2355 C CA . GLY A 1 297 ? 5.341 0.141 -25.594 1.00 67.00 297 GLY A CA 1
ATOM 2356 C C . GLY A 1 297 ? 5.154 -1.374 -25.735 1.00 67.00 297 GLY A C 1
ATOM 2357 O O . GLY A 1 297 ? 5.956 -2.061 -26.378 1.00 67.00 297 GLY A O 1
ATOM 2358 N N . PRO A 1 298 ? 4.049 -1.910 -25.199 1.00 72.25 298 PRO A N 1
ATOM 2359 C CA . PRO A 1 298 ? 3.758 -3.344 -25.178 1.00 72.25 298 PRO A CA 1
ATOM 2360 C C . PRO A 1 298 ? 3.664 -3.967 -26.579 1.00 72.25 298 PRO A C 1
ATOM 2362 O O . PRO A 1 298 ? 4.102 -5.100 -26.786 1.00 72.25 298 PRO A O 1
ATOM 2365 N N . ALA A 1 299 ? 3.178 -3.204 -27.565 1.00 69.50 299 ALA A N 1
ATOM 2366 C CA . ALA A 1 299 ? 3.019 -3.660 -28.943 1.00 69.50 299 ALA A CA 1
ATOM 2367 C C . ALA A 1 299 ? 4.340 -4.106 -29.595 1.00 69.50 299 ALA A C 1
ATOM 2369 O O . ALA A 1 299 ? 4.342 -4.960 -30.470 1.00 69.50 299 ALA A O 1
ATOM 2370 N N . ARG A 1 300 ? 5.489 -3.565 -29.180 1.00 73.62 300 ARG A N 1
ATOM 2371 C CA . ARG A 1 300 ? 6.791 -3.932 -29.771 1.00 73.62 300 ARG A CA 1
ATOM 2372 C C . ARG A 1 300 ? 7.450 -5.122 -29.074 1.00 73.62 300 ARG A C 1
ATOM 2374 O O . ARG A 1 300 ? 8.352 -5.740 -29.631 1.00 73.62 300 ARG A O 1
ATOM 2381 N N . VAL A 1 301 ? 6.983 -5.452 -27.872 1.00 73.88 301 VAL A N 1
ATOM 2382 C CA . VAL A 1 301 ? 7.562 -6.494 -27.016 1.00 73.88 301 VAL A CA 1
ATOM 2383 C C . VAL A 1 301 ? 6.741 -7.787 -27.091 1.00 73.88 301 VAL A C 1
ATOM 2385 O O . VAL A 1 301 ? 7.326 -8.865 -27.191 1.00 73.88 301 VAL A O 1
ATOM 2388 N N . PHE A 1 302 ? 5.405 -7.680 -27.125 1.00 71.31 302 PHE A N 1
ATOM 2389 C CA . PHE A 1 302 ? 4.479 -8.813 -26.971 1.00 71.31 302 PHE A CA 1
ATOM 2390 C C . PHE A 1 302 ? 3.451 -9.007 -28.111 1.00 71.31 302 PHE A C 1
ATOM 2392 O O . PHE A 1 302 ? 2.751 -10.016 -28.120 1.00 71.31 302 PHE A O 1
ATOM 2399 N N . TYR A 1 303 ? 3.328 -8.092 -29.083 1.00 67.25 303 TYR A N 1
ATOM 2400 C CA . TYR A 1 303 ? 2.489 -8.303 -30.287 1.00 67.25 303 TYR A CA 1
ATOM 2401 C C . TYR A 1 303 ? 3.153 -9.346 -31.225 1.00 67.25 303 TYR A C 1
ATOM 2403 O O . TYR A 1 303 ? 4.330 -9.626 -31.013 1.00 67.25 303 TYR A O 1
ATOM 2411 N N . PRO A 1 304 ? 2.502 -9.934 -32.259 1.00 51.72 304 PRO A N 1
ATOM 2412 C CA . PRO A 1 304 ? 2.971 -11.144 -32.959 1.00 51.72 304 PRO A CA 1
ATOM 2413 C C . PRO A 1 304 ? 4.416 -11.150 -33.486 1.00 51.72 304 PRO A C 1
ATOM 2415 O O . PRO A 1 304 ? 4.985 -12.224 -33.645 1.00 51.72 304 PRO A O 1
ATOM 2418 N N . ASN A 1 305 ? 5.036 -9.981 -33.694 1.00 64.62 305 ASN A N 1
ATOM 2419 C CA . ASN A 1 305 ? 6.428 -9.842 -34.151 1.00 64.62 305 ASN A CA 1
ATOM 2420 C C . ASN A 1 305 ? 7.441 -9.496 -33.028 1.00 64.62 305 ASN A C 1
ATOM 2422 O O . ASN A 1 305 ? 8.630 -9.297 -33.298 1.00 64.62 305 ASN A O 1
ATOM 2426 N N . GLY A 1 306 ? 6.978 -9.378 -31.781 1.00 65.38 306 GLY A N 1
ATOM 2427 C CA . GLY A 1 306 ? 7.776 -9.097 -30.587 1.00 65.38 306 GLY A CA 1
ATOM 2428 C C . GLY A 1 306 ? 8.445 -10.349 -30.013 1.00 65.38 306 GLY A C 1
ATOM 2429 O O . GLY A 1 306 ? 7.962 -11.467 -30.192 1.00 65.38 306 GLY A O 1
ATOM 2430 N N . VAL A 1 307 ? 9.566 -10.160 -29.308 1.00 74.75 307 VAL A N 1
ATOM 2431 C CA . VAL A 1 307 ? 10.402 -11.251 -28.761 1.00 74.75 307 VAL A CA 1
ATOM 2432 C C . VAL A 1 307 ? 9.639 -12.110 -27.743 1.00 74.75 307 VAL A C 1
ATOM 2434 O O . VAL A 1 307 ? 9.860 -13.316 -27.674 1.00 74.75 307 VAL A O 1
ATOM 2437 N N . TYR A 1 308 ? 8.707 -11.514 -26.996 1.00 76.06 308 TYR A N 1
ATOM 2438 C CA . TYR A 1 308 ? 8.004 -12.151 -25.879 1.00 76.06 308 TYR A CA 1
ATOM 2439 C C . TYR A 1 308 ? 6.528 -12.449 -26.175 1.00 76.06 308 TYR A C 1
ATOM 2441 O O . TYR A 1 308 ? 5.745 -12.681 -25.257 1.00 76.06 308 TYR A O 1
ATOM 2449 N N . SER A 1 309 ? 6.129 -12.483 -27.450 1.00 70.69 309 SER A N 1
ATOM 2450 C CA . SER A 1 309 ? 4.727 -12.662 -27.864 1.00 70.69 309 SER A CA 1
ATOM 2451 C C . SER A 1 309 ? 4.055 -13.917 -27.296 1.00 70.69 309 SER A C 1
ATOM 2453 O O . SER A 1 309 ? 2.875 -13.888 -26.952 1.00 70.69 309 SER A O 1
ATOM 2455 N N . ARG A 1 310 ? 4.817 -15.000 -27.098 1.00 74.19 310 ARG A N 1
ATOM 2456 C CA . ARG A 1 310 ? 4.327 -16.260 -26.509 1.00 74.19 310 ARG A CA 1
ATOM 2457 C C . ARG A 1 310 ? 3.860 -16.122 -25.057 1.00 74.19 310 ARG A C 1
ATOM 2459 O O . ARG A 1 310 ? 2.986 -16.875 -24.642 1.00 74.19 310 ARG A O 1
ATOM 2466 N N . LEU A 1 311 ? 4.379 -15.151 -24.303 1.00 74.94 311 LEU A N 1
ATOM 2467 C CA . LEU A 1 311 ? 3.986 -14.935 -22.904 1.00 74.94 311 LEU A CA 1
ATOM 2468 C C . LEU A 1 311 ? 2.554 -14.396 -22.766 1.00 74.94 311 LEU A C 1
ATOM 2470 O O . LEU A 1 311 ? 1.963 -14.505 -21.698 1.00 74.94 311 LEU A O 1
ATOM 2474 N N . MET A 1 312 ? 1.960 -13.875 -23.845 1.00 67.00 312 MET A N 1
ATOM 2475 C CA . MET A 1 312 ? 0.558 -13.442 -23.847 1.00 67.00 312 MET A CA 1
ATOM 2476 C C . MET A 1 312 ? -0.433 -14.609 -23.749 1.00 67.00 312 MET A C 1
ATOM 2478 O O . MET A 1 312 ? -1.569 -14.403 -23.331 1.00 67.00 312 MET A O 1
ATOM 2482 N N . ILE A 1 313 ? -0.016 -15.840 -24.072 1.00 70.25 313 ILE A N 1
ATOM 2483 C CA . ILE A 1 313 ? -0.854 -17.043 -23.922 1.00 70.25 313 ILE A CA 1
ATOM 2484 C C . ILE A 1 313 ? -1.217 -17.275 -22.447 1.00 70.25 313 ILE A C 1
ATOM 2486 O O . ILE A 1 313 ? -2.276 -17.823 -22.155 1.00 70.25 313 ILE A O 1
ATOM 2490 N N . SER A 1 314 ? -0.396 -16.794 -21.508 1.00 65.69 314 SER A N 1
ATOM 2491 C CA . SER A 1 314 ? -0.651 -16.915 -20.071 1.00 65.69 314 SER A CA 1
ATOM 2492 C C . SER A 1 314 ? -1.959 -16.255 -19.616 1.00 65.69 314 SER A C 1
ATOM 2494 O O . SER A 1 314 ? -2.521 -16.706 -18.627 1.00 65.69 314 SER A O 1
ATOM 2496 N N . PHE A 1 315 ? -2.515 -15.286 -20.357 1.00 62.50 315 PHE A N 1
ATOM 2497 C CA . PHE A 1 315 ? -3.857 -14.749 -20.080 1.00 62.50 315 PHE A CA 1
ATOM 2498 C C . PHE A 1 315 ? -4.974 -15.802 -20.154 1.00 62.50 315 PHE A C 1
ATOM 2500 O O . PHE A 1 315 ? -6.015 -15.620 -19.526 1.00 62.50 315 PHE A O 1
ATOM 2507 N N . ALA A 1 316 ? -4.774 -16.875 -20.925 1.00 53.62 316 ALA A N 1
ATOM 2508 C CA . ALA A 1 316 ? -5.774 -17.911 -21.171 1.00 53.62 316 ALA A CA 1
ATOM 2509 C C . ALA A 1 316 ? -5.684 -19.098 -20.195 1.00 53.62 316 ALA A C 1
ATOM 2511 O O . ALA A 1 316 ? -6.476 -20.031 -20.311 1.00 53.62 316 ALA A O 1
ATOM 2512 N N . ILE A 1 317 ? -4.716 -19.098 -19.271 1.00 55.06 317 ILE A N 1
ATOM 2513 C CA . ILE A 1 317 ? -4.532 -20.189 -18.310 1.00 55.06 317 ILE A CA 1
ATOM 2514 C C . ILE A 1 317 ? -5.411 -19.917 -17.090 1.00 55.06 317 ILE A C 1
ATOM 2516 O O . ILE A 1 317 ? -5.141 -18.990 -16.330 1.00 55.06 317 ILE A O 1
ATOM 2520 N N . ASP A 1 318 ? -6.434 -20.747 -16.910 1.00 47.69 318 ASP A N 1
ATOM 2521 C CA . ASP A 1 318 ? -7.257 -20.777 -15.702 1.00 47.69 318 ASP A CA 1
ATOM 2522 C C . ASP A 1 318 ? -6.673 -21.785 -14.699 1.00 47.69 318 ASP A C 1
ATOM 2524 O O . ASP A 1 318 ? -6.126 -22.819 -15.100 1.00 47.69 318 ASP A O 1
ATOM 2528 N N . GLN A 1 319 ? -6.739 -21.479 -13.403 1.00 46.19 319 GLN A N 1
ATOM 2529 C CA . GLN A 1 319 ? -6.324 -22.400 -12.340 1.00 46.19 319 GLN A CA 1
ATOM 2530 C C . GLN A 1 319 ? -7.557 -22.875 -11.574 1.00 46.19 319 GLN A C 1
ATOM 2532 O O . GLN A 1 319 ? -8.288 -22.067 -11.007 1.00 46.19 319 GLN A O 1
ATOM 2537 N N . ASP A 1 320 ? -7.759 -24.193 -11.540 1.00 39.00 320 ASP A N 1
ATOM 2538 C CA . ASP A 1 320 ? -8.780 -24.817 -10.702 1.00 39.00 320 ASP A CA 1
ATOM 2539 C C . ASP A 1 320 ? -8.367 -24.732 -9.228 1.00 39.00 320 ASP A C 1
ATOM 2541 O O . ASP A 1 320 ? -7.291 -25.207 -8.855 1.00 39.00 320 ASP A O 1
ATOM 2545 N N . GLU A 1 321 ? -9.237 -24.196 -8.368 1.00 44.53 321 GLU A N 1
ATOM 2546 C CA . GLU A 1 321 ? -9.056 -24.305 -6.919 1.00 44.53 321 GLU A CA 1
ATOM 2547 C C . GLU A 1 321 ? -10.379 -24.492 -6.156 1.00 44.53 321 GLU A C 1
ATOM 2549 O O . GLU A 1 321 ? -11.468 -24.194 -6.649 1.00 44.53 321 GLU A O 1
ATOM 2554 N N . GLN A 1 322 ? -10.250 -25.113 -4.980 1.00 36.50 322 GLN A N 1
ATOM 2555 C CA . GLN A 1 322 ? -11.263 -25.903 -4.284 1.00 36.50 322 GLN A CA 1
ATOM 2556 C C . GLN A 1 322 ? -12.396 -25.104 -3.624 1.00 36.50 322 GLN A C 1
ATOM 2558 O O . GLN A 1 322 ? -12.262 -23.945 -3.247 1.00 36.50 322 GLN A O 1
ATOM 2563 N N . VAL A 1 323 ? -13.521 -25.803 -3.454 1.00 34.47 323 VAL A N 1
ATOM 2564 C CA . VAL A 1 323 ? -14.759 -25.338 -2.818 1.00 34.47 323 VAL A CA 1
ATOM 2565 C C . VAL A 1 323 ? -14.635 -25.435 -1.294 1.00 34.47 323 VAL A C 1
ATOM 2567 O O . VAL A 1 323 ? -14.389 -26.525 -0.781 1.00 34.47 323 VAL A O 1
ATOM 2570 N N . GLU A 1 324 ? -14.882 -24.340 -0.570 1.00 36.09 324 GLU A N 1
ATOM 2571 C CA . GLU A 1 324 ? -15.086 -24.365 0.887 1.00 36.09 324 GLU A CA 1
ATOM 2572 C C . GLU A 1 324 ? -16.505 -23.921 1.269 1.00 36.09 324 GLU A C 1
ATOM 2574 O O . GLU A 1 324 ? -17.016 -22.897 0.809 1.00 36.09 324 GLU A O 1
ATOM 2579 N N . ASP A 1 325 ? -17.128 -24.711 2.145 1.00 31.17 325 ASP A N 1
ATOM 2580 C CA . ASP A 1 325 ? -18.464 -24.496 2.694 1.00 31.17 325 ASP A CA 1
ATOM 2581 C C . ASP A 1 325 ? -18.422 -23.706 4.021 1.00 31.17 325 ASP A C 1
ATOM 2583 O O . ASP A 1 325 ? -17.815 -24.136 4.999 1.00 31.17 325 ASP A O 1
ATOM 2587 N N . HIS A 1 326 ? -19.242 -22.647 4.090 1.00 42.31 326 HIS A N 1
ATOM 2588 C CA . HIS A 1 326 ? -19.991 -22.209 5.288 1.00 42.31 326 HIS A CA 1
ATOM 2589 C C . HIS A 1 326 ? -19.207 -21.581 6.489 1.00 42.31 326 HIS A C 1
ATOM 2591 O O . HIS A 1 326 ? -17.997 -21.400 6.420 1.00 42.31 326 HIS A O 1
ATOM 2597 N N . PRO A 1 327 ? -19.894 -20.993 7.508 1.00 55.31 327 PRO A N 1
ATOM 2598 C CA . PRO A 1 327 ? -19.421 -19.798 8.211 1.00 55.31 327 PRO A CA 1
ATOM 2599 C C . PRO A 1 327 ? -18.182 -20.044 9.076 1.00 55.31 327 PRO A C 1
ATOM 2601 O O . PRO A 1 327 ? -18.095 -21.001 9.840 1.00 55.31 327 PRO A O 1
ATOM 2604 N N . ILE A 1 328 ? -17.262 -19.092 8.973 1.00 66.31 328 ILE A N 1
ATOM 2605 C CA . ILE A 1 328 ? -15.842 -19.227 9.290 1.00 66.31 328 ILE A CA 1
ATOM 2606 C C . ILE A 1 328 ? -15.624 -19.330 10.804 1.00 66.31 328 ILE A C 1
ATOM 2608 O O . ILE A 1 328 ? -15.779 -18.357 11.552 1.00 66.31 328 ILE A O 1
ATOM 2612 N N . GLU A 1 329 ? -15.247 -20.524 11.261 1.00 68.12 329 GLU A N 1
ATOM 2613 C CA . GLU A 1 329 ? -15.033 -20.851 12.675 1.00 68.12 329 GLU A CA 1
ATOM 2614 C C . GLU A 1 329 ? -13.944 -19.973 13.314 1.00 68.12 329 GLU A C 1
ATOM 2616 O O . GLU A 1 329 ? -14.065 -19.535 14.462 1.00 68.12 329 GLU A O 1
ATOM 2621 N N . GLN A 1 330 ? -12.919 -19.624 12.539 1.00 74.06 330 GLN A N 1
ATOM 2622 C CA . GLN A 1 330 ? -11.790 -18.796 12.950 1.00 74.06 330 GLN A CA 1
ATOM 2623 C C . GLN A 1 330 ? -12.250 -17.420 13.458 1.00 74.06 330 GLN A C 1
ATOM 2625 O O . GLN A 1 330 ? -11.727 -16.929 14.464 1.00 74.06 330 GLN A O 1
ATOM 2630 N N . VAL A 1 331 ? -13.264 -16.811 12.827 1.00 71.50 331 VAL A N 1
ATOM 2631 C CA . VAL A 1 331 ? -13.825 -15.521 13.270 1.00 71.50 331 VAL A CA 1
ATOM 2632 C C . VAL A 1 331 ? -14.522 -15.688 14.618 1.00 71.50 331 VAL A C 1
ATOM 2634 O O . VAL A 1 331 ? -14.280 -14.905 15.537 1.00 71.50 331 VAL A O 1
ATOM 2637 N N . ARG A 1 332 ? -15.326 -16.748 14.773 1.00 70.62 332 ARG A N 1
ATOM 2638 C CA . ARG A 1 332 ? -16.061 -17.041 16.014 1.00 70.62 332 ARG A CA 1
ATOM 2639 C C . ARG A 1 332 ? -15.128 -17.274 17.206 1.00 70.62 332 ARG A C 1
ATOM 2641 O O . ARG A 1 332 ? -15.459 -16.872 18.319 1.00 70.62 332 ARG A O 1
ATOM 2648 N N . LEU A 1 333 ? -13.975 -17.907 16.988 1.00 68.38 333 LEU A N 1
ATOM 2649 C CA . LEU A 1 333 ? -12.973 -18.149 18.033 1.00 68.38 333 LEU A CA 1
ATOM 2650 C C . LEU A 1 333 ? -12.161 -16.887 18.375 1.00 68.38 333 LEU A C 1
ATOM 2652 O O . LEU A 1 333 ? -11.761 -16.687 19.526 1.00 68.38 333 LEU A O 1
ATOM 2656 N N . THR A 1 334 ? -11.934 -16.015 17.390 1.00 70.81 334 THR A N 1
ATOM 2657 C CA . THR A 1 334 ? -11.025 -14.865 17.522 1.00 70.81 334 THR A CA 1
ATOM 2658 C C . THR A 1 334 ? -11.728 -13.580 17.946 1.00 70.81 334 THR A C 1
ATOM 2660 O O . THR A 1 334 ? -11.103 -12.728 18.581 1.00 70.81 334 THR A O 1
ATOM 2663 N N . VAL A 1 335 ? -13.018 -13.412 17.650 1.00 78.19 335 VAL A N 1
ATOM 2664 C CA . VAL A 1 335 ? -13.742 -12.157 17.884 1.00 78.19 335 VAL A CA 1
ATOM 2665 C C . VAL A 1 335 ? -14.885 -12.368 18.884 1.00 78.19 335 VAL A C 1
ATOM 2667 O O . VAL A 1 335 ? -15.829 -13.099 18.595 1.00 78.19 335 VAL A O 1
ATOM 2670 N N . PRO A 1 336 ? -14.870 -11.710 20.060 1.00 75.75 336 PRO A N 1
ATOM 2671 C CA . PRO A 1 336 ? -15.931 -11.895 21.042 1.00 75.75 336 PRO A CA 1
ATOM 2672 C C . PRO A 1 336 ? -17.245 -11.236 20.576 1.00 75.75 336 PRO A C 1
ATOM 2674 O O . PRO A 1 336 ? -17.208 -10.172 19.946 1.00 75.75 336 PRO A O 1
ATOM 2677 N N . PRO A 1 337 ? -18.417 -11.795 20.924 1.00 76.31 337 PRO A N 1
ATOM 2678 C CA . PRO A 1 337 ? -19.724 -11.203 20.634 1.00 76.31 337 PRO A CA 1
ATOM 2679 C C . PRO A 1 337 ? -20.143 -10.137 21.670 1.00 76.31 337 PRO A C 1
ATOM 2681 O O . PRO A 1 337 ? -21.331 -9.924 21.894 1.00 76.31 337 PRO A O 1
ATOM 2684 N N . THR A 1 338 ? -19.186 -9.490 22.343 1.00 79.94 338 THR A N 1
ATOM 2685 C CA . THR A 1 338 ? -19.423 -8.487 23.395 1.00 79.94 338 THR A CA 1
ATOM 2686 C C . THR A 1 338 ? -18.705 -7.168 23.083 1.00 79.94 338 THR A C 1
ATOM 2688 O O . THR A 1 338 ? -17.696 -7.154 22.371 1.00 79.94 338 THR A O 1
ATOM 2691 N N . ASP A 1 339 ? -19.237 -6.052 23.596 1.00 85.38 339 ASP A N 1
ATOM 2692 C CA . ASP A 1 339 ? -18.665 -4.701 23.472 1.00 85.38 339 ASP A CA 1
ATOM 2693 C C . ASP A 1 339 ? -19.052 -3.809 24.665 1.00 85.38 339 ASP A C 1
ATOM 2695 O O . ASP A 1 339 ? -20.164 -3.913 25.187 1.00 85.38 339 ASP A O 1
ATOM 2699 N N . ASP A 1 340 ? -18.144 -2.905 25.049 1.00 84.62 340 ASP A N 1
ATOM 2700 C CA . ASP A 1 340 ? -18.396 -1.808 25.988 1.00 84.62 340 ASP A CA 1
ATOM 2701 C C . ASP A 1 340 ? -18.367 -0.446 25.250 1.00 84.62 340 ASP A C 1
ATOM 2703 O O . ASP A 1 340 ? -17.297 0.089 24.926 1.00 84.62 340 ASP A O 1
ATOM 2707 N N . PRO A 1 341 ? -19.539 0.155 24.993 1.00 83.31 341 PRO A N 1
ATOM 2708 C CA . PRO A 1 341 ? -19.682 1.403 24.251 1.00 83.31 341 PRO A CA 1
ATOM 2709 C C . PRO A 1 341 ? -19.393 2.659 25.077 1.00 83.31 341 PRO A C 1
ATOM 2711 O O . PRO A 1 341 ? -19.391 3.754 24.522 1.00 83.31 341 PRO A O 1
ATOM 2714 N N . THR A 1 342 ? -19.148 2.528 26.383 1.00 84.19 342 THR A N 1
ATOM 2715 C CA . THR A 1 342 ? -18.789 3.663 27.247 1.00 84.19 342 THR A CA 1
ATOM 2716 C C . THR A 1 342 ? -17.301 4.017 27.177 1.00 84.19 342 THR A C 1
ATOM 2718 O O . THR A 1 342 ? -16.899 5.101 27.604 1.00 84.19 342 THR A O 1
ATOM 2721 N N . LEU A 1 343 ? -16.478 3.130 26.603 1.00 84.50 343 LEU A N 1
ATOM 2722 C CA . LEU A 1 343 ? -15.038 3.331 26.478 1.00 84.50 343 LEU A CA 1
ATOM 2723 C C . LEU A 1 343 ? -14.706 4.499 25.530 1.00 84.50 343 LEU A C 1
ATOM 2725 O O . LEU A 1 343 ? -15.170 4.513 24.384 1.00 84.50 343 LEU A O 1
ATOM 2729 N N . PRO A 1 344 ? -13.857 5.457 25.953 1.00 85.31 344 PRO A N 1
ATOM 2730 C CA . PRO A 1 344 ? -13.452 6.565 25.100 1.00 85.31 344 PRO A CA 1
ATOM 2731 C C . PRO A 1 344 ? -12.558 6.055 23.965 1.00 85.31 344 PRO A C 1
ATOM 2733 O O . PRO A 1 344 ? -11.584 5.351 24.213 1.00 85.31 344 PRO A O 1
ATOM 2736 N N . ALA A 1 345 ? -12.873 6.429 22.723 1.00 86.31 345 ALA A N 1
ATOM 2737 C CA . ALA A 1 345 ? -12.096 6.034 21.548 1.00 86.31 345 ALA A CA 1
ATOM 2738 C C . ALA A 1 345 ? -11.185 7.169 21.054 1.00 86.31 345 ALA A C 1
ATOM 2740 O O . ALA A 1 345 ? -9.969 7.047 21.102 1.00 86.31 345 ALA A O 1
ATOM 2741 N N . PHE A 1 346 ? -11.751 8.296 20.613 1.00 86.00 346 PHE A N 1
ATOM 2742 C CA . PHE A 1 346 ? -10.981 9.410 20.047 1.00 86.00 346 PHE A CA 1
ATOM 2743 C C . PHE A 1 346 ? -10.581 10.408 21.143 1.00 86.00 346 PHE A C 1
ATOM 2745 O O . PHE A 1 346 ? -11.382 11.251 21.547 1.00 86.00 346 PHE A O 1
ATOM 2752 N N . THR A 1 347 ? -9.362 10.284 21.671 1.00 90.00 347 THR A N 1
ATOM 2753 C CA . THR A 1 347 ? -8.866 11.094 22.798 1.00 90.00 347 THR A CA 1
ATOM 2754 C C . THR A 1 347 ? -7.649 11.937 22.410 1.00 90.00 347 THR A C 1
ATOM 2756 O O . THR A 1 347 ? -7.030 11.732 21.367 1.00 90.00 347 THR A O 1
ATOM 2759 N N . PHE A 1 348 ? -7.249 12.865 23.285 1.00 88.12 348 PHE A N 1
ATOM 2760 C CA . PHE A 1 348 ? -6.014 13.639 23.112 1.00 88.12 348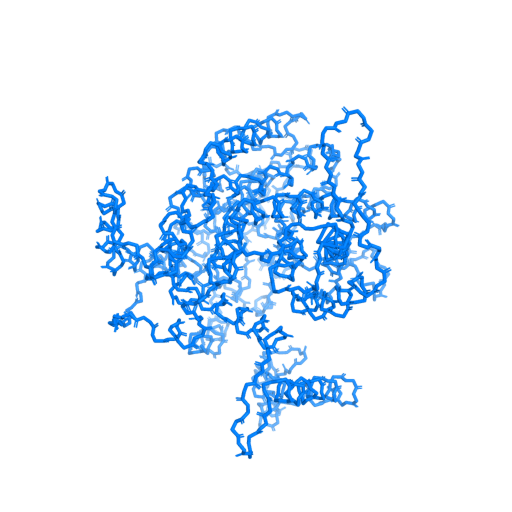 PHE A CA 1
ATOM 2761 C C . PHE A 1 348 ? -4.770 12.744 22.962 1.00 88.12 348 PHE A C 1
ATOM 2763 O O . PHE A 1 348 ? -3.893 13.033 22.152 1.00 88.12 348 PHE A O 1
ATOM 2770 N N . ARG A 1 349 ? -4.714 11.620 23.690 1.00 92.56 349 ARG A N 1
ATOM 2771 C CA . ARG A 1 349 ? -3.613 10.651 23.589 1.00 92.56 349 ARG A CA 1
ATOM 2772 C C . ARG A 1 349 ? -3.531 10.027 22.203 1.00 92.56 349 ARG A C 1
ATOM 2774 O O . ARG A 1 349 ? -2.431 9.885 21.680 1.00 92.56 349 ARG A O 1
ATOM 2781 N N . VAL A 1 350 ? -4.682 9.694 21.611 1.00 90.62 350 VAL A N 1
ATOM 2782 C CA . VAL A 1 350 ? -4.746 9.153 20.248 1.00 90.62 350 VAL A CA 1
ATOM 2783 C C . VAL A 1 350 ? -4.148 10.134 19.253 1.00 90.62 350 VAL A C 1
ATOM 2785 O O . VAL A 1 350 ? -3.320 9.737 18.445 1.00 90.62 350 VAL A O 1
ATOM 2788 N N . LEU A 1 351 ? -4.489 11.420 19.361 1.00 91.88 351 LEU A N 1
ATOM 2789 C CA . LEU A 1 351 ? -3.918 12.444 18.490 1.00 91.88 351 LEU A CA 1
ATOM 2790 C C . LEU A 1 351 ? -2.403 12.565 18.674 1.00 91.88 351 LEU A C 1
ATOM 2792 O O . LEU A 1 351 ? -1.675 12.518 17.693 1.00 91.88 351 LEU A O 1
ATOM 2796 N N . VAL A 1 352 ? -1.900 12.679 19.905 1.00 92.69 352 VAL A N 1
ATOM 2797 C CA . VAL A 1 352 ? -0.459 12.897 20.120 1.00 92.69 352 VAL A CA 1
ATOM 2798 C C . VAL A 1 352 ? 0.371 11.665 19.747 1.00 92.69 352 VAL A C 1
ATOM 2800 O O . VAL A 1 352 ? 1.341 11.782 18.997 1.00 92.69 352 VAL A O 1
ATOM 2803 N N . ILE A 1 353 ? -0.001 10.481 20.241 1.00 93.62 353 ILE A N 1
ATOM 2804 C CA . ILE A 1 353 ? 0.748 9.243 19.975 1.00 93.62 353 ILE A CA 1
ATOM 2805 C C . ILE A 1 353 ? 0.548 8.808 18.519 1.00 93.62 353 ILE A C 1
ATOM 2807 O O . ILE A 1 353 ? 1.510 8.423 17.860 1.00 93.62 353 ILE A O 1
ATOM 2811 N N . GLY A 1 354 ? -0.673 8.911 17.991 1.00 91.81 354 GLY A N 1
ATOM 2812 C CA . GLY A 1 354 ? -0.991 8.554 16.610 1.00 91.81 354 GLY A CA 1
ATOM 2813 C C . GLY A 1 354 ? -0.277 9.446 15.599 1.00 91.81 354 GLY A C 1
ATOM 2814 O O . GLY A 1 354 ? 0.388 8.926 14.711 1.00 91.81 354 GLY A O 1
ATOM 2815 N N . LEU A 1 355 ? -0.326 10.777 15.759 1.00 93.19 355 LEU A N 1
ATOM 2816 C CA . LEU A 1 355 ? 0.370 11.705 14.856 1.00 93.19 355 LEU A CA 1
ATOM 2817 C C . LEU A 1 355 ? 1.891 11.549 14.920 1.00 93.19 355 LEU A C 1
ATOM 2819 O O . LEU A 1 355 ? 2.546 11.544 13.882 1.00 93.19 355 LEU A O 1
ATOM 2823 N N . SER A 1 356 ? 2.466 11.401 16.116 1.00 93.31 356 SER A N 1
ATOM 2824 C CA . SER A 1 356 ? 3.915 11.195 16.246 1.00 93.31 356 SER A CA 1
ATOM 2825 C C . SER A 1 356 ? 4.367 9.865 15.636 1.00 93.31 356 SER A C 1
ATOM 2827 O O . SER A 1 356 ? 5.358 9.842 14.907 1.00 93.31 356 SER A O 1
ATOM 2829 N N . SER A 1 357 ? 3.618 8.781 15.860 1.00 92.75 357 SER A N 1
ATOM 2830 C CA . SER A 1 357 ? 3.899 7.468 15.260 1.00 92.75 357 SER A CA 1
ATOM 2831 C C . SER A 1 357 ? 3.763 7.506 13.739 1.00 92.75 357 SER A C 1
ATOM 2833 O O . SER A 1 357 ? 4.609 6.970 13.035 1.00 92.75 357 SER A O 1
ATOM 2835 N N . CYS A 1 358 ? 2.745 8.201 13.235 1.00 92.12 358 CYS A N 1
ATOM 2836 C CA . CYS A 1 358 ? 2.494 8.442 11.817 1.00 92.12 358 CYS A CA 1
ATOM 2837 C C . CYS A 1 358 ? 3.655 9.178 11.130 1.00 92.12 358 CYS A C 1
ATOM 2839 O O . CYS A 1 358 ? 4.202 8.677 10.149 1.00 92.12 358 CYS A O 1
ATOM 2841 N N . ILE A 1 359 ? 4.091 10.315 11.686 1.00 91.44 359 ILE A N 1
ATOM 2842 C CA . ILE A 1 359 ? 5.233 11.085 11.165 1.00 91.44 359 ILE A CA 1
ATOM 2843 C C . ILE A 1 359 ? 6.504 10.233 11.175 1.00 91.44 359 ILE A C 1
ATOM 2845 O O . ILE A 1 359 ? 7.261 10.244 10.204 1.00 91.44 359 ILE A O 1
ATOM 2849 N N . LEU A 1 360 ? 6.747 9.496 12.261 1.00 91.12 360 LEU A N 1
ATOM 2850 C CA . LEU A 1 360 ? 7.929 8.650 12.392 1.00 91.12 360 LEU A CA 1
ATOM 2851 C C . LEU A 1 360 ? 7.916 7.512 11.363 1.00 91.12 360 LEU A C 1
ATOM 2853 O O . LEU A 1 360 ? 8.924 7.280 10.698 1.00 91.12 360 LEU A O 1
ATOM 2857 N N . SER A 1 361 ? 6.772 6.846 11.211 1.00 89.44 361 SER A N 1
ATOM 2858 C CA . SER A 1 361 ? 6.562 5.732 10.286 1.00 89.44 361 SER A CA 1
ATOM 2859 C C . SER A 1 361 ? 6.760 6.141 8.829 1.00 89.44 361 SER A C 1
ATOM 2861 O O . SER A 1 361 ? 7.570 5.531 8.124 1.00 89.44 361 SER A O 1
ATOM 2863 N N . SER A 1 362 ? 6.101 7.217 8.383 1.00 89.19 362 SER A N 1
ATOM 2864 C CA . SER A 1 362 ? 6.211 7.678 6.996 1.00 89.19 362 SER A CA 1
ATOM 2865 C C . SER A 1 362 ? 7.614 8.201 6.683 1.00 89.19 362 SER A C 1
ATOM 2867 O O . SER A 1 362 ? 8.188 7.873 5.642 1.00 89.19 362 SER A O 1
ATOM 2869 N N . SER A 1 363 ? 8.218 8.948 7.614 1.00 88.56 363 SER A N 1
ATOM 2870 C CA . SER A 1 363 ? 9.543 9.540 7.416 1.00 88.56 363 SER A CA 1
ATOM 2871 C C . SER A 1 363 ? 10.644 8.483 7.370 1.00 88.56 363 SER A C 1
ATOM 2873 O O . SER A 1 363 ? 11.471 8.489 6.455 1.00 88.56 363 SER A O 1
ATOM 2875 N N . LEU A 1 364 ? 10.662 7.558 8.337 1.00 89.00 364 LEU A N 1
ATOM 2876 C CA . LEU A 1 364 ? 11.658 6.489 8.375 1.00 89.00 364 LEU A CA 1
ATOM 2877 C C . LEU A 1 364 ? 11.451 5.498 7.233 1.00 89.00 364 LEU A C 1
ATOM 2879 O O . LEU A 1 364 ? 12.421 5.152 6.561 1.00 89.00 364 LEU A O 1
ATOM 2883 N N . GLY A 1 365 ? 10.206 5.090 6.971 1.00 86.88 365 GLY A N 1
ATOM 2884 C CA . GLY A 1 365 ? 9.889 4.191 5.864 1.00 86.88 365 GLY A CA 1
ATOM 2885 C C . GLY A 1 365 ? 10.371 4.761 4.531 1.00 86.88 365 GLY A C 1
ATOM 2886 O O . GLY A 1 365 ? 11.100 4.091 3.793 1.00 86.88 365 GLY A O 1
ATOM 2887 N N . LYS A 1 366 ? 10.088 6.045 4.259 1.00 87.62 366 LYS A N 1
ATOM 2888 C CA . LYS A 1 366 ? 10.570 6.672 3.027 1.00 87.62 366 LYS A CA 1
ATOM 2889 C C . LYS A 1 366 ? 12.084 6.805 3.001 1.00 87.62 366 LYS A C 1
ATOM 2891 O O . LYS A 1 366 ? 12.691 6.492 1.982 1.00 87.62 366 LYS A O 1
ATOM 2896 N N . PHE A 1 367 ? 12.714 7.200 4.101 1.00 89.00 367 PHE A N 1
ATOM 2897 C CA . PHE A 1 367 ? 14.171 7.299 4.186 1.00 89.00 367 PHE A CA 1
ATOM 2898 C C . PHE A 1 367 ? 14.872 5.968 3.879 1.00 89.00 367 PHE A C 1
ATOM 2900 O O . PHE A 1 367 ? 15.831 5.934 3.103 1.00 89.00 367 PHE A O 1
ATOM 2907 N N . PHE A 1 368 ? 14.385 4.864 4.453 1.00 87.94 368 PHE A N 1
ATOM 2908 C CA . PHE A 1 368 ? 14.952 3.538 4.224 1.00 87.94 368 PHE A CA 1
ATOM 2909 C C . PHE A 1 368 ? 14.689 3.016 2.810 1.00 87.94 368 PHE A C 1
ATOM 2911 O O . PHE A 1 368 ? 15.521 2.274 2.297 1.00 87.94 368 PHE A O 1
ATOM 2918 N N . SER A 1 369 ? 13.626 3.458 2.130 1.00 84.50 369 SER A N 1
ATOM 2919 C CA . SER A 1 369 ? 13.352 3.052 0.740 1.00 84.50 369 SER A CA 1
ATOM 2920 C C . SER A 1 369 ? 14.450 3.455 -0.263 1.00 84.50 369 SER A C 1
ATOM 2922 O O . SER A 1 369 ? 14.679 2.753 -1.247 1.00 84.50 369 SER A O 1
ATOM 2924 N N . PHE A 1 370 ? 15.187 4.544 -0.001 1.00 85.00 370 PHE A N 1
ATOM 2925 C CA . PHE A 1 370 ? 16.310 4.980 -0.847 1.00 85.00 370 PHE A CA 1
ATOM 2926 C C . PHE A 1 370 ? 17.586 4.154 -0.623 1.00 85.00 370 PHE A C 1
ATOM 2928 O O . PHE A 1 370 ? 18.540 4.259 -1.405 1.00 85.00 370 PHE A O 1
ATOM 2935 N N . ARG A 1 371 ? 17.636 3.353 0.451 1.00 84.12 371 ARG A N 1
ATOM 2936 C CA . ARG A 1 371 ? 18.805 2.543 0.794 1.00 84.12 371 ARG A CA 1
ATOM 2937 C C . ARG A 1 371 ? 18.899 1.317 -0.113 1.00 84.12 371 ARG A C 1
ATOM 2939 O O . ARG A 1 371 ? 17.898 0.756 -0.539 1.00 84.12 371 ARG A O 1
ATOM 2946 N N . ARG A 1 372 ? 20.131 0.872 -0.366 1.00 76.94 372 ARG A N 1
ATOM 2947 C CA . ARG A 1 372 ? 20.455 -0.330 -1.146 1.00 76.94 372 ARG A CA 1
ATOM 2948 C C . ARG A 1 372 ? 19.760 -1.575 -0.604 1.00 76.94 372 ARG A C 1
ATOM 2950 O O . ARG A 1 372 ? 19.204 -2.335 -1.381 1.00 76.94 372 ARG A O 1
ATOM 2957 N N . ASN A 1 373 ? 19.787 -1.729 0.717 1.00 77.75 373 ASN A N 1
ATOM 2958 C CA . ASN A 1 373 ? 19.046 -2.750 1.442 1.00 77.75 373 ASN A CA 1
ATOM 2959 C C . ASN A 1 373 ? 17.963 -2.014 2.243 1.00 77.75 373 ASN A C 1
ATOM 2961 O O . ASN A 1 373 ? 18.281 -1.470 3.307 1.00 77.75 373 ASN A O 1
ATOM 2965 N N . PRO A 1 374 ? 16.741 -1.873 1.701 1.00 73.81 374 PRO A N 1
ATOM 2966 C CA . PRO A 1 374 ? 15.676 -1.159 2.384 1.00 73.81 374 PRO A CA 1
ATOM 2967 C C . PRO A 1 374 ? 15.259 -1.924 3.640 1.00 73.81 374 PRO A C 1
ATOM 2969 O O . PRO A 1 374 ? 15.187 -3.151 3.643 1.00 73.81 374 PRO A O 1
ATOM 2972 N N . ILE A 1 375 ? 14.989 -1.183 4.709 1.00 80.75 375 ILE A N 1
ATOM 2973 C CA . ILE A 1 375 ? 14.473 -1.721 5.968 1.00 80.75 375 ILE A CA 1
ATOM 2974 C C . ILE A 1 375 ? 13.000 -1.329 6.046 1.00 80.75 375 ILE A C 1
ATOM 2976 O O . ILE A 1 375 ? 12.684 -0.138 6.047 1.00 80.75 375 ILE A O 1
ATOM 2980 N N . ALA A 1 376 ? 12.114 -2.321 6.104 1.00 78.19 376 ALA A N 1
ATOM 2981 C CA . ALA A 1 376 ? 10.695 -2.104 6.348 1.00 78.19 376 ALA A CA 1
ATOM 2982 C C . ALA A 1 376 ? 10.444 -2.052 7.860 1.00 78.19 376 ALA A C 1
ATOM 2984 O O . ALA A 1 376 ? 10.835 -2.960 8.596 1.00 78.19 376 ALA A O 1
ATOM 2985 N N . ILE A 1 377 ? 9.825 -0.970 8.333 1.00 82.31 377 ILE A N 1
ATOM 2986 C CA . ILE A 1 377 ? 9.355 -0.880 9.716 1.00 82.31 377 ILE A CA 1
ATOM 2987 C C . ILE A 1 377 ? 7.906 -1.350 9.726 1.00 82.31 377 ILE A C 1
ATOM 2989 O O . ILE A 1 377 ? 7.019 -0.640 9.264 1.00 82.31 377 ILE A O 1
ATOM 2993 N N . GLU A 1 378 ? 7.685 -2.548 10.254 1.00 80.19 378 GLU A N 1
ATOM 2994 C CA . GLU A 1 378 ? 6.359 -3.161 10.304 1.00 80.19 378 GLU A CA 1
ATOM 2995 C C . GLU A 1 378 ? 5.432 -2.474 11.318 1.00 80.19 378 GLU A C 1
ATOM 2997 O O . GLU A 1 378 ? 5.864 -2.021 12.382 1.00 80.19 378 GLU A O 1
ATOM 3002 N N . LEU A 1 379 ? 4.124 -2.475 11.038 1.00 81.06 379 LEU A N 1
ATOM 3003 C CA . LEU A 1 379 ? 3.089 -1.871 11.894 1.00 81.06 379 LEU A CA 1
ATOM 3004 C C . LEU A 1 379 ? 3.126 -2.388 13.346 1.00 81.06 379 LEU A C 1
ATOM 3006 O O . LEU A 1 379 ? 2.880 -1.635 14.293 1.00 81.06 379 LEU A O 1
ATOM 3010 N N . VAL A 1 380 ? 3.492 -3.660 13.526 1.00 81.94 380 VAL A N 1
ATOM 3011 C CA . VAL A 1 380 ? 3.617 -4.330 14.832 1.00 81.94 380 VAL A CA 1
ATOM 3012 C C . VAL A 1 380 ? 4.560 -3.573 15.774 1.00 81.94 380 VAL A C 1
ATOM 3014 O O . VAL A 1 380 ? 4.319 -3.529 16.981 1.00 81.94 380 VAL A O 1
ATOM 3017 N N . PHE A 1 381 ? 5.600 -2.921 15.243 1.00 85.94 381 PHE A N 1
ATOM 3018 C CA . PHE A 1 381 ? 6.512 -2.099 16.038 1.00 85.94 381 PHE A CA 1
ATOM 3019 C C . PHE A 1 381 ? 5.781 -0.927 16.708 1.00 85.94 381 PHE A C 1
ATOM 3021 O O . PHE A 1 381 ? 5.883 -0.732 17.921 1.00 85.94 381 PHE A O 1
ATOM 3028 N N . PHE A 1 382 ? 4.983 -0.179 15.940 1.00 89.56 382 PHE A N 1
ATOM 3029 C CA . PHE A 1 382 ? 4.204 0.947 16.459 1.00 89.56 382 PHE A CA 1
ATOM 3030 C C . PHE A 1 382 ? 3.095 0.489 17.407 1.00 89.56 382 PHE A C 1
ATOM 3032 O O . PHE A 1 382 ? 2.833 1.151 18.409 1.00 89.56 382 PHE A O 1
ATOM 3039 N N . GLN A 1 383 ? 2.494 -0.672 17.147 1.00 88.06 383 GLN A N 1
ATOM 3040 C CA . GLN A 1 383 ? 1.518 -1.291 18.044 1.00 88.06 383 GLN A CA 1
ATOM 3041 C C . GLN A 1 383 ? 2.123 -1.657 19.404 1.00 88.06 383 GLN A C 1
ATOM 3043 O O . GLN A 1 383 ? 1.555 -1.343 20.449 1.00 88.06 383 GLN A O 1
ATOM 3048 N N . LEU A 1 384 ? 3.322 -2.239 19.425 1.00 88.19 384 LEU A N 1
ATOM 3049 C CA . LEU A 1 384 ? 4.021 -2.537 20.675 1.00 88.19 384 LEU A CA 1
ATOM 3050 C C . LEU A 1 384 ? 4.411 -1.271 21.450 1.00 88.19 384 LEU A C 1
ATOM 3052 O O . LEU A 1 384 ? 4.307 -1.268 22.675 1.00 88.19 384 LEU A O 1
ATOM 3056 N N . LEU A 1 385 ? 4.816 -0.195 20.765 1.00 90.50 385 LEU A N 1
ATOM 3057 C CA . LEU A 1 385 ? 5.170 1.082 21.400 1.00 90.50 385 LEU A CA 1
ATOM 3058 C C . LEU A 1 385 ? 3.958 1.877 21.903 1.00 90.50 385 LEU A C 1
ATOM 3060 O O . LEU A 1 385 ? 4.050 2.562 22.927 1.00 90.50 385 LEU A O 1
ATOM 3064 N N . ALA A 1 386 ? 2.813 1.774 21.224 1.00 92.31 386 ALA A N 1
ATOM 3065 C CA . ALA A 1 386 ? 1.596 2.490 21.591 1.00 92.31 386 ALA A CA 1
ATOM 3066 C C . ALA A 1 386 ? 1.082 2.094 22.985 1.00 92.31 386 ALA A C 1
ATOM 3068 O O . ALA A 1 386 ? 0.583 2.946 23.722 1.00 92.31 386 ALA A O 1
ATOM 3069 N N . LEU A 1 387 ? 1.239 0.827 23.384 1.00 90.31 387 LEU A N 1
ATOM 3070 C CA . LEU A 1 387 ? 0.771 0.323 24.677 1.00 90.31 387 LEU A CA 1
ATOM 3071 C C . LEU A 1 387 ? 1.468 0.972 25.897 1.00 90.31 387 LEU A C 1
ATOM 3073 O O . LEU A 1 387 ? 0.760 1.531 26.745 1.00 90.31 387 LEU A O 1
ATOM 3077 N N . PRO A 1 388 ? 2.810 0.923 26.051 1.00 92.25 388 PRO A N 1
ATOM 3078 C CA . PRO A 1 388 ? 3.491 1.571 27.167 1.00 92.25 388 PRO A CA 1
ATOM 3079 C C . PRO A 1 388 ? 3.349 3.096 27.111 1.00 92.25 388 PRO A C 1
ATOM 3081 O O . PRO A 1 388 ? 3.101 3.705 28.151 1.00 92.25 388 PRO A O 1
ATOM 3084 N N . ALA A 1 389 ? 3.415 3.711 25.923 1.00 92.94 389 ALA A N 1
ATOM 3085 C CA . ALA A 1 389 ? 3.231 5.155 25.764 1.00 92.94 389 ALA A CA 1
ATOM 3086 C C . ALA A 1 389 ? 1.822 5.607 26.192 1.00 92.94 389 ALA A C 1
ATOM 3088 O O . ALA A 1 389 ? 1.672 6.568 26.951 1.00 92.94 389 ALA A O 1
ATOM 3089 N N . GLY A 1 390 ? 0.786 4.873 25.775 1.00 91.81 390 GLY A N 1
ATOM 3090 C CA . GLY A 1 390 ? -0.605 5.133 26.135 1.00 91.81 390 GLY A CA 1
ATOM 3091 C C . GLY A 1 390 ? -0.866 4.979 27.632 1.00 91.81 390 GLY A C 1
ATOM 3092 O O . GLY A 1 390 ? -1.513 5.836 28.238 1.00 91.81 390 GLY A O 1
ATOM 3093 N N . ARG A 1 391 ? -0.312 3.933 28.262 1.00 91.75 391 ARG A N 1
ATOM 3094 C CA . ARG A 1 391 ? -0.400 3.731 29.720 1.00 91.75 391 ARG A CA 1
ATOM 3095 C C . ARG A 1 391 ? 0.339 4.811 30.503 1.00 91.75 391 ARG A C 1
ATOM 3097 O O . ARG A 1 391 ? -0.196 5.292 31.499 1.00 91.75 391 ARG A O 1
ATOM 3104 N N . LEU A 1 392 ? 1.519 5.221 30.040 1.00 92.12 392 LEU A N 1
ATOM 3105 C CA . LEU A 1 392 ? 2.288 6.297 30.658 1.00 92.12 392 LEU A CA 1
ATOM 3106 C C . LEU A 1 392 ? 1.513 7.616 30.601 1.00 92.12 392 LEU A C 1
ATOM 3108 O O . LEU A 1 392 ? 1.318 8.246 31.635 1.00 92.12 392 LEU A O 1
ATOM 3112 N N . MET A 1 393 ? 0.974 7.990 29.438 1.00 90.25 393 MET A N 1
ATOM 3113 C CA . MET A 1 393 ? 0.130 9.183 29.308 1.00 90.25 393 MET A CA 1
ATOM 3114 C C . MET A 1 393 ? -1.159 9.097 30.131 1.00 90.25 393 MET A C 1
ATOM 3116 O O . MET A 1 393 ? -1.609 10.101 30.679 1.00 90.25 393 MET A O 1
ATOM 3120 N N . ALA A 1 394 ? -1.768 7.916 30.250 1.00 89.62 394 ALA A N 1
ATOM 3121 C CA . ALA A 1 394 ? -2.932 7.723 31.112 1.00 89.62 394 ALA A CA 1
ATOM 3122 C C . ALA A 1 394 ? -2.598 7.870 32.609 1.00 89.62 394 ALA A C 1
ATOM 3124 O O . ALA A 1 394 ? -3.472 8.270 33.379 1.00 89.62 394 ALA A O 1
ATOM 3125 N N . ALA A 1 395 ? -1.361 7.578 33.018 1.00 88.88 395 ALA A N 1
ATOM 3126 C CA . ALA A 1 395 ? -0.896 7.757 34.391 1.00 88.88 395 ALA A CA 1
ATOM 3127 C C . ALA A 1 395 ? -0.476 9.207 34.699 1.00 88.88 395 ALA A C 1
ATOM 3129 O O . ALA A 1 395 ? -0.681 9.667 35.819 1.00 88.88 395 ALA A O 1
ATOM 3130 N N . THR A 1 396 ? 0.084 9.931 33.724 1.00 88.88 396 THR A N 1
ATOM 3131 C CA . THR A 1 396 ? 0.657 11.272 33.939 1.00 88.88 396 THR A CA 1
ATOM 3132 C C . THR A 1 396 ? -0.303 12.426 33.642 1.00 88.88 396 THR A C 1
ATOM 3134 O O . THR A 1 396 ? -0.200 13.476 34.276 1.00 88.88 396 THR A O 1
ATOM 3137 N N . LEU A 1 397 ? -1.241 12.277 32.697 1.00 88.75 397 LEU A N 1
ATOM 3138 C CA . LEU A 1 397 ? -2.099 13.387 32.267 1.00 88.75 397 LEU A CA 1
ATOM 3139 C C . LEU A 1 397 ? -3.215 13.713 33.278 1.00 88.75 397 LEU A C 1
ATOM 3141 O O . LEU A 1 397 ? -3.851 12.805 33.829 1.00 88.75 397 LEU A O 1
ATOM 3145 N N . PRO A 1 398 ? -3.539 15.007 33.471 1.00 85.94 398 PRO A N 1
ATOM 3146 C CA . PRO A 1 398 ? -4.574 15.431 34.403 1.00 85.94 398 PRO A CA 1
ATOM 3147 C C . PRO A 1 398 ? -5.979 15.083 33.893 1.00 85.94 398 PRO A C 1
ATOM 3149 O O . PRO A 1 398 ? -6.312 15.287 32.728 1.00 85.94 398 PRO A O 1
ATOM 3152 N N . LYS A 1 399 ? -6.852 14.644 34.807 1.00 83.38 399 LYS A N 1
ATOM 3153 C CA . LYS A 1 399 ? -8.271 14.331 34.535 1.00 83.38 399 LYS A CA 1
ATOM 3154 C C . LYS A 1 399 ? -9.192 15.564 34.532 1.00 83.38 399 LYS A C 1
ATOM 3156 O O . LYS A 1 399 ? -10.412 15.423 34.529 1.00 83.38 399 LYS A O 1
ATOM 3161 N N . ARG A 1 400 ? -8.628 16.776 34.615 1.00 79.25 400 ARG A N 1
ATOM 3162 C CA . ARG A 1 400 ? -9.404 18.021 34.740 1.00 79.25 400 ARG A CA 1
ATOM 3163 C C . ARG A 1 400 ? -10.163 18.307 33.441 1.00 79.25 400 ARG A C 1
ATOM 3165 O O . ARG A 1 400 ? -9.596 18.214 32.356 1.00 79.25 400 ARG A O 1
ATOM 3172 N N . LEU A 1 401 ? -11.430 18.697 33.575 1.00 80.19 401 LEU A N 1
ATOM 3173 C CA . LEU A 1 401 ? -12.258 19.159 32.463 1.00 80.19 401 LEU A CA 1
ATOM 3174 C C . LEU A 1 401 ? -11.863 20.594 32.106 1.00 80.19 401 LEU A C 1
ATOM 3176 O O . LEU A 1 401 ? -12.087 21.518 32.887 1.00 80.19 401 LEU A O 1
ATOM 3180 N N . ILE A 1 402 ? -11.277 20.769 30.927 1.00 80.50 402 ILE A N 1
ATOM 3181 C CA . ILE A 1 402 ? -10.919 22.070 30.371 1.00 80.50 402 ILE A CA 1
ATOM 3182 C C . ILE A 1 402 ? -12.108 22.557 29.541 1.00 80.50 402 ILE A C 1
ATOM 3184 O O . ILE A 1 402 ? -12.600 21.853 28.655 1.00 80.50 402 ILE A O 1
ATOM 3188 N N . LYS A 1 403 ? -12.598 23.760 29.849 1.00 78.25 403 LYS A N 1
ATOM 3189 C CA . LYS A 1 403 ? -13.634 24.437 29.063 1.00 78.25 403 LYS A CA 1
ATOM 3190 C C . LYS A 1 403 ? -12.940 25.305 28.019 1.00 78.25 403 LYS A C 1
ATOM 3192 O O . LYS A 1 403 ? -12.115 26.141 28.381 1.00 78.25 403 LYS A O 1
ATOM 3197 N N . VAL A 1 404 ? -13.244 25.091 26.743 1.00 78.12 404 VAL A N 1
ATOM 3198 C CA . VAL A 1 404 ? -12.652 25.887 25.662 1.00 78.12 404 VAL A CA 1
ATOM 3199 C C . VAL A 1 404 ? -13.214 27.315 25.747 1.00 78.12 404 VAL A C 1
ATOM 3201 O O . VAL A 1 404 ? -14.439 27.471 25.811 1.00 78.12 404 VAL A O 1
ATOM 3204 N N . PRO A 1 405 ? -12.368 28.365 25.773 1.00 70.19 405 PRO A N 1
ATOM 3205 C CA . PRO A 1 405 ? -12.842 29.747 25.784 1.00 70.19 405 PRO A CA 1
ATOM 3206 C C . PRO A 1 405 ? -13.772 30.000 24.589 1.00 70.19 405 PRO A C 1
ATOM 3208 O O . PRO A 1 405 ? -13.496 29.542 23.484 1.00 70.19 405 PRO A O 1
ATOM 3211 N N . CYS A 1 406 ? -14.889 30.695 24.813 1.00 71.00 406 CYS A N 1
ATOM 3212 C CA . CYS A 1 406 ? -15.896 31.032 23.792 1.00 71.00 406 CYS A CA 1
ATOM 3213 C C . CYS A 1 406 ? -16.709 29.869 23.183 1.00 71.00 406 CYS A C 1
ATOM 3215 O O . C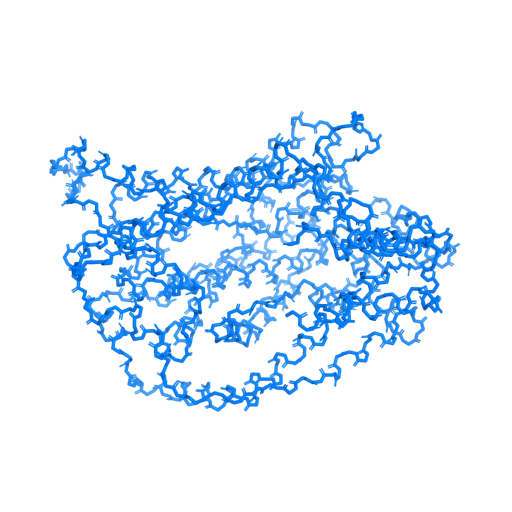YS A 1 406 ? -17.481 30.108 22.259 1.00 71.00 406 CYS A O 1
ATOM 3217 N N . THR A 1 407 ? -16.631 28.639 23.709 1.00 77.19 407 THR A N 1
ATOM 3218 C CA . THR A 1 407 ? -17.545 27.551 23.299 1.00 77.19 407 THR A CA 1
ATOM 3219 C C . THR A 1 407 ? -18.149 26.814 24.502 1.00 77.19 407 THR A C 1
ATOM 3221 O O . THR A 1 407 ? -17.659 26.884 25.631 1.00 77.19 407 THR A O 1
ATOM 3224 N N . SER A 1 408 ? -19.257 26.095 24.285 1.00 74.31 408 SER A N 1
ATOM 3225 C CA . SER A 1 408 ? -19.866 25.208 25.292 1.00 74.31 408 SER A CA 1
ATOM 3226 C C . SER A 1 408 ? -19.103 23.887 25.467 1.00 74.31 408 SER A C 1
ATOM 3228 O O . SER A 1 408 ? -19.481 23.057 26.297 1.00 74.31 408 SER A O 1
ATOM 3230 N N . TRP A 1 409 ? -18.019 23.692 24.711 1.00 75.81 409 TRP A N 1
ATOM 3231 C CA . TRP A 1 409 ? -17.288 22.439 24.631 1.00 75.81 409 TRP A CA 1
ATOM 3232 C C . TRP A 1 409 ? -16.375 22.242 25.849 1.00 75.81 409 TRP A C 1
ATOM 3234 O O . TRP A 1 409 ? -15.580 23.110 26.221 1.00 75.81 409 TRP A O 1
ATOM 3244 N N . LYS A 1 410 ? -16.511 21.080 26.492 1.00 76.56 410 LYS A N 1
ATOM 3245 C CA . LYS A 1 410 ? -15.701 20.646 27.635 1.00 76.56 410 LYS A CA 1
ATOM 3246 C C . LYS A 1 410 ? -14.963 19.380 27.225 1.00 76.56 410 LYS A C 1
ATOM 3248 O O . LYS A 1 410 ? -15.611 18.424 26.807 1.00 76.56 410 LYS A O 1
ATOM 3253 N N . PHE A 1 411 ? -13.642 19.351 27.371 1.00 78.56 411 PHE A N 1
ATOM 3254 C CA . PHE A 1 411 ? -12.850 18.151 27.098 1.00 78.56 411 PHE A CA 1
ATOM 3255 C C . PHE A 1 411 ? -11.899 17.846 28.258 1.00 78.56 411 PHE A C 1
ATOM 3257 O O . PHE A 1 411 ? -11.464 18.743 28.976 1.00 78.56 411 PHE A O 1
ATOM 3264 N N . SER A 1 412 ? -11.603 16.564 28.469 1.00 81.69 412 SER A N 1
ATOM 3265 C CA . SER A 1 412 ? -10.590 16.111 29.427 1.00 81.69 412 SER A CA 1
ATOM 3266 C C . SER A 1 412 ? -9.368 15.613 28.665 1.00 81.69 412 SER A C 1
ATOM 3268 O O . SER A 1 412 ? -9.508 14.890 27.677 1.00 81.69 412 SER A O 1
ATOM 3270 N N . LEU A 1 413 ? -8.170 15.959 29.143 1.00 79.94 413 LEU A N 1
ATOM 3271 C CA . LEU A 1 413 ? -6.910 15.417 28.618 1.00 79.94 413 LEU A CA 1
ATOM 3272 C C . LEU A 1 413 ? -6.732 13.931 28.969 1.00 79.94 413 LEU A C 1
ATOM 3274 O O . LEU A 1 413 ? -6.012 13.212 28.280 1.00 79.94 413 LEU A O 1
ATOM 3278 N N . ASN A 1 414 ? -7.410 13.463 30.020 1.00 86.56 414 ASN A N 1
ATOM 3279 C CA . ASN A 1 414 ? -7.383 12.079 30.473 1.00 86.56 414 ASN A CA 1
ATOM 3280 C C . ASN A 1 414 ? -8.810 11.606 30.814 1.00 86.56 414 ASN A C 1
ATOM 3282 O O . ASN A 1 414 ? -9.230 11.697 31.973 1.00 86.56 414 ASN A O 1
ATOM 3286 N N . PRO A 1 415 ? -9.586 11.144 29.814 1.00 82.69 415 PRO A N 1
ATOM 3287 C CA . PRO A 1 415 ? -10.978 10.738 30.013 1.00 82.69 415 PRO A CA 1
ATOM 3288 C C . PRO A 1 415 ? -11.126 9.394 30.744 1.00 82.69 415 PRO A C 1
ATOM 3290 O O . PRO A 1 415 ? -12.191 9.106 31.276 1.00 82.69 415 PRO A O 1
ATOM 3293 N N . GLY A 1 416 ? -10.076 8.573 30.796 1.00 85.94 416 GLY A N 1
ATOM 3294 C CA . GLY A 1 416 ? -10.127 7.241 31.393 1.00 85.94 416 GLY A CA 1
ATOM 3295 C C . GLY A 1 416 ? -8.826 6.457 31.201 1.00 85.94 416 GLY A C 1
ATOM 3296 O O . GLY A 1 416 ? -7.878 6.983 30.607 1.00 85.94 416 GLY A O 1
ATOM 3297 N N . PRO A 1 417 ? -8.760 5.208 31.697 1.00 88.75 417 PRO A N 1
ATOM 3298 C CA . PRO A 1 417 ? -7.617 4.330 31.465 1.00 88.75 417 PRO A CA 1
ATOM 3299 C C . PRO A 1 417 ? -7.437 4.040 29.969 1.00 88.75 417 PRO A C 1
ATOM 3301 O O . PRO A 1 417 ? -8.406 4.039 29.208 1.00 88.75 417 PRO A O 1
ATOM 3304 N N . PHE A 1 418 ? -6.191 3.779 29.565 1.00 91.00 418 PHE A N 1
ATOM 3305 C CA . PHE A 1 418 ? -5.875 3.394 28.191 1.00 91.00 418 PHE A CA 1
ATOM 3306 C C . PHE A 1 418 ? -6.574 2.080 27.829 1.00 91.00 418 PHE A C 1
ATOM 3308 O O . PHE A 1 418 ? -6.472 1.101 28.573 1.00 91.00 418 PHE A O 1
ATOM 3315 N N . ASN A 1 419 ? -7.282 2.072 26.703 1.00 92.06 419 ASN A N 1
ATOM 3316 C CA . ASN A 1 419 ? -8.107 0.947 26.270 1.00 92.06 419 ASN A CA 1
ATOM 3317 C C . ASN A 1 419 ? -7.804 0.517 24.825 1.00 92.06 419 ASN A C 1
ATOM 3319 O O . ASN A 1 419 ? -7.088 1.193 24.086 1.00 92.06 419 ASN A O 1
ATOM 3323 N N . ILE A 1 420 ? -8.389 -0.613 24.415 1.00 91.31 420 ILE A N 1
ATOM 3324 C CA . ILE A 1 420 ? -8.178 -1.208 23.089 1.00 91.31 420 ILE A CA 1
ATOM 3325 C C . ILE A 1 420 ? -8.622 -0.294 21.933 1.00 91.31 420 ILE A C 1
ATOM 3327 O O . ILE A 1 420 ? -7.975 -0.296 20.893 1.00 91.31 420 ILE A O 1
ATOM 3331 N N . LYS A 1 421 ? -9.665 0.533 22.108 1.00 92.94 421 LYS A N 1
ATOM 3332 C CA . LYS A 1 421 ? -10.170 1.438 21.058 1.00 92.94 421 LYS A CA 1
ATOM 3333 C C . LYS A 1 421 ? -9.190 2.577 20.790 1.00 92.94 421 LYS A C 1
ATOM 3335 O O . LYS A 1 421 ? -8.923 2.881 19.633 1.00 92.94 421 LYS A O 1
ATOM 3340 N N . GLU A 1 422 ? -8.613 3.164 21.842 1.00 93.44 422 GLU A N 1
ATOM 3341 C CA . GLU A 1 422 ? -7.529 4.149 21.701 1.00 93.44 422 GLU A CA 1
ATOM 3342 C C . GLU A 1 422 ? -6.297 3.528 21.033 1.00 93.44 422 GLU A C 1
ATOM 3344 O O . GLU A 1 422 ? -5.705 4.137 20.145 1.00 93.44 422 GLU A O 1
ATOM 3349 N N . HIS A 1 423 ? -5.936 2.304 21.432 1.00 94.12 423 HIS A N 1
ATOM 3350 C CA . HIS A 1 423 ? -4.792 1.581 20.880 1.00 94.12 423 HIS A CA 1
ATOM 3351 C C . HIS A 1 423 ? -4.939 1.358 19.368 1.00 94.12 423 HIS A C 1
ATOM 3353 O O . HIS A 1 423 ? -4.042 1.728 18.617 1.00 94.12 423 HIS A O 1
ATOM 3359 N N . VAL A 1 424 ? -6.085 0.837 18.919 1.00 93.50 424 VAL A N 1
ATOM 3360 C CA . VAL A 1 424 ? -6.367 0.597 17.493 1.00 93.50 424 VAL A CA 1
ATOM 3361 C C . VAL A 1 424 ? -6.329 1.892 16.681 1.00 93.50 424 VAL A C 1
ATOM 3363 O O . VAL A 1 424 ? -5.808 1.904 15.571 1.00 93.50 424 VAL A O 1
ATOM 3366 N N . LEU A 1 425 ? -6.857 3.001 17.207 1.00 93.62 425 LEU A N 1
ATOM 3367 C CA . LEU A 1 425 ? -6.836 4.273 16.478 1.00 93.62 425 LEU A CA 1
ATOM 3368 C C . LEU A 1 425 ? -5.410 4.823 16.315 1.00 93.62 425 LEU A C 1
ATOM 3370 O O . LEU A 1 425 ? -5.080 5.326 15.245 1.00 93.62 425 LEU A O 1
ATOM 3374 N N . ILE A 1 426 ? -4.555 4.692 17.336 1.00 94.12 426 ILE A N 1
ATOM 3375 C CA . ILE A 1 426 ? -3.146 5.121 17.273 1.00 94.12 426 ILE A CA 1
ATOM 3376 C C . ILE A 1 426 ? -2.388 4.364 16.181 1.00 94.12 426 ILE A C 1
ATOM 3378 O O . ILE A 1 426 ? -1.674 4.968 15.384 1.00 94.12 426 ILE A O 1
ATOM 3382 N N . THR A 1 427 ? -2.534 3.044 16.142 1.00 91.31 427 THR A N 1
ATOM 3383 C CA . THR A 1 427 ? -1.836 2.187 15.176 1.00 91.31 427 THR A CA 1
ATOM 3384 C C . THR A 1 427 ? -2.379 2.353 13.767 1.00 91.31 427 THR A C 1
ATOM 3386 O O . THR A 1 427 ? -1.595 2.411 12.827 1.00 91.31 427 THR A O 1
ATOM 3389 N N . THR A 1 428 ? -3.692 2.536 13.618 1.00 91.19 428 THR A N 1
ATOM 3390 C CA . THR A 1 428 ? -4.310 2.869 12.326 1.00 91.19 428 THR A CA 1
ATOM 3391 C C . THR A 1 428 ? -3.711 4.156 11.744 1.00 91.19 428 THR A C 1
ATOM 3393 O O . THR A 1 428 ? -3.405 4.215 10.560 1.00 91.19 428 THR A O 1
ATOM 3396 N N . MET A 1 429 ? -3.453 5.176 12.576 1.00 91.69 429 MET A N 1
ATOM 3397 C CA . MET A 1 429 ? -2.749 6.390 12.132 1.00 91.69 429 MET A CA 1
ATOM 3398 C C . MET A 1 429 ? -1.281 6.118 11.757 1.00 91.69 429 MET A C 1
ATOM 3400 O O . MET A 1 429 ? -0.755 6.759 10.851 1.00 91.69 429 MET A O 1
ATOM 3404 N N . ALA A 1 430 ? -0.616 5.187 12.449 1.00 89.00 430 ALA A N 1
ATOM 3405 C CA . ALA A 1 430 ? 0.798 4.854 12.254 1.00 89.00 430 ALA A CA 1
ATOM 3406 C C . ALA A 1 430 ? 1.088 3.977 11.024 1.00 89.00 430 ALA A C 1
ATOM 3408 O O . ALA A 1 430 ? 2.210 4.011 10.518 1.00 89.00 430 ALA A O 1
ATOM 3409 N N . LYS A 1 431 ? 0.095 3.220 10.535 1.00 82.38 431 LYS A N 1
ATOM 3410 C CA . LYS A 1 431 ? 0.191 2.390 9.316 1.00 82.38 431 LYS A CA 1
ATOM 3411 C C . LYS A 1 431 ? 0.661 3.199 8.105 1.00 82.38 431 LYS A C 1
ATOM 3413 O O . LYS A 1 431 ? 1.361 2.671 7.250 1.00 82.38 431 LYS A O 1
ATOM 3418 N N . GLY A 1 432 ? 0.365 4.498 8.112 1.00 66.25 432 GLY A N 1
ATOM 3419 C CA . GLY A 1 432 ? 0.861 5.447 7.135 1.00 66.25 432 GLY A CA 1
ATOM 3420 C C . GLY A 1 432 ? 0.311 5.205 5.732 1.00 66.25 432 GLY A C 1
ATOM 3421 O O . GLY A 1 432 ? -0.622 4.431 5.532 1.00 66.25 432 GLY A O 1
ATOM 3422 N N . SER A 1 433 ? 0.883 5.909 4.762 1.00 63.81 433 SER A N 1
ATOM 3423 C CA . SER A 1 433 ? 0.604 5.752 3.336 1.00 63.81 433 SER A CA 1
ATOM 3424 C C . SER A 1 433 ? 1.951 5.612 2.624 1.00 63.81 433 SER A C 1
ATOM 3426 O O . SER A 1 433 ? 2.872 6.379 2.909 1.00 63.81 433 SER A O 1
ATOM 3428 N N . TYR A 1 434 ? 2.081 4.591 1.775 1.00 58.72 434 TYR A N 1
ATOM 3429 C CA . TYR A 1 434 ? 3.280 4.300 0.984 1.00 58.72 434 TYR A CA 1
ATOM 3430 C C . TYR A 1 434 ? 2.877 4.281 -0.490 1.00 58.72 434 TYR A C 1
ATOM 3432 O O . TYR A 1 434 ? 2.676 3.225 -1.088 1.00 58.72 434 TYR A O 1
ATOM 3440 N N . GLY A 1 435 ? 2.667 5.470 -1.050 1.00 58.75 435 GLY A N 1
ATOM 3441 C CA . GLY A 1 435 ? 2.111 5.620 -2.390 1.00 58.75 435 GLY A CA 1
ATOM 3442 C C . GLY A 1 435 ? 3.166 5.500 -3.489 1.00 58.75 435 GLY A C 1
ATOM 3443 O O . GLY A 1 435 ? 4.229 6.120 -3.428 1.00 58.75 435 GLY A O 1
ATOM 3444 N N . THR A 1 436 ? 2.832 4.800 -4.575 1.00 65.81 436 THR A N 1
ATOM 3445 C CA . THR A 1 436 ? 3.632 4.735 -5.819 1.00 65.81 436 THR A CA 1
ATOM 3446 C C . THR A 1 436 ? 3.844 6.113 -6.468 1.00 65.81 436 THR A C 1
ATOM 3448 O O . THR A 1 436 ? 4.773 6.317 -7.250 1.00 65.81 436 THR A O 1
ATOM 3451 N N . ALA A 1 437 ? 3.036 7.108 -6.093 1.00 74.56 437 ALA A N 1
ATOM 3452 C CA . ALA A 1 437 ? 3.160 8.494 -6.531 1.00 74.56 437 ALA A CA 1
ATOM 3453 C C . ALA A 1 437 ? 4.507 9.147 -6.166 1.00 74.56 437 ALA A C 1
ATOM 3455 O O . ALA A 1 437 ? 5.005 9.990 -6.918 1.00 74.56 437 ALA A O 1
ATOM 3456 N N . SER A 1 438 ? 5.134 8.768 -5.046 1.00 80.56 438 SER A N 1
ATOM 3457 C CA . SER A 1 438 ? 6.432 9.338 -4.666 1.00 80.56 438 SER A CA 1
ATOM 3458 C C . SER A 1 438 ? 7.574 8.846 -5.562 1.00 80.56 438 SER A C 1
ATOM 3460 O O . SER A 1 438 ? 8.547 9.575 -5.773 1.00 80.56 438 SER A O 1
ATOM 3462 N N . ASP A 1 439 ? 7.441 7.664 -6.171 1.00 80.56 439 ASP A N 1
ATOM 3463 C CA . ASP A 1 439 ? 8.405 7.150 -7.147 1.00 80.56 439 ASP A CA 1
ATOM 3464 C C . ASP A 1 439 ? 8.381 7.931 -8.464 1.00 80.56 439 ASP A C 1
ATOM 3466 O O . ASP A 1 439 ? 9.419 8.031 -9.118 1.00 80.56 439 ASP A O 1
ATOM 3470 N N . ILE A 1 440 ? 7.265 8.575 -8.827 1.00 82.62 440 ILE A N 1
ATOM 3471 C CA . ILE A 1 440 ? 7.217 9.503 -9.973 1.00 82.62 440 ILE A CA 1
ATOM 3472 C C . ILE A 1 440 ? 8.144 10.695 -9.721 1.00 82.62 440 ILE A C 1
ATOM 3474 O O . ILE A 1 440 ? 8.905 11.096 -10.603 1.00 82.62 440 ILE A O 1
ATOM 3478 N N . ILE A 1 441 ? 8.141 11.233 -8.497 1.00 85.38 441 ILE A N 1
ATOM 3479 C CA . ILE A 1 441 ? 9.019 12.346 -8.104 1.00 85.38 441 ILE A CA 1
ATOM 3480 C C . ILE A 1 441 ? 10.482 11.916 -8.220 1.00 85.38 441 ILE A C 1
ATOM 3482 O O . ILE A 1 441 ? 11.302 12.650 -8.781 1.00 85.38 441 ILE A O 1
ATOM 3486 N N . VAL A 1 442 ? 10.802 10.717 -7.718 1.00 84.06 442 VAL A N 1
ATOM 3487 C CA . VAL A 1 442 ? 12.150 10.145 -7.809 1.00 84.06 442 VAL A CA 1
ATOM 3488 C C . VAL A 1 442 ? 12.548 9.947 -9.268 1.00 84.06 442 VAL A C 1
ATOM 3490 O O . VAL A 1 442 ? 13.633 10.360 -9.665 1.00 84.06 442 VAL A O 1
ATOM 3493 N N . THR A 1 443 ? 11.655 9.391 -10.084 1.00 79.88 443 THR A N 1
ATOM 3494 C CA . THR A 1 443 ? 11.899 9.105 -11.502 1.00 79.88 443 THR A CA 1
ATOM 3495 C C . THR A 1 443 ? 12.157 10.388 -12.292 1.00 79.88 443 THR A C 1
ATOM 3497 O O . THR A 1 443 ? 13.155 10.498 -13.003 1.00 79.88 443 THR A O 1
ATOM 3500 N N . MET A 1 444 ? 11.332 11.420 -12.101 1.00 81.75 444 MET A N 1
ATOM 3501 C CA . MET A 1 444 ? 11.507 12.707 -12.776 1.00 81.75 444 MET A CA 1
ATOM 3502 C C . MET A 1 444 ? 12.800 13.426 -12.387 1.00 81.75 444 MET A C 1
ATOM 3504 O O . MET A 1 444 ? 13.477 13.967 -13.264 1.00 81.75 444 MET A O 1
ATOM 3508 N N . LYS A 1 445 ? 13.147 13.443 -11.094 1.00 81.69 445 LYS A N 1
ATOM 3509 C CA . LYS A 1 445 ? 14.329 14.168 -10.607 1.00 81.69 445 LYS A CA 1
ATOM 3510 C C . LYS A 1 445 ? 15.634 13.403 -10.821 1.00 81.69 445 LYS A C 1
ATOM 3512 O O . LYS A 1 445 ? 16.608 14.014 -11.255 1.00 81.69 445 LYS A O 1
ATOM 3517 N N . ALA A 1 446 ? 15.661 12.107 -10.514 1.00 78.50 446 ALA A N 1
ATOM 3518 C CA . ALA A 1 446 ? 16.872 11.293 -10.593 1.00 78.50 446 ALA A CA 1
ATOM 3519 C C . ALA A 1 446 ? 17.132 10.764 -12.009 1.00 78.50 446 ALA A C 1
ATOM 3521 O O . ALA A 1 446 ? 18.262 10.818 -12.466 1.00 78.50 446 ALA A O 1
ATOM 3522 N N . PHE A 1 447 ? 16.113 10.296 -12.736 1.00 76.56 447 PHE A N 1
ATOM 3523 C CA . PHE A 1 447 ? 16.333 9.594 -14.009 1.00 76.56 447 PHE A CA 1
ATOM 3524 C C . PHE A 1 447 ? 16.093 10.468 -15.241 1.00 76.56 447 PHE A C 1
ATOM 3526 O O . PHE A 1 447 ? 16.822 10.354 -16.221 1.00 76.56 447 PHE A O 1
ATOM 3533 N N . TYR A 1 448 ? 15.099 11.362 -15.205 1.00 76.25 448 TYR A N 1
ATOM 3534 C CA . TYR A 1 448 ? 14.798 12.251 -16.338 1.00 76.25 448 TYR A CA 1
ATOM 3535 C C . TYR A 1 448 ? 15.385 13.662 -16.208 1.00 76.25 448 TYR A C 1
ATOM 3537 O O . TYR A 1 448 ? 15.271 14.453 -17.146 1.00 76.25 448 TYR A O 1
ATOM 3545 N N . HIS A 1 449 ? 15.999 13.993 -15.067 1.00 78.56 449 HIS A N 1
ATOM 3546 C CA . HIS A 1 449 ? 16.600 15.302 -14.778 1.00 78.56 449 HIS A CA 1
ATOM 3547 C C . HIS A 1 449 ? 15.669 16.494 -15.064 1.00 78.56 449 HIS A C 1
ATOM 3549 O O . HIS A 1 449 ? 16.098 17.548 -15.542 1.00 78.56 449 HIS A O 1
ATOM 3555 N N . ARG A 1 450 ? 14.368 16.339 -14.779 1.00 79.00 450 ARG A N 1
ATOM 3556 C CA . ARG A 1 450 ? 13.363 17.388 -14.986 1.00 79.00 450 ARG A CA 1
ATOM 3557 C C . ARG A 1 450 ? 12.950 18.057 -13.680 1.00 79.00 450 ARG A C 1
ATOM 3559 O O . ARG A 1 450 ? 12.710 17.369 -12.686 1.00 79.00 450 ARG A O 1
ATOM 3566 N N . PRO A 1 451 ? 12.802 19.396 -13.672 1.00 80.19 451 PRO A N 1
ATOM 3567 C CA . PRO A 1 451 ? 12.205 20.080 -12.539 1.00 80.19 451 PRO A CA 1
ATOM 3568 C C . PRO A 1 451 ? 10.707 19.753 -12.481 1.00 80.19 451 PRO A C 1
ATOM 3570 O O . PRO A 1 451 ? 9.985 19.932 -13.460 1.00 80.19 451 PRO A O 1
ATOM 3573 N N . LEU A 1 452 ? 10.248 19.292 -11.320 1.00 84.06 452 LEU A N 1
ATOM 3574 C CA . LEU A 1 452 ? 8.834 19.081 -11.011 1.00 84.06 452 LEU A CA 1
ATOM 3575 C C . LEU A 1 452 ? 8.392 20.151 -10.010 1.00 84.06 452 LEU A C 1
ATOM 3577 O O . LEU A 1 452 ? 9.107 20.417 -9.038 1.00 84.06 452 LEU A O 1
ATOM 3581 N N . ASN A 1 453 ? 7.231 20.769 -10.240 1.00 89.56 453 ASN A N 1
ATOM 3582 C CA . ASN A 1 453 ? 6.700 21.759 -9.308 1.00 89.56 453 ASN A CA 1
ATOM 3583 C C . ASN A 1 453 ? 6.392 21.080 -7.950 1.00 89.56 453 ASN A C 1
ATOM 3585 O O . ASN A 1 453 ? 5.668 20.082 -7.941 1.00 89.56 453 ASN A O 1
ATOM 3589 N N . PRO A 1 454 ? 6.901 21.594 -6.810 1.00 89.69 454 PRO A N 1
ATOM 3590 C CA . PRO A 1 454 ? 6.659 20.996 -5.494 1.00 89.69 454 PRO A CA 1
ATOM 3591 C C . PRO A 1 454 ? 5.170 20.811 -5.176 1.00 89.69 454 PRO A C 1
ATOM 3593 O O . PRO A 1 454 ? 4.782 19.800 -4.598 1.00 89.69 454 PRO A O 1
ATOM 3596 N N . TRP A 1 455 ? 4.325 21.756 -5.599 1.00 90.50 455 TRP A N 1
ATOM 3597 C CA . TRP A 1 455 ? 2.881 21.685 -5.381 1.00 90.50 455 TRP A CA 1
ATOM 3598 C C . TRP A 1 455 ? 2.213 20.623 -6.249 1.00 90.50 455 TRP A C 1
ATOM 3600 O O . TRP A 1 455 ? 1.333 19.920 -5.765 1.00 90.50 455 TRP A O 1
ATOM 3610 N N . ALA A 1 456 ? 2.659 20.457 -7.497 1.00 90.62 456 ALA A N 1
ATOM 3611 C CA . ALA A 1 456 ? 2.175 19.383 -8.362 1.00 90.62 456 ALA A CA 1
ATOM 3612 C C . ALA A 1 456 ? 2.532 18.009 -7.782 1.00 90.62 456 ALA A C 1
ATOM 3614 O O . ALA A 1 456 ? 1.697 17.114 -7.762 1.00 90.62 456 ALA A O 1
ATOM 3615 N N . ALA A 1 457 ? 3.748 17.868 -7.251 1.00 90.50 457 ALA A N 1
ATOM 3616 C CA . ALA A 1 457 ? 4.223 16.648 -6.608 1.00 90.50 457 ALA A CA 1
ATOM 3617 C C . ALA A 1 457 ? 3.419 16.293 -5.344 1.00 90.50 457 ALA A C 1
ATOM 3619 O O . ALA A 1 457 ? 2.978 15.157 -5.191 1.00 90.50 457 ALA A O 1
ATOM 3620 N N . LEU A 1 458 ? 3.186 17.270 -4.460 1.00 92.12 458 LEU A N 1
ATOM 3621 C CA . LEU A 1 458 ? 2.398 17.063 -3.244 1.00 92.12 458 LEU A CA 1
ATOM 3622 C C . LEU A 1 458 ? 0.931 16.741 -3.564 1.00 92.12 458 LEU A C 1
ATOM 3624 O O . LEU A 1 458 ? 0.357 15.831 -2.971 1.00 92.12 458 LEU A O 1
ATOM 3628 N N . LEU A 1 459 ? 0.325 17.461 -4.515 1.00 92.94 459 LEU A N 1
ATOM 3629 C CA . LEU A 1 459 ? -1.050 17.204 -4.943 1.00 92.94 459 LEU A CA 1
ATOM 3630 C C . LEU A 1 459 ? -1.186 15.855 -5.657 1.00 92.94 459 LEU A C 1
ATOM 3632 O O . LEU A 1 459 ? -2.201 15.189 -5.477 1.00 92.94 459 LEU A O 1
ATOM 3636 N N . LEU A 1 460 ? -0.182 15.422 -6.423 1.00 91.75 460 LEU A N 1
ATOM 3637 C CA . LEU A 1 460 ? -0.151 14.087 -7.018 1.00 91.75 460 LEU A CA 1
ATOM 3638 C C . LEU A 1 460 ? -0.243 13.017 -5.926 1.00 91.75 460 LEU A C 1
ATOM 3640 O O . LEU A 1 460 ? -1.182 12.233 -5.946 1.00 91.75 460 LEU A O 1
ATOM 3644 N N . MET A 1 461 ? 0.654 13.061 -4.933 1.00 91.12 461 MET A N 1
ATOM 3645 C CA . MET A 1 461 ? 0.652 12.111 -3.811 1.00 91.12 461 MET A CA 1
ATOM 3646 C C . MET A 1 461 ? -0.649 12.162 -3.000 1.00 91.12 461 MET A C 1
ATOM 3648 O O . MET A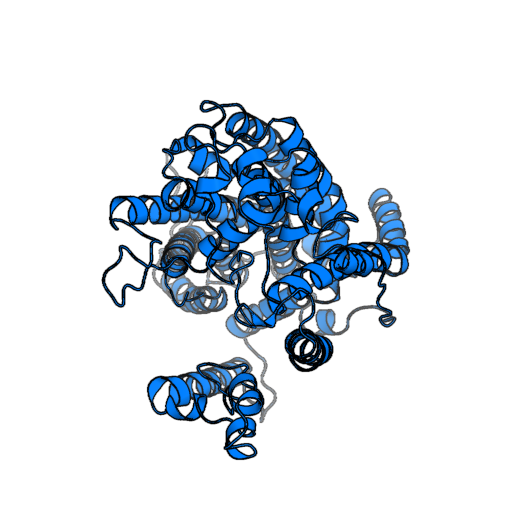 1 461 ? -1.195 11.129 -2.627 1.00 91.12 461 MET A O 1
ATOM 3652 N N . LEU A 1 462 ? -1.178 13.362 -2.739 1.00 92.38 462 LEU A N 1
ATOM 3653 C CA . LEU A 1 462 ? -2.424 13.517 -1.993 1.00 92.38 462 LEU A CA 1
ATOM 3654 C C . LEU A 1 462 ? -3.624 12.950 -2.762 1.00 92.38 462 LEU A C 1
ATOM 3656 O O . LEU A 1 462 ? -4.458 12.253 -2.192 1.00 92.38 462 LEU A O 1
ATOM 3660 N N . THR A 1 463 ? -3.733 13.252 -4.055 1.00 93.56 463 THR A N 1
ATOM 3661 C CA . THR A 1 463 ? -4.898 12.853 -4.855 1.00 93.56 463 THR A CA 1
ATOM 3662 C C . THR A 1 463 ? -4.942 11.353 -5.113 1.00 93.56 463 THR A C 1
ATOM 3664 O O . THR A 1 463 ? -6.023 10.779 -5.007 1.00 93.56 463 THR A O 1
ATOM 3667 N N . THR A 1 464 ? -3.805 10.703 -5.380 1.00 90.69 464 THR A N 1
ATOM 3668 C CA . THR A 1 464 ? -3.744 9.249 -5.613 1.00 90.69 464 THR A CA 1
ATOM 3669 C C . THR A 1 464 ? -4.250 8.442 -4.417 1.00 90.69 464 THR A C 1
ATOM 3671 O O . THR A 1 464 ? -4.954 7.450 -4.599 1.00 90.69 464 THR A O 1
ATOM 3674 N N . GLU A 1 465 ? -3.957 8.905 -3.200 1.00 89.00 465 GLU A N 1
ATOM 3675 C CA . GLU A 1 465 ? -4.343 8.238 -1.952 1.00 89.00 465 GLU A CA 1
ATOM 3676 C C . GLU A 1 465 ? -5.795 8.533 -1.560 1.00 89.00 465 GLU A C 1
ATOM 3678 O O . GLU A 1 465 ? -6.578 7.632 -1.254 1.00 89.00 465 GLU A O 1
ATOM 3683 N N . MET A 1 466 ? -6.199 9.808 -1.608 1.00 91.44 466 MET A N 1
ATOM 3684 C CA . MET A 1 466 ? -7.546 10.208 -1.190 1.00 91.44 466 MET A CA 1
ATOM 3685 C C . MET A 1 466 ? -8.642 9.682 -2.131 1.00 91.44 466 MET A C 1
ATOM 3687 O O . MET A 1 466 ? -9.770 9.454 -1.686 1.00 91.44 466 MET A O 1
ATOM 3691 N N . LEU A 1 467 ? -8.324 9.439 -3.409 1.00 92.94 467 LEU A N 1
ATOM 3692 C CA . LEU A 1 467 ? -9.236 8.761 -4.336 1.00 92.94 467 LEU A CA 1
ATOM 3693 C C . LEU A 1 467 ? -9.605 7.355 -3.836 1.00 92.94 467 LEU A C 1
ATOM 3695 O O . LEU A 1 467 ? -10.769 6.957 -3.935 1.00 92.94 467 LEU A O 1
ATOM 3699 N N . GLY A 1 468 ? -8.648 6.634 -3.241 1.00 91.00 468 GLY A N 1
ATOM 3700 C CA . GLY A 1 468 ? -8.873 5.292 -2.704 1.00 91.00 468 GLY A CA 1
ATOM 3701 C C . GLY A 1 468 ? -9.863 5.290 -1.543 1.00 91.00 468 GLY A C 1
ATOM 3702 O O . GLY A 1 468 ? -10.747 4.438 -1.473 1.00 91.00 468 GLY A O 1
ATOM 3703 N N . PHE A 1 469 ? -9.812 6.306 -0.680 1.00 90.75 469 PHE A N 1
ATOM 3704 C CA . PHE A 1 469 ? -10.752 6.440 0.441 1.00 90.75 469 PHE A CA 1
ATOM 3705 C C . PHE A 1 469 ? -12.191 6.649 -0.030 1.00 90.75 469 PHE A C 1
ATOM 3707 O O . PHE A 1 469 ? -13.128 6.120 0.571 1.00 90.75 469 PHE A O 1
ATOM 3714 N N . GLY A 1 470 ? -12.374 7.375 -1.136 1.00 89.69 470 GLY A N 1
ATOM 3715 C CA . GLY A 1 470 ? -13.675 7.519 -1.779 1.00 89.69 470 GLY A CA 1
ATOM 3716 C C . GLY A 1 470 ? -14.252 6.178 -2.236 1.00 89.69 470 GLY A C 1
ATOM 3717 O O . GLY A 1 470 ? -15.396 5.857 -1.907 1.00 89.69 470 GLY A O 1
ATOM 3718 N N . PHE A 1 471 ? -13.443 5.363 -2.920 1.00 91.44 471 PHE A N 1
ATOM 3719 C CA . PHE A 1 471 ? -13.847 4.021 -3.347 1.00 91.44 471 PHE A CA 1
ATOM 3720 C C . PHE A 1 471 ? -14.115 3.085 -2.172 1.00 91.44 471 PHE A C 1
ATOM 3722 O O . PHE A 1 471 ? -15.130 2.387 -2.164 1.00 91.44 471 PHE A O 1
ATOM 3729 N N . ALA A 1 472 ? -13.272 3.119 -1.143 1.00 89.69 472 ALA A N 1
ATOM 3730 C CA . ALA A 1 472 ? -13.460 2.306 0.048 1.00 89.69 472 ALA A CA 1
ATOM 3731 C C . ALA A 1 472 ? -14.840 2.522 0.686 1.00 89.69 472 ALA A C 1
ATOM 3733 O O . ALA A 1 472 ? -15.496 1.559 1.072 1.00 89.69 472 ALA A O 1
ATOM 3734 N N . GLY A 1 473 ? -15.339 3.761 0.727 1.00 86.56 473 GLY A N 1
ATOM 3735 C CA . GLY A 1 473 ? -16.692 4.067 1.200 1.00 86.56 473 GLY A CA 1
ATOM 3736 C C . GLY A 1 473 ? -17.814 3.436 0.375 1.00 86.56 473 GLY A C 1
ATOM 3737 O O . GLY A 1 473 ? -18.788 2.922 0.939 1.00 86.56 473 GLY A O 1
ATOM 3738 N N . MET A 1 474 ? -17.653 3.433 -0.951 1.00 88.44 474 MET A N 1
ATOM 3739 C CA . MET A 1 474 ? -18.609 2.842 -1.892 1.00 88.44 474 MET A CA 1
ATOM 3740 C C . MET A 1 474 ? -18.681 1.318 -1.739 1.00 88.44 474 MET A C 1
ATOM 3742 O O . MET A 1 474 ? -19.773 0.747 -1.766 1.00 88.44 474 MET A O 1
ATOM 3746 N N . PHE A 1 475 ? -17.535 0.663 -1.524 1.00 88.62 475 PHE A N 1
ATOM 3747 C CA . PHE A 1 475 ? -17.440 -0.797 -1.429 1.00 88.62 475 PHE A CA 1
ATOM 3748 C C . PHE A 1 475 ? -17.467 -1.350 0.005 1.00 88.62 475 PHE A C 1
ATOM 3750 O O . PHE A 1 475 ? -17.680 -2.550 0.190 1.00 88.62 475 PHE A O 1
ATOM 3757 N N . LYS A 1 476 ? -17.375 -0.493 1.034 1.00 87.19 476 LYS A N 1
ATOM 3758 C CA . LYS A 1 476 ? -17.427 -0.863 2.463 1.00 87.19 476 LYS A CA 1
ATOM 3759 C C . LYS A 1 476 ? -18.588 -1.798 2.791 1.00 87.19 476 LYS A C 1
ATOM 3761 O O . LYS A 1 476 ? -18.425 -2.757 3.539 1.00 87.19 476 LYS A O 1
ATOM 3766 N N . ARG A 1 477 ? -19.765 -1.536 2.222 1.00 81.50 477 ARG A N 1
ATOM 3767 C CA . ARG A 1 477 ? -20.968 -2.332 2.493 1.00 81.50 477 ARG A CA 1
ATOM 3768 C C . ARG A 1 477 ? -20.843 -3.788 2.031 1.00 81.50 477 ARG A C 1
ATOM 3770 O O . ARG A 1 477 ? -21.462 -4.663 2.622 1.00 81.50 477 ARG A O 1
ATOM 3777 N N . PHE A 1 478 ? -20.054 -4.043 0.990 1.00 81.88 478 PHE A N 1
ATOM 3778 C CA . PHE A 1 478 ? -19.848 -5.381 0.433 1.00 81.88 478 PHE A CA 1
ATOM 3779 C C . PHE A 1 478 ? -18.656 -6.094 1.077 1.00 81.88 478 PHE A C 1
ATOM 3781 O O . PHE A 1 478 ? -18.727 -7.291 1.328 1.00 81.88 478 PHE A O 1
ATOM 3788 N N . LEU A 1 479 ? -17.582 -5.360 1.379 1.00 85.56 479 LEU A N 1
ATOM 3789 C CA . LEU A 1 479 ? -16.311 -5.946 1.821 1.00 85.56 479 LEU A CA 1
ATOM 3790 C C . LEU A 1 479 ? -16.112 -5.950 3.344 1.00 85.56 479 LEU A C 1
ATOM 3792 O O . LEU A 1 479 ? -15.355 -6.771 3.860 1.00 85.56 479 LEU A O 1
ATOM 3796 N N . VAL A 1 480 ? -16.799 -5.067 4.077 1.00 86.50 480 VAL A N 1
ATOM 3797 C CA . VAL A 1 480 ? -16.726 -4.982 5.547 1.00 86.50 480 VAL A CA 1
ATOM 3798 C C . VAL A 1 480 ? -17.977 -5.563 6.187 1.00 86.50 480 VAL A C 1
ATOM 3800 O O . VAL A 1 480 ? -17.885 -6.490 6.987 1.00 86.50 480 VAL A O 1
ATOM 3803 N N . ASP A 1 481 ? -19.156 -5.056 5.822 1.00 79.75 481 ASP A N 1
ATOM 3804 C CA . ASP A 1 481 ? -20.396 -5.412 6.527 1.00 79.75 481 ASP A CA 1
ATOM 3805 C C . ASP A 1 481 ? -20.829 -6.875 6.264 1.00 79.75 481 ASP A C 1
ATOM 3807 O O . ASP A 1 481 ? -21.645 -7.420 7.013 1.00 79.75 481 ASP A O 1
ATOM 3811 N N . SER A 1 482 ? -20.259 -7.515 5.235 1.00 77.25 482 SER A N 1
ATOM 3812 C CA . SER A 1 482 ? -20.488 -8.918 4.882 1.00 77.25 482 SER A CA 1
ATOM 3813 C C . SER A 1 482 ? -19.747 -9.889 5.820 1.00 77.25 482 SER A C 1
ATOM 3815 O O . SER A 1 482 ? -18.542 -9.725 6.039 1.00 77.25 482 SER A O 1
ATOM 3817 N N . PRO A 1 483 ? -20.419 -10.934 6.347 1.00 71.50 483 PRO A N 1
ATOM 3818 C CA . PRO A 1 483 ? -19.783 -11.947 7.194 1.00 71.50 483 PRO A CA 1
ATOM 3819 C C . PRO A 1 483 ? -18.891 -12.921 6.413 1.00 71.50 483 PRO A C 1
ATOM 3821 O O . PRO A 1 483 ? -17.999 -13.524 7.000 1.00 71.50 483 PRO A O 1
ATOM 3824 N N . TYR A 1 484 ? -19.108 -13.067 5.103 1.00 74.25 484 TYR A N 1
ATOM 3825 C CA . TYR A 1 484 ? -18.313 -13.951 4.240 1.00 74.25 484 TYR A CA 1
ATOM 3826 C C . TYR A 1 484 ? -16.905 -13.395 3.977 1.00 74.25 484 TYR A C 1
ATOM 3828 O O . TYR A 1 484 ? -15.967 -14.145 3.728 1.00 74.25 484 TYR A O 1
ATOM 3836 N N . MET A 1 485 ? -16.752 -12.071 4.069 1.00 80.50 485 MET A N 1
ATOM 3837 C CA . MET A 1 485 ? -15.477 -11.375 3.916 1.00 80.50 485 MET A CA 1
ATOM 3838 C C . MET A 1 485 ? -14.801 -11.278 5.281 1.00 80.50 485 MET A C 1
ATOM 3840 O O . MET A 1 485 ? -15.031 -10.327 6.034 1.00 80.50 485 MET A O 1
ATOM 3844 N N . TRP A 1 486 ? -14.022 -12.297 5.639 1.00 77.31 486 TRP A N 1
ATOM 3845 C CA . TRP A 1 486 ? -13.490 -12.450 6.994 1.0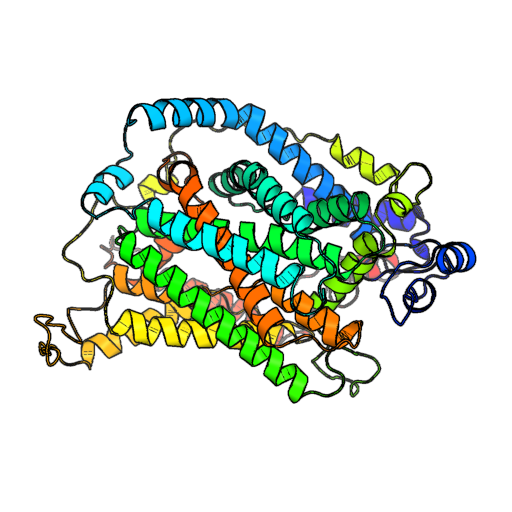0 77.31 486 TRP A CA 1
ATOM 3846 C C . TRP A 1 486 ? -12.137 -11.788 7.231 1.00 77.31 486 TRP A C 1
ATOM 3848 O O . TRP A 1 486 ? -11.855 -11.426 8.374 1.00 77.31 486 TRP A O 1
ATOM 3858 N N . TRP A 1 487 ? -11.356 -11.578 6.172 1.00 85.44 487 TRP A N 1
ATOM 3859 C CA . TRP A 1 487 ? -10.046 -10.933 6.187 1.00 85.44 487 TRP A CA 1
ATOM 3860 C C . TRP A 1 487 ? -9.035 -11.627 7.124 1.00 85.44 487 TRP A C 1
ATOM 3862 O O . TRP A 1 487 ? -8.857 -11.200 8.269 1.00 85.44 487 TRP A O 1
ATOM 3872 N N . PRO A 1 488 ? -8.306 -12.654 6.648 1.00 79.06 488 PRO A N 1
ATOM 3873 C CA . PRO A 1 488 ? -7.373 -13.424 7.478 1.00 79.06 488 PRO A CA 1
ATOM 3874 C C . PRO A 1 488 ? -6.326 -12.577 8.209 1.00 79.06 488 PRO A C 1
ATOM 3876 O O . PRO A 1 488 ? -6.122 -12.737 9.413 1.00 79.06 488 PRO A O 1
ATOM 3879 N N . PHE A 1 489 ? -5.702 -11.623 7.511 1.00 77.75 489 PHE A N 1
ATOM 3880 C CA . PHE A 1 489 ? -4.704 -10.727 8.107 1.00 77.75 489 PHE A CA 1
ATOM 3881 C C . PHE A 1 489 ? -5.284 -9.846 9.213 1.00 77.75 489 PHE A C 1
ATOM 3883 O O . PHE A 1 489 ? -4.652 -9.634 10.243 1.00 77.75 489 PHE A O 1
ATOM 3890 N N . VAL A 1 490 ? -6.527 -9.401 9.043 1.00 86.50 490 VAL A N 1
ATOM 3891 C CA . VAL A 1 490 ? -7.222 -8.598 10.048 1.00 86.50 490 VAL A CA 1
ATOM 3892 C C . VAL A 1 490 ? -7.472 -9.419 11.319 1.00 86.50 490 VAL A C 1
ATOM 3894 O O . VAL A 1 490 ? -7.384 -8.876 12.419 1.00 86.50 490 VAL A O 1
ATOM 3897 N N . LEU A 1 491 ? -7.736 -10.730 11.218 1.00 77.06 491 LEU A N 1
ATOM 3898 C CA . LEU A 1 491 ? -7.864 -11.582 12.408 1.00 77.06 491 LEU A CA 1
ATOM 3899 C C . LEU A 1 491 ? -6.552 -11.712 13.184 1.00 77.06 491 LEU A C 1
ATOM 3901 O O . LEU A 1 491 ? -6.587 -11.749 14.417 1.00 77.06 491 LEU A O 1
ATOM 3905 N N . MET A 1 492 ? -5.411 -11.742 12.490 1.00 79.62 492 MET A N 1
ATOM 3906 C CA . MET A 1 492 ? -4.097 -11.730 13.139 1.00 79.62 492 MET A CA 1
ATOM 3907 C C . MET A 1 492 ? -3.912 -10.448 13.958 1.00 79.62 492 MET A C 1
ATOM 3909 O O . MET A 1 492 ? -3.576 -10.526 15.144 1.00 79.62 492 MET A O 1
ATOM 3913 N N . ASP A 1 493 ? -4.243 -9.290 13.381 1.00 80.44 493 ASP A N 1
ATOM 3914 C CA . ASP A 1 493 ? -4.181 -7.999 14.073 1.00 80.44 493 ASP A CA 1
ATOM 3915 C C . ASP A 1 493 ? -5.109 -7.961 15.290 1.00 80.44 493 ASP A C 1
ATOM 3917 O O . ASP A 1 493 ? -4.699 -7.582 16.390 1.00 80.44 493 ASP A O 1
ATOM 3921 N N . VAL A 1 494 ? -6.361 -8.402 15.128 1.00 85.00 494 VAL A N 1
ATOM 3922 C CA . VAL A 1 494 ? -7.351 -8.467 16.213 1.00 85.00 494 VAL A CA 1
ATOM 3923 C C . VAL A 1 494 ? -6.860 -9.358 17.348 1.00 85.00 494 VAL A C 1
ATOM 3925 O O . VAL A 1 494 ? -6.893 -8.943 18.508 1.00 85.00 494 VAL A O 1
ATOM 3928 N N . SER A 1 495 ? -6.367 -10.556 17.033 1.00 79.25 495 SER A N 1
ATOM 3929 C CA . SER A 1 495 ? -5.799 -11.480 18.019 1.00 79.25 495 SER A CA 1
ATOM 3930 C C . SER A 1 495 ? -4.647 -10.835 18.794 1.00 79.25 495 SER A C 1
ATOM 3932 O O . SER A 1 495 ? -4.551 -10.960 20.024 1.00 79.25 495 SER A O 1
ATOM 3934 N N . PHE A 1 496 ? -3.816 -10.061 18.098 1.00 80.62 496 PHE A N 1
ATOM 3935 C CA . PHE A 1 496 ? -2.698 -9.360 18.702 1.00 80.62 496 PHE A CA 1
ATOM 3936 C C . PHE A 1 496 ? -3.146 -8.203 19.616 1.00 80.62 496 PHE A C 1
ATOM 3938 O O . PHE A 1 496 ? -2.728 -8.150 20.776 1.00 80.62 496 PHE A O 1
ATOM 3945 N N . TYR A 1 497 ? -4.087 -7.344 19.191 1.00 86.44 497 TYR A N 1
ATOM 3946 C CA . TYR A 1 497 ? -4.663 -6.304 20.065 1.00 86.44 497 TYR A CA 1
ATOM 3947 C C . TYR A 1 497 ? -5.296 -6.890 21.326 1.00 86.44 497 TYR A C 1
ATOM 3949 O O . TYR A 1 497 ? -5.131 -6.333 22.417 1.00 86.44 497 TYR A O 1
ATOM 3957 N N . ARG A 1 498 ? -6.014 -8.010 21.192 1.00 82.44 498 ARG A N 1
ATOM 3958 C CA . ARG A 1 498 ? -6.642 -8.696 22.325 1.00 82.44 498 ARG A CA 1
ATOM 3959 C C . ARG A 1 498 ? -5.594 -9.222 23.298 1.00 82.44 498 ARG A C 1
ATOM 3961 O O . ARG A 1 498 ? -5.693 -8.949 24.488 1.00 82.44 498 ARG A O 1
ATOM 3968 N N . THR A 1 499 ? -4.550 -9.880 22.795 1.00 76.31 499 THR A N 1
ATOM 3969 C CA . THR A 1 499 ? -3.441 -10.398 23.614 1.00 76.31 499 THR A CA 1
ATOM 3970 C C . THR A 1 499 ? -2.745 -9.302 24.429 1.00 76.31 499 THR A C 1
ATOM 3972 O O . THR A 1 499 ? -2.345 -9.541 25.567 1.00 76.31 499 THR A O 1
ATOM 3975 N N . LEU A 1 500 ? -2.631 -8.089 23.881 1.00 81.00 500 LEU A N 1
ATOM 3976 C CA . LEU A 1 500 ? -1.974 -6.961 24.548 1.00 81.00 500 LEU A CA 1
ATOM 3977 C C . LEU A 1 500 ? -2.850 -6.233 25.584 1.00 81.00 500 LEU A C 1
ATOM 3979 O O . LEU A 1 500 ? -2.321 -5.673 26.550 1.00 81.00 500 LEU A O 1
ATOM 3983 N N . ASN A 1 501 ? -4.171 -6.183 25.381 1.00 84.12 501 ASN A N 1
ATOM 3984 C CA . ASN A 1 501 ? -5.069 -5.338 26.181 1.00 84.12 501 ASN A CA 1
ATOM 3985 C C . ASN A 1 501 ? -6.019 -6.120 27.102 1.00 84.12 501 ASN A C 1
ATOM 3987 O O . ASN A 1 501 ? -6.412 -5.589 28.143 1.00 84.12 501 ASN A O 1
ATOM 3991 N N . GLU A 1 502 ? -6.404 -7.348 26.751 1.00 80.75 502 GLU A N 1
ATOM 3992 C CA . GLU A 1 502 ? -7.333 -8.151 27.550 1.00 80.75 502 GLU A CA 1
ATOM 3993 C C . GLU A 1 502 ? -6.613 -8.860 28.705 1.00 80.75 502 GLU A C 1
ATOM 3995 O O . GLU A 1 502 ? -5.480 -9.327 28.585 1.00 80.75 502 GLU A O 1
ATOM 4000 N N . LYS A 1 503 ? -7.293 -8.962 29.853 1.00 68.88 503 LYS A N 1
ATOM 4001 C CA . LYS A 1 503 ? -6.827 -9.780 30.978 1.00 68.88 503 LYS A CA 1
ATOM 4002 C C . LYS A 1 503 ? -7.266 -11.223 30.751 1.00 68.88 503 LYS A C 1
ATOM 4004 O O . LYS A 1 503 ? -8.455 -11.490 30.609 1.00 68.88 503 LYS A O 1
ATOM 4009 N N . GLU A 1 504 ? -6.313 -12.147 30.730 1.00 64.81 504 GLU A N 1
ATOM 4010 C CA . GLU A 1 504 ? -6.577 -13.557 30.446 1.00 64.81 504 GLU A CA 1
ATOM 4011 C C . GLU A 1 504 ? -6.984 -14.343 31.704 1.00 64.81 504 GLU A C 1
ATOM 4013 O O . GLU A 1 504 ? -6.310 -14.277 32.736 1.00 64.81 504 GLU A O 1
ATOM 4018 N N . SER A 1 505 ? -8.068 -15.124 31.618 1.00 59.41 505 SER A N 1
ATOM 4019 C CA . SER A 1 505 ? -8.423 -16.110 32.644 1.00 59.41 505 SER A CA 1
ATOM 4020 C C . SER A 1 505 ? -7.631 -17.398 32.410 1.00 59.41 505 SER A C 1
ATOM 4022 O O . SER A 1 505 ? -7.876 -18.122 31.446 1.00 59.41 505 SER A O 1
ATOM 4024 N N . ARG A 1 506 ? -6.660 -17.674 33.281 1.00 61.09 506 ARG A N 1
ATOM 4025 C CA . ARG A 1 506 ? -5.688 -18.762 33.120 1.00 61.09 506 ARG A CA 1
ATOM 4026 C C . ARG A 1 506 ? -6.243 -20.127 33.572 1.00 61.09 506 ARG A C 1
ATOM 4028 O O . ARG A 1 506 ? -6.560 -20.265 34.755 1.00 61.09 506 ARG A O 1
ATOM 4035 N N . PRO A 1 507 ? -6.246 -21.168 32.717 1.00 62.88 507 PRO A N 1
ATOM 4036 C CA . PRO A 1 507 ? -6.314 -22.549 33.184 1.00 62.88 507 PRO A CA 1
ATOM 4037 C C . PRO A 1 507 ? -4.986 -22.945 33.858 1.00 62.88 507 PRO A C 1
ATOM 4039 O O . PRO A 1 507 ? -3.899 -22.633 33.360 1.00 62.88 507 PRO A O 1
ATOM 4042 N N . LYS A 1 508 ? -5.051 -23.597 35.029 1.00 61.12 508 LYS A N 1
ATOM 4043 C CA . LYS A 1 508 ? -3.857 -24.006 35.797 1.00 61.12 508 LYS A CA 1
ATOM 4044 C C . LYS A 1 508 ? -2.951 -24.896 34.928 1.00 61.12 508 LYS A C 1
ATOM 4046 O O . LYS A 1 508 ? -3.401 -25.923 34.442 1.00 61.12 508 LYS A O 1
ATOM 4051 N N . GLY A 1 509 ? -1.683 -24.505 34.762 1.00 66.88 509 GLY A N 1
ATOM 4052 C CA . GLY A 1 509 ? -0.655 -25.291 34.057 1.00 66.88 509 GLY A CA 1
ATOM 4053 C C . GLY A 1 509 ? -0.240 -24.782 32.670 1.00 66.88 509 GLY A C 1
ATOM 4054 O O . GLY A 1 509 ? 0.820 -25.172 32.196 1.00 66.88 509 GLY A O 1
ATOM 4055 N N . MET A 1 510 ? -0.990 -23.869 32.043 1.00 72.31 510 MET A N 1
ATOM 4056 C CA . MET A 1 510 ? -0.619 -23.296 30.735 1.00 72.31 510 MET A CA 1
ATOM 4057 C C . MET A 1 510 ? 0.144 -21.965 30.869 1.00 72.31 510 MET A C 1
ATOM 4059 O O . MET A 1 510 ? 0.004 -21.258 31.882 1.00 72.31 510 MET A O 1
ATOM 4063 N N . LEU A 1 511 ? 0.961 -21.641 29.855 1.00 68.62 511 LEU A N 1
ATOM 4064 C CA . LEU A 1 511 ? 1.562 -20.313 29.657 1.00 68.62 511 LEU A CA 1
ATOM 4065 C C . LEU A 1 511 ? 0.462 -19.294 29.334 1.00 68.62 511 LEU A C 1
ATOM 4067 O O . LEU A 1 511 ? -0.505 -19.635 28.655 1.00 68.62 511 LEU A O 1
ATOM 4071 N N . SER A 1 512 ? 0.603 -18.048 29.795 1.00 73.81 512 SER A N 1
ATOM 4072 C CA . SER A 1 512 ? -0.279 -16.973 29.317 1.00 73.81 512 SER A CA 1
ATOM 4073 C C . SER A 1 512 ? 0.034 -16.619 27.861 1.00 73.81 512 SER A C 1
ATOM 4075 O O . SER A 1 512 ? 1.172 -16.787 27.413 1.00 73.81 512 SER A O 1
ATOM 4077 N N . LYS A 1 513 ? -0.934 -16.061 27.126 1.00 68.19 513 LYS A N 1
ATOM 4078 C CA . LYS A 1 513 ? -0.732 -15.569 25.752 1.00 68.19 513 LYS A CA 1
ATOM 4079 C C . LYS A 1 513 ? 0.430 -14.583 25.659 1.00 68.19 513 LYS A C 1
ATOM 4081 O O . LYS A 1 513 ? 1.217 -14.658 24.724 1.00 68.19 513 LYS A O 1
ATOM 4086 N N . LEU A 1 514 ? 0.585 -13.706 26.655 1.00 74.44 514 LEU A N 1
ATOM 4087 C CA . LEU A 1 514 ? 1.692 -12.746 26.709 1.00 74.44 514 LEU A CA 1
ATOM 4088 C C . LEU A 1 514 ? 3.046 -13.425 26.975 1.00 74.44 514 LEU A C 1
ATOM 4090 O O . LEU A 1 514 ? 4.048 -13.029 26.384 1.00 74.44 514 LEU A O 1
ATOM 4094 N N . GLN A 1 515 ? 3.093 -14.445 27.841 1.00 79.00 515 GLN A N 1
ATOM 4095 C CA . GLN A 1 515 ? 4.313 -15.224 28.079 1.00 79.00 515 GLN A CA 1
ATOM 4096 C C . GLN A 1 515 ? 4.716 -15.998 26.827 1.00 79.00 515 GLN A C 1
ATOM 4098 O O . GLN A 1 515 ? 5.864 -15.903 26.412 1.00 79.00 515 GLN A O 1
ATOM 4103 N N . PHE A 1 516 ? 3.767 -16.689 26.191 1.00 76.56 516 PHE A N 1
ATOM 4104 C CA . PHE A 1 516 ? 3.997 -17.388 24.930 1.00 76.56 516 PHE A CA 1
ATOM 4105 C C . PHE A 1 516 ? 4.485 -16.430 23.838 1.00 76.56 516 PHE A C 1
ATOM 4107 O O . PHE A 1 516 ? 5.519 -16.682 23.226 1.00 76.56 516 PHE A O 1
ATOM 4114 N N . PHE A 1 517 ? 3.806 -15.292 23.656 1.00 73.62 517 PHE A N 1
ATOM 4115 C CA . PHE A 1 517 ? 4.215 -14.260 22.704 1.00 73.62 517 PHE A CA 1
ATOM 4116 C C . PHE A 1 517 ? 5.636 -13.757 22.982 1.00 73.62 517 PHE A C 1
ATOM 4118 O O . PHE A 1 517 ? 6.447 -13.685 22.065 1.00 73.62 517 PHE A O 1
ATOM 4125 N N . THR A 1 518 ? 5.968 -13.462 24.242 1.00 79.94 518 THR A N 1
ATOM 4126 C CA . THR A 1 518 ? 7.310 -12.988 24.617 1.00 79.94 518 THR A CA 1
ATOM 4127 C C . THR A 1 518 ? 8.368 -14.065 24.378 1.00 79.94 518 THR A C 1
ATOM 4129 O O . THR A 1 518 ? 9.445 -13.762 23.876 1.00 79.94 518 THR A O 1
ATOM 4132 N N . SER A 1 519 ? 8.070 -15.330 24.686 1.00 82.88 519 SER A N 1
ATOM 4133 C CA . SER A 1 519 ? 8.975 -16.449 24.418 1.00 82.88 519 SER A CA 1
ATOM 4134 C C . SER A 1 519 ? 9.238 -16.625 22.924 1.00 82.88 519 SER A C 1
ATOM 4136 O O . SER A 1 519 ? 10.397 -16.714 22.529 1.00 82.88 519 SER A O 1
ATOM 4138 N N . VAL A 1 520 ? 8.192 -16.623 22.091 1.00 81.38 520 VAL A N 1
ATOM 4139 C CA . VAL A 1 520 ? 8.335 -16.702 20.629 1.00 81.38 520 VAL A CA 1
ATOM 4140 C C . VAL A 1 520 ? 9.092 -15.488 20.101 1.00 81.38 520 VAL A C 1
ATOM 4142 O O . VAL A 1 520 ? 10.009 -15.658 19.312 1.00 81.38 520 VAL A O 1
ATOM 4145 N N . PHE A 1 521 ? 8.792 -14.281 20.584 1.00 79.19 521 PHE A N 1
ATOM 4146 C CA . PHE A 1 521 ? 9.501 -13.065 20.190 1.00 79.19 521 PHE A CA 1
ATOM 4147 C C . PHE A 1 521 ? 11.002 -13.147 20.493 1.00 79.19 521 PHE A C 1
ATOM 4149 O O . PHE A 1 521 ? 11.817 -12.847 19.625 1.00 79.19 521 PHE A O 1
ATOM 4156 N N . VAL A 1 522 ? 11.383 -13.596 21.693 1.00 87.75 522 VAL A N 1
ATOM 4157 C CA . VAL A 1 522 ? 12.794 -13.765 22.078 1.00 87.75 522 VAL A CA 1
ATOM 4158 C C . VAL A 1 522 ? 13.468 -14.861 21.250 1.00 87.75 522 VAL A C 1
ATOM 4160 O O . VAL A 1 522 ? 14.600 -14.673 20.810 1.00 87.75 522 VAL A O 1
ATOM 4163 N N . LEU A 1 523 ? 12.782 -15.979 20.992 1.00 87.69 523 LEU A N 1
ATOM 4164 C CA . LEU A 1 523 ? 13.299 -17.062 20.150 1.00 87.69 523 LEU A CA 1
ATOM 4165 C C . LEU A 1 523 ? 13.480 -16.620 18.696 1.00 87.69 523 LEU A C 1
ATOM 4167 O O . LEU A 1 523 ? 14.532 -16.872 18.121 1.00 87.69 523 LEU A O 1
ATOM 4171 N N . SER A 1 524 ? 12.504 -15.922 18.114 1.00 79.12 524 SER A N 1
ATOM 4172 C CA . SER A 1 524 ? 12.604 -15.356 16.768 1.00 79.12 524 SER A CA 1
ATOM 4173 C C . SER A 1 524 ? 13.703 -14.299 16.694 1.00 79.12 524 SER A C 1
ATOM 4175 O O . SER A 1 524 ? 14.501 -14.314 15.764 1.00 79.12 524 SER A O 1
ATOM 4177 N N . PHE A 1 525 ? 13.813 -13.417 17.691 1.00 83.81 525 PHE A N 1
ATOM 4178 C CA . PHE A 1 525 ? 14.895 -12.436 17.771 1.00 83.81 525 PHE A CA 1
ATOM 4179 C C . PHE A 1 525 ? 16.270 -13.112 17.820 1.00 83.81 525 PHE A C 1
ATOM 4181 O O . PHE A 1 525 ? 17.169 -12.730 17.073 1.00 83.81 525 PHE A O 1
ATOM 4188 N N . ALA A 1 526 ? 16.426 -14.154 18.640 1.00 85.38 526 ALA A N 1
ATOM 4189 C CA . ALA A 1 526 ? 17.644 -14.954 18.690 1.00 85.38 526 ALA A CA 1
ATOM 4190 C C . ALA A 1 526 ? 17.912 -15.662 17.350 1.00 85.38 526 ALA A C 1
ATOM 4192 O O . ALA A 1 526 ? 19.035 -15.614 16.854 1.00 85.38 526 ALA A O 1
ATOM 4193 N N . TYR A 1 527 ? 16.883 -16.246 16.730 1.00 81.62 527 TYR A N 1
ATOM 4194 C CA . TYR A 1 527 ? 16.970 -16.906 15.426 1.00 81.62 527 TYR A CA 1
ATOM 4195 C C . TYR A 1 527 ? 17.410 -15.954 14.310 1.00 81.62 527 TYR A C 1
ATOM 4197 O O . TYR A 1 527 ? 18.171 -16.360 13.443 1.00 81.62 527 TYR A O 1
ATOM 4205 N N . TYR A 1 528 ? 16.992 -14.686 14.337 1.00 77.38 528 TYR A N 1
ATOM 4206 C CA . TYR A 1 528 ? 17.421 -13.704 13.341 1.00 77.38 528 TYR A CA 1
ATOM 4207 C C . TYR A 1 528 ? 18.788 -13.089 13.655 1.00 77.38 528 TYR A C 1
ATOM 4209 O O . TYR A 1 528 ? 19.594 -12.925 12.741 1.00 77.38 528 TYR A O 1
ATOM 4217 N N . ILE A 1 529 ? 19.081 -12.740 14.914 1.00 82.06 529 ILE A N 1
ATOM 4218 C CA . ILE A 1 529 ? 20.339 -12.064 15.274 1.00 82.06 529 ILE A CA 1
ATOM 4219 C C . ILE A 1 529 ? 21.529 -13.016 15.274 1.00 82.06 529 ILE A C 1
ATOM 4221 O O . ILE A 1 529 ? 22.599 -12.635 14.801 1.00 82.06 529 ILE A O 1
ATOM 4225 N N . ILE A 1 530 ? 21.383 -14.230 15.810 1.00 80.06 530 ILE A N 1
ATOM 4226 C CA . ILE A 1 530 ? 22.523 -15.138 15.984 1.00 80.06 530 ILE A CA 1
ATOM 4227 C C . ILE A 1 530 ? 23.183 -15.462 14.632 1.00 80.06 530 ILE A C 1
ATOM 4229 O O . ILE A 1 530 ? 24.387 -15.226 14.500 1.00 80.06 530 ILE A O 1
ATOM 4233 N N . PRO A 1 531 ? 22.447 -15.897 13.592 1.00 70.56 531 PRO A N 1
ATOM 4234 C CA . PRO A 1 531 ? 23.036 -16.151 12.284 1.00 70.56 531 PRO A CA 1
ATOM 4235 C C . PRO A 1 531 ? 23.493 -14.867 11.588 1.00 70.56 531 PRO A C 1
ATOM 4237 O O . PRO A 1 531 ? 24.584 -14.844 11.040 1.00 70.56 531 PRO A O 1
ATOM 4240 N N . ASN A 1 532 ? 22.715 -13.779 11.626 1.00 71.12 532 ASN A N 1
ATOM 4241 C CA . ASN A 1 532 ? 23.049 -12.587 10.836 1.00 71.12 532 ASN A CA 1
ATOM 4242 C C . ASN A 1 532 ? 24.202 -11.758 11.408 1.00 71.12 532 ASN A C 1
ATOM 4244 O O . ASN A 1 532 ? 24.966 -11.169 10.647 1.00 71.12 532 ASN A O 1
ATOM 4248 N N . TYR A 1 533 ? 24.319 -11.681 12.734 1.00 80.00 533 TYR A N 1
ATOM 4249 C CA . TYR A 1 533 ? 25.317 -10.838 13.388 1.00 80.00 533 TYR A CA 1
ATOM 4250 C C . TYR A 1 533 ? 26.545 -11.628 13.840 1.00 80.00 533 TYR A C 1
ATOM 4252 O O . TYR A 1 533 ? 27.670 -11.179 13.634 1.00 80.00 533 TYR A O 1
ATOM 4260 N N . PHE A 1 534 ? 26.348 -12.804 14.444 1.00 81.75 534 PHE A N 1
ATOM 4261 C CA . PHE A 1 534 ? 27.454 -13.577 15.017 1.00 81.75 534 PHE A CA 1
ATOM 4262 C C . PHE A 1 534 ? 28.038 -14.599 14.038 1.00 81.75 534 PHE A C 1
ATOM 4264 O O . PHE A 1 534 ? 29.251 -14.805 14.038 1.00 81.75 534 PHE A O 1
ATOM 4271 N N . PHE A 1 535 ? 27.213 -15.214 13.182 1.00 81.12 535 PHE A N 1
ATOM 4272 C CA . PHE A 1 535 ? 27.649 -16.276 12.265 1.00 81.12 535 PHE A CA 1
ATOM 4273 C C . PHE A 1 535 ? 27.162 -16.087 10.816 1.00 81.12 535 PHE A C 1
ATOM 4275 O O . PHE A 1 535 ? 26.550 -17.004 10.256 1.00 81.12 535 PHE A O 1
ATOM 4282 N N . PRO A 1 536 ? 27.467 -14.948 10.160 1.00 72.44 536 PRO A N 1
ATOM 4283 C CA . PRO A 1 536 ? 26.986 -14.659 8.803 1.00 72.44 536 PRO A CA 1
ATOM 4284 C C . PRO A 1 536 ? 27.409 -15.721 7.774 1.00 72.44 536 PRO A C 1
ATOM 4286 O O . PRO A 1 536 ? 26.731 -15.929 6.769 1.00 72.44 536 PRO A O 1
ATOM 4289 N N . SER A 1 537 ? 28.486 -16.464 8.049 1.00 74.31 537 SER A N 1
ATOM 4290 C CA . SER A 1 537 ? 28.960 -17.588 7.235 1.00 74.31 537 SER A CA 1
ATOM 4291 C C . SER A 1 537 ? 27.937 -18.719 7.077 1.00 74.31 537 SER A C 1
ATOM 4293 O O . SER A 1 537 ? 27.983 -19.422 6.071 1.00 74.31 537 SER A O 1
ATOM 4295 N N . ILE A 1 538 ? 27.000 -18.894 8.021 1.00 73.06 538 ILE A N 1
ATOM 4296 C CA . ILE A 1 538 ? 25.944 -19.918 7.926 1.00 73.06 538 ILE A CA 1
ATOM 4297 C C . ILE A 1 538 ? 25.029 -19.637 6.727 1.00 73.06 538 ILE A C 1
ATOM 4299 O O . ILE A 1 538 ? 24.618 -20.571 6.042 1.00 73.06 538 ILE A O 1
ATOM 4303 N N . GLY A 1 539 ? 24.790 -18.360 6.407 1.00 66.69 539 GLY A N 1
ATOM 4304 C CA . GLY A 1 539 ? 23.999 -17.963 5.240 1.00 66.69 539 GLY A CA 1
ATOM 4305 C C . GLY A 1 539 ? 24.650 -18.278 3.893 1.00 66.69 539 GLY A C 1
ATOM 4306 O O . GLY A 1 539 ? 23.961 -18.412 2.886 1.00 66.69 539 GLY A O 1
ATOM 4307 N N . ALA A 1 540 ? 25.971 -18.465 3.868 1.00 69.38 540 ALA A N 1
ATOM 4308 C CA . ALA A 1 540 ? 26.699 -18.863 2.668 1.00 69.38 540 ALA A CA 1
ATOM 4309 C C . ALA A 1 540 ? 26.715 -20.389 2.449 1.00 69.38 540 ALA A C 1
ATOM 4311 O O . ALA A 1 540 ? 27.071 -20.845 1.359 1.00 69.38 540 ALA A O 1
ATOM 4312 N N . LEU A 1 541 ? 26.351 -21.185 3.463 1.00 73.69 541 LEU A N 1
ATOM 4313 C CA . LEU A 1 541 ? 26.371 -22.643 3.384 1.00 73.69 541 LEU A CA 1
ATOM 4314 C C . LEU A 1 541 ? 25.148 -23.152 2.619 1.00 73.69 541 LEU A C 1
ATOM 4316 O O . LEU A 1 541 ? 24.014 -23.058 3.085 1.00 73.69 541 LEU A O 1
ATOM 4320 N N . SER A 1 542 ? 25.408 -23.737 1.452 1.00 79.19 542 SER A N 1
ATOM 4321 C CA . SER A 1 542 ? 24.418 -24.411 0.616 1.00 79.19 542 SER A CA 1
ATOM 4322 C C . SER A 1 542 ? 24.731 -25.893 0.497 1.00 79.19 542 SER A C 1
ATOM 4324 O O . SER A 1 542 ? 25.819 -26.269 0.053 1.00 79.19 542 SER A O 1
ATOM 4326 N N . LEU A 1 543 ? 23.755 -26.736 0.840 1.00 80.56 543 LEU A N 1
ATOM 4327 C CA . LEU A 1 543 ? 23.794 -28.176 0.588 1.00 80.56 543 LEU A CA 1
ATOM 4328 C C . LEU A 1 543 ? 23.983 -28.475 -0.903 1.00 80.56 543 LEU A C 1
ATOM 4330 O O . LEU A 1 543 ? 24.746 -29.375 -1.243 1.00 80.56 543 LEU A O 1
ATOM 4334 N N . ALA A 1 544 ? 23.375 -27.691 -1.799 1.00 77.69 544 ALA A N 1
ATOM 4335 C CA . ALA A 1 544 ? 23.539 -27.880 -3.239 1.00 77.69 544 ALA A CA 1
ATOM 4336 C C . ALA A 1 544 ? 24.985 -27.599 -3.694 1.00 77.69 544 ALA A C 1
ATOM 4338 O O . ALA A 1 544 ? 25.556 -28.397 -4.439 1.00 77.69 544 ALA A O 1
ATOM 4339 N N . CYS A 1 545 ? 25.622 -26.535 -3.188 1.00 79.50 545 CYS A N 1
ATOM 4340 C CA . CYS A 1 545 ? 27.041 -26.269 -3.466 1.00 79.50 545 CYS A CA 1
ATOM 4341 C C . CYS A 1 545 ? 27.977 -27.311 -2.825 1.00 79.50 545 CYS A C 1
ATOM 4343 O O . CYS A 1 545 ? 29.035 -27.612 -3.374 1.00 79.50 545 CYS A O 1
ATOM 4345 N N . LEU A 1 546 ? 27.603 -27.876 -1.670 1.00 81.38 546 LEU A N 1
ATOM 4346 C CA . LEU A 1 546 ? 28.388 -28.905 -0.978 1.00 81.38 546 LEU A CA 1
ATOM 4347 C C . LEU A 1 546 ? 28.347 -30.264 -1.689 1.00 81.38 546 LEU A C 1
ATOM 4349 O O . LEU A 1 546 ? 29.373 -30.947 -1.729 1.00 81.38 546 LEU A O 1
ATOM 4353 N N . ILE A 1 547 ? 27.191 -30.647 -2.240 1.00 85.25 547 ILE A N 1
ATOM 4354 C CA . ILE A 1 547 ? 27.002 -31.909 -2.970 1.00 85.25 547 ILE A CA 1
ATOM 4355 C C . ILE A 1 547 ? 27.648 -31.825 -4.361 1.00 85.25 547 ILE A C 1
ATOM 4357 O O . ILE A 1 547 ? 28.360 -32.743 -4.765 1.00 85.25 547 ILE A O 1
ATOM 4361 N N . TRP A 1 548 ? 27.473 -30.709 -5.076 1.00 83.75 548 TRP A N 1
ATOM 4362 C CA . TRP A 1 548 ? 27.958 -30.535 -6.452 1.00 83.75 548 TRP A CA 1
ATOM 4363 C C . TRP A 1 548 ? 29.061 -29.474 -6.570 1.00 83.75 548 TRP A C 1
ATOM 4365 O O . TRP A 1 548 ? 28.928 -28.491 -7.296 1.00 83.75 548 TRP A O 1
ATOM 4375 N N . LYS A 1 549 ? 30.198 -29.726 -5.913 1.00 81.31 549 LYS A N 1
ATOM 4376 C CA . LYS A 1 549 ? 31.340 -28.790 -5.801 1.00 81.31 549 LYS A CA 1
ATOM 4377 C C . LYS A 1 549 ? 31.970 -28.327 -7.122 1.00 81.31 549 LYS A C 1
ATOM 4379 O O . LYS A 1 549 ? 32.626 -27.294 -7.152 1.00 81.31 549 LYS A O 1
ATOM 4384 N N . ASN A 1 550 ? 31.829 -29.101 -8.197 1.00 83.06 550 ASN A N 1
ATOM 4385 C CA . ASN A 1 550 ? 32.475 -28.814 -9.486 1.00 83.06 550 ASN A CA 1
ATOM 4386 C C . ASN A 1 550 ? 31.494 -28.293 -10.548 1.00 83.06 550 ASN A C 1
ATOM 4388 O O . ASN A 1 550 ? 31.893 -28.053 -11.685 1.00 83.06 550 ASN A O 1
ATOM 4392 N N . SER A 1 551 ? 30.211 -28.134 -10.212 1.00 80.50 551 SER A N 1
ATOM 4393 C CA . SER A 1 551 ? 29.195 -27.708 -11.173 1.00 80.50 551 SER A CA 1
ATOM 4394 C C . SER A 1 551 ? 28.945 -26.208 -11.069 1.00 80.50 551 SER A C 1
ATOM 4396 O O . SER A 1 551 ? 28.435 -25.716 -10.063 1.00 80.50 551 SER A O 1
ATOM 4398 N N . VAL A 1 552 ? 29.241 -25.477 -12.148 1.00 78.19 552 VAL A N 1
ATOM 4399 C CA . VAL A 1 552 ? 28.919 -24.042 -12.266 1.00 78.19 552 VAL A CA 1
ATOM 4400 C C . VAL A 1 552 ? 27.413 -23.809 -12.105 1.00 78.19 552 VAL A C 1
ATOM 4402 O O . VAL A 1 552 ? 27.003 -22.851 -11.455 1.00 78.19 552 VAL A O 1
ATOM 4405 N N . ILE A 1 553 ? 26.595 -24.731 -12.620 1.00 73.81 553 ILE A N 1
ATOM 4406 C CA . ILE A 1 553 ? 25.133 -24.697 -12.500 1.00 73.81 553 ILE A CA 1
ATOM 4407 C C . ILE A 1 553 ? 24.719 -24.846 -11.034 1.00 73.81 553 ILE A C 1
ATOM 4409 O O . ILE A 1 553 ? 23.911 -24.065 -10.543 1.00 73.81 553 ILE A O 1
ATOM 4413 N N . ALA A 1 554 ? 25.307 -25.795 -10.302 1.00 75.75 554 ALA A N 1
ATOM 4414 C CA . ALA A 1 554 ? 24.994 -25.975 -8.886 1.00 75.75 554 ALA A CA 1
ATOM 4415 C C . ALA A 1 554 ? 25.444 -24.785 -8.032 1.00 75.75 554 ALA A C 1
ATOM 4417 O O . ALA A 1 554 ? 24.785 -24.465 -7.051 1.00 75.75 554 ALA A O 1
ATOM 4418 N N . HIS A 1 555 ? 26.514 -24.087 -8.417 1.00 76.31 555 HIS A N 1
ATOM 4419 C CA . HIS A 1 555 ? 26.923 -22.853 -7.751 1.00 76.31 555 HIS A CA 1
ATOM 4420 C C . HIS A 1 555 ? 25.978 -21.682 -8.047 1.00 76.31 555 HIS A C 1
ATOM 4422 O O . HIS A 1 555 ? 25.643 -20.934 -7.132 1.00 76.31 555 HIS A O 1
ATOM 4428 N N . GLN A 1 556 ? 25.500 -21.543 -9.287 1.00 74.19 556 GLN A N 1
ATOM 4429 C CA . GLN A 1 556 ? 24.504 -20.528 -9.657 1.00 74.19 556 GLN A CA 1
ATOM 4430 C C . GLN A 1 556 ? 23.137 -20.795 -9.010 1.00 74.19 556 GLN A C 1
ATOM 4432 O O . GLN A 1 556 ? 22.466 -19.861 -8.578 1.00 74.19 556 GLN A O 1
ATOM 4437 N N . LEU A 1 557 ? 22.736 -22.064 -8.896 1.00 74.25 557 LEU A N 1
ATOM 4438 C CA . LEU A 1 557 ? 21.485 -22.459 -8.250 1.00 74.25 557 LEU A CA 1
ATOM 4439 C C . LEU A 1 557 ? 21.591 -22.431 -6.716 1.00 74.25 557 LEU A C 1
ATOM 4441 O O . LEU A 1 557 ? 20.697 -21.953 -6.029 1.00 74.25 557 LEU A O 1
ATOM 4445 N N . GLY A 1 558 ? 22.686 -22.943 -6.165 1.00 71.69 558 GLY A N 1
ATOM 4446 C CA . GLY A 1 558 ? 22.828 -23.209 -4.739 1.00 71.69 558 GLY A CA 1
ATOM 4447 C C . GLY A 1 558 ? 23.388 -22.057 -3.914 1.00 71.69 558 GLY A C 1
ATOM 4448 O O . GLY A 1 558 ? 23.065 -21.968 -2.735 1.00 71.69 558 GLY A O 1
ATOM 4449 N N . SER A 1 559 ? 24.224 -21.176 -4.477 1.00 70.75 559 SER A N 1
ATOM 4450 C CA . SER A 1 559 ? 24.904 -20.142 -3.682 1.00 70.75 559 SER A CA 1
ATOM 4451 C C . SER A 1 559 ? 23.899 -19.209 -3.000 1.00 70.75 559 SER A C 1
ATOM 4453 O O . SER A 1 559 ? 23.053 -18.631 -3.670 1.00 70.75 559 SER A O 1
ATOM 4455 N N . GLY A 1 560 ? 24.005 -19.034 -1.679 1.00 61.69 560 GLY A N 1
ATOM 4456 C CA . GLY A 1 560 ? 23.122 -18.138 -0.915 1.00 61.69 560 GLY A CA 1
ATOM 4457 C C . GLY A 1 560 ? 23.432 -16.651 -1.060 1.00 61.69 560 GLY A C 1
ATOM 4458 O O . GLY A 1 560 ? 22.564 -15.819 -0.835 1.00 61.69 560 GLY A O 1
ATOM 4459 N N . LEU A 1 561 ? 24.666 -16.307 -1.447 1.00 61.53 561 LEU A N 1
ATOM 4460 C CA . LEU A 1 561 ? 25.106 -14.914 -1.588 1.00 61.53 561 LEU A CA 1
ATOM 4461 C C . LEU A 1 561 ? 25.034 -14.413 -3.034 1.00 61.53 561 LEU A C 1
ATOM 4463 O O . LEU A 1 561 ? 24.712 -13.253 -3.260 1.00 61.53 561 LEU A O 1
ATOM 4467 N N . ASN A 1 562 ? 25.357 -15.279 -4.000 1.00 61.31 562 ASN A N 1
ATOM 4468 C CA . ASN A 1 562 ? 25.497 -14.913 -5.415 1.00 61.31 562 ASN A CA 1
ATOM 4469 C C . ASN A 1 562 ? 24.653 -15.794 -6.356 1.00 61.31 562 ASN A C 1
ATOM 4471 O O . ASN A 1 562 ? 24.788 -15.687 -7.573 1.00 61.31 562 ASN A O 1
ATOM 4475 N N . GLY A 1 563 ? 23.833 -16.694 -5.808 1.00 64.06 563 GLY A N 1
ATOM 4476 C CA . GLY A 1 563 ? 22.997 -17.631 -6.555 1.00 64.06 563 GLY A CA 1
ATOM 4477 C C . GLY A 1 563 ? 21.564 -17.670 -6.025 1.00 64.06 563 GLY A C 1
ATOM 4478 O O . GLY A 1 563 ? 21.115 -16.762 -5.332 1.00 64.06 563 GLY A O 1
ATOM 4479 N N . LEU A 1 564 ? 20.839 -18.730 -6.367 1.00 64.56 564 LEU A N 1
ATOM 4480 C CA . LEU A 1 564 ? 19.411 -18.913 -6.069 1.00 64.56 564 LEU A CA 1
ATOM 4481 C C . LEU A 1 564 ? 19.104 -19.375 -4.634 1.00 64.56 564 LEU A C 1
ATOM 4483 O O . LEU A 1 564 ? 17.932 -19.500 -4.279 1.00 64.56 564 LEU A O 1
ATOM 4487 N N . GLY A 1 565 ? 20.128 -19.664 -3.825 1.00 68.38 565 GLY A N 1
ATOM 4488 C CA . GLY A 1 565 ? 19.959 -20.166 -2.460 1.00 68.38 565 GLY A CA 1
ATOM 4489 C C . GLY A 1 565 ? 19.302 -21.550 -2.365 1.00 68.38 565 GLY A C 1
ATOM 4490 O O . GLY A 1 565 ? 18.750 -21.907 -1.328 1.00 68.38 565 GLY A O 1
ATOM 4491 N N . LEU A 1 566 ? 19.320 -22.368 -3.424 1.00 69.75 566 LEU A N 1
ATOM 4492 C CA . LEU A 1 566 ? 18.777 -23.728 -3.338 1.00 69.75 566 LEU A CA 1
ATOM 4493 C C . LEU A 1 566 ? 19.556 -24.548 -2.305 1.00 69.75 566 LEU A C 1
ATOM 4495 O O . LEU A 1 566 ? 20.761 -24.769 -2.438 1.00 69.75 566 LEU A O 1
ATOM 4499 N N . GLY A 1 567 ? 18.850 -25.014 -1.274 1.00 66.12 567 GLY A N 1
ATOM 4500 C CA . GLY A 1 567 ? 19.437 -25.810 -0.199 1.00 66.12 567 GLY A CA 1
ATOM 4501 C C . GLY A 1 567 ? 20.362 -25.021 0.729 1.00 66.12 567 GLY A C 1
ATOM 4502 O O . GLY A 1 567 ? 21.200 -25.635 1.391 1.00 66.12 567 GLY A O 1
ATOM 4503 N N . THR A 1 568 ? 20.262 -23.690 0.780 1.00 72.38 568 THR A N 1
ATOM 4504 C CA . THR A 1 568 ? 20.910 -22.919 1.844 1.00 72.38 568 THR A CA 1
ATOM 4505 C C . THR A 1 568 ? 20.216 -23.146 3.174 1.00 72.38 568 THR A C 1
ATOM 4507 O O . THR A 1 568 ? 18.998 -23.267 3.244 1.00 72.38 568 THR A O 1
ATOM 4510 N N . PHE A 1 569 ? 20.997 -23.153 4.254 1.00 65.31 569 PHE A N 1
ATOM 4511 C CA . PHE A 1 569 ? 20.456 -23.161 5.622 1.00 65.31 569 PHE A CA 1
ATOM 4512 C C . PHE A 1 569 ? 19.781 -21.837 6.007 1.00 65.31 569 PHE A C 1
ATOM 4514 O O . PHE A 1 569 ? 19.256 -21.693 7.107 1.00 65.31 569 PHE A O 1
ATOM 4521 N N . TYR A 1 570 ? 19.831 -20.872 5.096 1.00 58.72 570 TYR A N 1
ATOM 4522 C CA . TYR A 1 570 ? 19.243 -19.555 5.192 1.00 58.72 570 TYR A CA 1
ATOM 4523 C C . TYR A 1 570 ? 18.143 -19.473 4.137 1.00 58.72 570 TYR A C 1
ATOM 4525 O O . TYR A 1 570 ? 18.432 -19.254 2.958 1.00 58.72 570 TYR A O 1
ATOM 4533 N N . LEU A 1 571 ? 16.917 -19.767 4.565 1.00 43.59 571 LEU A N 1
ATOM 4534 C CA . LEU A 1 571 ? 15.673 -19.633 3.811 1.00 43.59 571 LEU A CA 1
ATOM 4535 C C . LEU A 1 571 ? 14.536 -19.336 4.789 1.00 43.59 571 LEU A C 1
ATOM 4537 O O . LEU A 1 571 ? 14.507 -19.988 5.860 1.00 43.59 571 LEU A O 1
#

Radius of gyration: 25.69 Å; chains: 1; bounding box: 66×63×72 Å

Organism: NCBI:txid325984

Sequence (571 aa):
MIGFIILVYIITPISYWSNEFNSQRFPIFGTGLYDENGQAYNLSRVLKDKSLEFRLDGYESYSKVYLSVTFAYQHAFCFAAFSATFVHVALFHGRDFWRQFKESKKGGTPDIHSKMMNKYESVPQWWFHAIWIPTLGLSMLVCEGFGKQLQLPFWGVLLAVFMVFIVILPLDAIAATTGQGISLDIPLEMMIGYLYPGKPLANQAFNAYGTATIGSAFSFIQDFKVGQYLKVPPKSMFAAQVVGAIVSIIGEFGVTWWLFSSVKNICHADLLPKGSPWTCPISNKVSSVTSLWGIIGPARVFYPNGVYSRLMISFAIDQDEQVEDHPIEQVRLTVPPTDDPTLPAFTFRVLVIGLSSCILSSSLGKFFSFRRNPIAIELVFFQLLALPAGRLMAATLPKRLIKVPCTSWKFSLNPGPFNIKEHVLITTMAKGSYGTASDIIVTMKAFYHRPLNPWAALLLMLTTEMLGFGFAGMFKRFLVDSPYMWWPFVLMDVSFYRTLNEKESRPKGMLSKLQFFTSVFVLSFAYYIIPNYFFPSIGALSLACLIWKNSVIAHQLGSGLNGLGLGTFYL

Foldseek 3Di:
DVVCCCVVVPVLVVCCVVCALVQVQEDLDDLFKAFPNHDGDDVPLQADLPPLFGDPVSDVVGGAIGDRSSNLVVLLQLLLVQLLLVVCCCPAVVVVLVVLVVCVVVVHDFDLLRVLLVVFDADDLVVLVVLQVVLLVLLQCLCVHPPNPLVAHSVLLVVLLVVLLVRLVSQLLCCLQVVDGRACQSVQLQVCLVVPARRLSNSLLSSLLNRQLSVLLSLLLLLLQLCSLQVFRNVLSLVLQLVLALLLLVLLLVLLVVCLVPDPLALPCVPDDVPDFQNLPPLSSSLNSSCVPHRVHPCQQQPPPHSSVVSSCSNVDHDDDDDDDDFDVLSVVLGDSDDDPVDDQDAPLLVVLLSVLSSVQSNQQSVQSSGNRRDHDDLVVSLVVSQVSQQVQLVPADQDWDDDPPDPDTHGNRVDGDALNSSSSSSSSNNYRDGSLSSSVVCCVNPSVHDDDSVSSSSSSVSSNSNSSSSSSVCSSPQRRDSSSNNPVSSVVSNVSCLSGPDDDDDPPDDRSVRVVVVVVVVVVCVVCCCVPVNVVLQQDAPLCVVCVPDPVSCQDCGSPRHVVHRRPND